Protein AF-0000000080307357 (afdb_homodimer)

pLDDT: mean 90.31, std 11.95, range [43.91, 98.94]

Structure (mmCIF, N/CA/C/O backbone):
data_AF-0000000080307357-model_v1
#
loop_
_entity.id
_entity.type
_entity.pdbx_description
1 polymer 3-oxoacyl-
#
loop_
_atom_site.group_PDB
_atom_site.id
_atom_site.type_symbol
_atom_site.label_atom_id
_atom_site.label_alt_id
_atom_site.label_comp_id
_atom_site.label_asym_id
_atom_site.label_entity_id
_atom_site.label_seq_id
_atom_site.pdbx_PDB_ins_code
_atom_site.Cartn_x
_atom_site.Cartn_y
_atom_site.Cartn_z
_atom_site.occupancy
_atom_site.B_iso_or_equiv
_atom_site.auth_seq_id
_atom_site.auth_comp_id
_atom_site.auth_asym_id
_atom_site.auth_atom_id
_atom_site.pdbx_PDB_model_num
ATOM 1 N N . MET A 1 1 ? 1.277 -29.234 -13.008 1 97.88 1 MET A N 1
ATOM 2 C CA . MET A 1 1 ? 0.487 -28.016 -12.984 1 97.88 1 MET A CA 1
ATOM 3 C C . MET A 1 1 ? 0.87 -27.094 -14.141 1 97.88 1 MET A C 1
ATOM 5 O O . MET A 1 1 ? 1.94 -27.25 -14.727 1 97.88 1 MET A O 1
ATOM 9 N N . ILE A 1 2 ? -0.073 -26.25 -14.5 1 98.88 2 ILE A N 1
ATOM 10 C CA . ILE A 1 2 ? 0.188 -25.156 -15.43 1 98.88 2 ILE A CA 1
ATOM 11 C C . ILE A 1 2 ? 0.433 -23.875 -14.656 1 98.88 2 ILE A C 1
ATOM 13 O O . ILE A 1 2 ? -0.456 -23.375 -13.961 1 98.88 2 ILE A O 1
ATOM 17 N N . VAL A 1 3 ? 1.674 -23.297 -14.805 1 98.94 3 VAL A N 1
ATOM 18 C CA . VAL A 1 3 ? 2.109 -22.188 -13.961 1 98.94 3 VAL A CA 1
ATOM 19 C C . VAL A 1 3 ? 2.455 -20.969 -14.828 1 98.94 3 VAL A C 1
ATOM 21 O O . VAL A 1 3 ? 3.145 -21.109 -15.844 1 98.94 3 VAL A O 1
ATOM 24 N N . LEU A 1 4 ? 1.929 -19.828 -14.516 1 98.94 4 LEU A N 1
ATOM 25 C CA . LEU A 1 4 ? 2.404 -18.578 -15.078 1 98.94 4 LEU A CA 1
ATOM 26 C C . LEU A 1 4 ? 3.305 -17.844 -14.086 1 98.94 4 LEU A C 1
ATOM 28 O O . LEU A 1 4 ? 2.906 -17.578 -12.953 1 98.94 4 LEU A O 1
ATOM 32 N N . VAL A 1 5 ? 4.5 -17.547 -14.461 1 98.88 5 VAL A N 1
ATOM 33 C CA . VAL A 1 5 ? 5.441 -16.766 -13.672 1 98.88 5 VAL A CA 1
ATOM 34 C C . VAL A 1 5 ? 5.758 -15.453 -14.406 1 98.88 5 VAL A C 1
ATOM 36 O O . VAL A 1 5 ? 6.109 -15.469 -15.586 1 98.88 5 VAL A O 1
ATOM 39 N N . THR A 1 6 ? 5.594 -14.375 -13.727 1 98.62 6 THR A N 1
ATOM 40 C CA . THR A 1 6 ? 5.91 -13.102 -14.352 1 98.62 6 THR A CA 1
ATOM 41 C C . THR A 1 6 ? 7.332 -12.664 -14 1 98.62 6 THR A C 1
ATOM 43 O O . THR A 1 6 ? 7.855 -13.031 -12.945 1 98.62 6 THR A O 1
ATOM 46 N N . GLY A 1 7 ? 7.93 -11.852 -14.875 1 96.12 7 GLY A N 1
ATOM 47 C CA . GLY A 1 7 ? 9.258 -11.312 -14.633 1 96.12 7 GLY A CA 1
ATOM 48 C C . GLY A 1 7 ? 10.344 -12.367 -14.633 1 96.12 7 GLY A C 1
ATOM 49 O O . GLY A 1 7 ? 11.133 -12.461 -13.695 1 96.12 7 GLY A O 1
ATOM 50 N N . CYS A 1 8 ? 10.492 -13.102 -15.719 1 96.31 8 CYS A N 1
ATOM 51 C CA . CYS A 1 8 ? 11.344 -14.289 -15.719 1 96.31 8 CYS A CA 1
ATOM 52 C C . CYS A 1 8 ? 12.68 -14.008 -16.406 1 96.31 8 CYS A C 1
ATOM 54 O O . CYS A 1 8 ? 13.469 -14.922 -16.641 1 96.31 8 CYS A O 1
ATOM 56 N N . ARG A 1 9 ? 12.93 -12.742 -16.734 1 89.69 9 ARG A N 1
ATOM 57 C CA . ARG A 1 9 ? 14.164 -12.43 -17.453 1 89.69 9 ARG A CA 1
ATOM 58 C C . ARG A 1 9 ? 15.383 -12.742 -16.594 1 89.69 9 ARG A C 1
ATOM 60 O O . ARG A 1 9 ? 16.406 -13.203 -17.109 1 89.69 9 ARG A O 1
ATOM 67 N N . SER A 1 10 ? 15.312 -12.461 -15.32 1 86.38 10 SER A N 1
ATOM 68 C CA . SER A 1 10 ? 16.422 -12.648 -14.383 1 86.38 10 SER A CA 1
ATOM 69 C C . SER A 1 10 ? 15.914 -12.852 -12.961 1 86.38 10 SER A C 1
ATOM 71 O O . SER A 1 10 ? 14.711 -13 -12.742 1 86.38 10 SER A O 1
ATOM 73 N N . GLY A 1 11 ? 16.844 -13.07 -12.148 1 90.5 11 GLY A N 1
ATOM 74 C CA . GLY A 1 11 ? 16.531 -13.047 -10.727 1 90.5 11 GLY A CA 1
ATOM 75 C C . GLY A 1 11 ? 15.633 -14.188 -10.297 1 90.5 11 GLY A C 1
ATOM 76 O O . GLY A 1 11 ? 15.828 -15.328 -10.727 1 90.5 11 GLY A O 1
ATOM 77 N N . PHE A 1 12 ? 14.734 -13.906 -9.391 1 93.94 12 PHE A N 1
ATOM 78 C CA . PHE A 1 12 ? 13.859 -14.914 -8.805 1 93.94 12 PHE A CA 1
ATOM 79 C C . PHE A 1 12 ? 12.984 -15.57 -9.867 1 93.94 12 PHE A C 1
ATOM 81 O O . PHE A 1 12 ? 12.82 -16.797 -9.883 1 93.94 12 PHE A O 1
ATOM 88 N N . GLY A 1 13 ? 12.461 -14.719 -10.773 1 96.56 13 GLY A N 1
ATOM 89 C CA . GLY A 1 13 ? 11.523 -15.219 -11.766 1 96.56 13 GLY A CA 1
ATOM 90 C C . GLY A 1 13 ? 12.117 -16.297 -12.648 1 96.56 13 GLY A C 1
ATOM 91 O O . GLY A 1 13 ? 11.484 -17.328 -12.875 1 96.56 13 GLY A O 1
ATOM 92 N N . LYS A 1 14 ? 13.312 -16.031 -13.133 1 95.88 14 LYS A N 1
ATOM 93 C CA . LYS A 1 14 ? 14.008 -17.016 -13.953 1 95.88 14 LYS A CA 1
ATOM 94 C C . LYS A 1 14 ? 14.242 -18.312 -13.18 1 95.88 14 LYS A C 1
ATOM 96 O O . LYS A 1 14 ? 13.953 -19.406 -13.68 1 95.88 14 LYS A O 1
ATOM 101 N N . LEU A 1 15 ? 14.68 -18.203 -11.945 1 96.81 15 LEU A N 1
ATOM 102 C CA . LEU A 1 15 ? 15 -19.359 -11.117 1 96.81 15 LEU A CA 1
ATOM 103 C C . LEU A 1 15 ? 13.734 -20.125 -10.75 1 96.81 15 LEU A C 1
ATOM 105 O O . LEU A 1 15 ? 13.75 -21.359 -10.711 1 96.81 15 LEU A O 1
ATOM 109 N N . ILE A 1 16 ? 12.656 -19.422 -10.508 1 98.31 16 ILE A N 1
ATOM 110 C CA . ILE A 1 16 ? 11.375 -20.047 -10.188 1 98.31 16 ILE A CA 1
ATOM 111 C C . ILE A 1 16 ? 10.867 -20.828 -11.398 1 98.31 16 ILE A C 1
ATOM 113 O O . ILE A 1 16 ? 10.43 -21.969 -11.273 1 98.31 16 ILE A O 1
ATOM 117 N N . ALA A 1 17 ? 10.938 -20.188 -12.562 1 98.38 17 ALA A N 1
ATOM 118 C CA . ALA A 1 17 ? 10.453 -20.828 -13.781 1 98.38 17 ALA A CA 1
ATOM 119 C C . ALA A 1 17 ? 11.203 -22.141 -14.047 1 98.38 17 ALA A C 1
ATOM 121 O O . ALA A 1 17 ? 10.586 -23.172 -14.273 1 98.38 17 ALA A O 1
ATOM 122 N N . ILE A 1 18 ? 12.5 -22.094 -13.953 1 97.88 18 ILE A N 1
ATOM 123 C CA . ILE A 1 18 ? 13.352 -23.25 -14.219 1 97.88 18 ILE A CA 1
ATOM 124 C C . ILE A 1 18 ? 13.117 -24.328 -13.156 1 97.88 18 ILE A C 1
ATOM 126 O O . ILE A 1 18 ? 12.945 -25.5 -13.469 1 97.88 18 ILE A O 1
ATOM 130 N N . GLY A 1 19 ? 13.094 -23.875 -11.906 1 98.19 19 GLY A N 1
ATOM 131 C CA . GLY A 1 19 ? 12.875 -24.797 -10.805 1 98.19 19 GLY A CA 1
ATOM 132 C C . GLY A 1 19 ? 11.531 -25.5 -10.867 1 98.19 19 GLY A C 1
ATOM 133 O O . GLY A 1 19 ? 11.43 -26.703 -10.609 1 98.19 19 GLY A O 1
ATOM 134 N N . ALA A 1 20 ? 10.5 -24.781 -11.203 1 98.69 20 ALA A N 1
ATOM 135 C CA . ALA A 1 20 ? 9.164 -25.359 -11.32 1 98.69 20 ALA A CA 1
ATOM 136 C C . ALA A 1 20 ? 9.102 -26.391 -12.445 1 98.69 20 ALA A C 1
ATOM 138 O O . ALA A 1 20 ? 8.484 -27.438 -12.297 1 98.69 20 ALA A O 1
ATOM 139 N N . ALA A 1 21 ? 9.75 -26.078 -13.531 1 98.56 21 ALA A N 1
ATOM 140 C CA . ALA A 1 21 ? 9.781 -27 -14.656 1 98.56 21 ALA A CA 1
ATOM 141 C C . ALA A 1 21 ? 10.547 -28.281 -14.281 1 98.56 21 ALA A C 1
ATOM 143 O O . ALA A 1 21 ? 10.141 -29.375 -14.656 1 98.56 21 ALA A O 1
ATOM 144 N N . ARG A 1 22 ? 11.641 -28.125 -13.586 1 98.06 22 ARG A N 1
ATOM 145 C CA . ARG A 1 22 ? 12.414 -29.266 -13.125 1 98.06 22 ARG A CA 1
ATOM 146 C C . ARG A 1 22 ? 11.586 -30.156 -12.203 1 98.06 22 ARG A C 1
ATOM 148 O O . ARG A 1 22 ? 11.758 -31.375 -12.188 1 98.06 22 ARG A O 1
ATOM 155 N N . ALA A 1 23 ? 10.703 -29.531 -11.523 1 98.06 23 ALA A N 1
ATOM 156 C CA . ALA A 1 23 ? 9.836 -30.266 -10.602 1 98.06 23 ALA A CA 1
ATOM 157 C C . ALA A 1 23 ? 8.68 -30.922 -11.344 1 98.06 23 ALA A C 1
ATOM 159 O O . ALA A 1 23 ? 7.828 -31.578 -10.727 1 98.06 23 ALA A O 1
ATOM 160 N N . GLY A 1 24 ? 8.539 -30.688 -12.633 1 97.88 24 GLY A N 1
ATOM 161 C CA . GLY A 1 24 ? 7.578 -31.422 -13.438 1 97.88 24 GLY A CA 1
ATOM 162 C C . GLY A 1 24 ? 6.402 -30.578 -13.891 1 97.88 24 GLY A C 1
ATOM 163 O O . GLY A 1 24 ? 5.461 -31.094 -14.492 1 97.88 24 GLY A O 1
ATOM 164 N N . HIS A 1 25 ? 6.41 -29.297 -13.633 1 98.56 25 HIS A N 1
ATOM 165 C CA . HIS A 1 25 ? 5.324 -28.406 -14.039 1 98.56 25 HIS A CA 1
ATOM 166 C C . HIS A 1 25 ? 5.562 -27.844 -15.43 1 98.56 25 HIS A C 1
ATOM 168 O O . HIS A 1 25 ? 6.699 -27.812 -15.906 1 98.56 25 HIS A O 1
ATOM 174 N N . THR A 1 26 ? 4.5 -27.516 -16.109 1 98.75 26 THR A N 1
ATOM 175 C CA . THR A 1 26 ? 4.582 -26.703 -17.328 1 98.75 26 THR A CA 1
ATOM 176 C C . THR A 1 26 ? 4.531 -25.219 -16.984 1 98.75 26 THR A C 1
ATOM 178 O O . THR A 1 26 ? 3.574 -24.75 -16.359 1 98.75 26 THR A O 1
ATOM 181 N N . VAL A 1 27 ? 5.578 -24.469 -17.438 1 98.81 27 VAL A N 1
ATOM 182 C CA . VAL A 1 27 ? 5.715 -23.094 -16.953 1 98.81 27 VAL A CA 1
ATOM 183 C C . VAL A 1 27 ? 5.656 -22.125 -18.141 1 98.81 27 VAL A C 1
ATOM 185 O O . VAL A 1 27 ? 6.422 -22.266 -19.094 1 98.81 27 VAL A O 1
ATOM 188 N N . TYR A 1 28 ? 4.68 -21.281 -18.125 1 98.75 28 TYR A N 1
ATOM 189 C CA . TYR A 1 28 ? 4.699 -20.109 -18.984 1 98.75 28 TYR A CA 1
ATOM 190 C C . TYR A 1 28 ? 5.473 -18.969 -18.328 1 98.75 28 TYR A C 1
ATOM 192 O O . TYR A 1 28 ? 5.07 -18.453 -17.281 1 98.75 28 TYR A O 1
ATOM 200 N N . ALA A 1 29 ? 6.586 -18.609 -18.938 1 98.44 29 ALA A N 1
ATOM 201 C CA . ALA A 1 29 ? 7.512 -17.641 -18.375 1 98.44 29 ALA A CA 1
ATOM 202 C C . ALA A 1 29 ? 7.359 -16.266 -19.047 1 98.44 29 ALA A C 1
ATOM 204 O O . ALA A 1 29 ? 7.785 -16.078 -20.188 1 98.44 29 ALA A O 1
ATOM 205 N N . GLY A 1 30 ? 6.773 -15.336 -18.297 1 98.12 30 GLY A N 1
ATOM 206 C CA . GLY A 1 30 ? 6.566 -14 -18.844 1 98.12 30 GLY A CA 1
ATOM 207 C C . GLY A 1 30 ? 7.836 -13.18 -18.891 1 98.12 30 GLY A C 1
ATOM 208 O O . GLY A 1 30 ? 8.523 -13.008 -17.891 1 98.12 30 GLY A O 1
ATOM 209 N N . VAL A 1 31 ? 8.156 -12.711 -20 1 96.31 31 VAL A N 1
ATOM 210 C CA . VAL A 1 31 ? 9.25 -11.773 -20.25 1 96.31 31 VAL A CA 1
ATOM 211 C C . VAL A 1 31 ? 8.797 -10.695 -21.219 1 96.31 31 VAL A C 1
ATOM 213 O O . VAL A 1 31 ? 7.871 -10.906 -22.016 1 96.31 31 VAL A O 1
ATOM 216 N N . ARG A 1 32 ? 9.383 -9.539 -21.172 1 91.19 32 ARG A N 1
ATOM 217 C CA . ARG A 1 32 ? 8.969 -8.445 -22.031 1 91.19 32 ARG A CA 1
ATOM 218 C C . ARG A 1 32 ? 9.234 -8.766 -23.5 1 91.19 32 ARG A C 1
ATOM 220 O O . ARG A 1 32 ? 8.414 -8.461 -24.375 1 91.19 32 ARG A O 1
ATOM 227 N N . ASP A 1 33 ? 10.406 -9.328 -23.672 1 89.44 33 ASP A N 1
ATOM 228 C CA . ASP A 1 33 ? 10.82 -9.742 -25 1 89.44 33 ASP A CA 1
ATOM 229 C C . ASP A 1 33 ? 11.398 -11.156 -24.984 1 89.44 33 ASP A C 1
ATOM 231 O O . ASP A 1 33 ? 12.57 -11.352 -24.672 1 89.44 33 ASP A O 1
ATOM 235 N N . PRO A 1 34 ? 10.602 -12.031 -25.422 1 86.38 34 PRO A N 1
ATOM 236 C CA . PRO A 1 34 ? 11.055 -13.43 -25.375 1 86.38 34 PRO A CA 1
ATOM 237 C C . PRO A 1 34 ? 12.297 -13.672 -26.219 1 86.38 34 PRO A C 1
ATOM 239 O O . PRO A 1 34 ? 13.094 -14.562 -25.906 1 86.38 34 PRO A O 1
ATOM 242 N N . SER A 1 35 ? 12.469 -12.953 -27.266 1 84.69 35 SER A N 1
ATOM 243 C CA . SER A 1 35 ? 13.617 -13.141 -28.141 1 84.69 35 SER A CA 1
ATOM 244 C C . SER A 1 35 ? 14.891 -12.609 -27.516 1 84.69 35 SER A C 1
ATOM 246 O O . SER A 1 35 ? 15.992 -12.992 -27.906 1 84.69 35 SER A O 1
ATOM 248 N N . ALA A 1 36 ? 14.68 -11.883 -26.422 1 75.31 36 ALA A N 1
ATOM 249 C CA . ALA A 1 36 ? 15.82 -11.219 -25.797 1 75.31 36 ALA A CA 1
ATOM 250 C C . ALA A 1 36 ? 16.109 -11.812 -24.422 1 75.31 36 ALA A C 1
ATOM 252 O O . ALA A 1 36 ? 16.641 -11.133 -23.547 1 75.31 36 ALA A O 1
ATOM 253 N N . SER A 1 37 ? 15.695 -13.031 -24.328 1 83 37 SER A N 1
ATOM 254 C CA . SER A 1 37 ? 15.914 -13.641 -23.016 1 83 37 SER A CA 1
ATOM 255 C C . SER A 1 37 ? 16.75 -14.906 -23.141 1 83 37 SER A C 1
ATOM 257 O O . SER A 1 37 ? 16.328 -15.984 -22.703 1 83 37 SER A O 1
ATOM 259 N N . PRO A 1 38 ? 17.984 -14.734 -23.594 1 82.56 38 PRO A N 1
ATOM 260 C CA . PRO A 1 38 ? 18.812 -15.914 -23.828 1 82.56 38 PRO A CA 1
ATOM 261 C C . PRO A 1 38 ? 19.094 -16.703 -22.547 1 82.56 38 PRO A C 1
ATOM 263 O O . PRO A 1 38 ? 19.141 -17.938 -22.578 1 82.56 38 PRO A O 1
ATOM 266 N N . GLU A 1 39 ? 19.203 -16.016 -21.469 1 85.38 39 GLU A N 1
ATOM 267 C CA . GLU A 1 39 ? 19.5 -16.703 -20.219 1 85.38 39 GLU A CA 1
ATOM 268 C C . GLU A 1 39 ? 18.359 -17.641 -19.812 1 85.38 39 GLU A C 1
ATOM 270 O O . GLU A 1 39 ? 18.594 -18.75 -19.328 1 85.38 39 GLU A O 1
ATOM 275 N N . LEU A 1 40 ? 17.203 -17.203 -20 1 90.38 40 LEU A N 1
ATOM 276 C CA . LEU A 1 40 ? 16.047 -18.047 -19.703 1 90.38 40 LEU A CA 1
ATOM 277 C C . LEU A 1 40 ? 15.992 -19.234 -20.656 1 90.38 40 LEU A C 1
ATOM 279 O O . LEU A 1 40 ? 15.789 -20.375 -20.219 1 90.38 40 LEU A O 1
ATOM 283 N N . THR A 1 41 ? 16.219 -18.969 -21.875 1 88.88 41 THR A N 1
ATOM 284 C CA . THR A 1 41 ? 16.109 -20.016 -22.891 1 88.88 41 THR A CA 1
ATOM 285 C C . THR A 1 41 ? 17.172 -21.094 -22.656 1 88.88 41 THR A C 1
ATOM 287 O O . THR A 1 41 ? 16.875 -22.297 -22.75 1 88.88 41 THR A O 1
ATOM 290 N N . GLU A 1 42 ? 18.328 -20.641 -22.391 1 90.25 42 GLU A N 1
ATOM 291 C CA . GLU A 1 42 ? 19.438 -21.578 -22.172 1 90.25 42 GLU A CA 1
ATOM 292 C C . GLU A 1 42 ? 19.203 -22.406 -20.906 1 90.25 42 GLU A C 1
ATOM 294 O O . GLU A 1 42 ? 19.438 -23.609 -20.906 1 90.25 42 GLU A O 1
ATOM 299 N N . GLY A 1 43 ? 18.812 -21.766 -19.828 1 89.94 43 GLY A N 1
ATOM 300 C CA . GLY A 1 43 ? 18.562 -22.453 -18.578 1 89.94 43 GLY A CA 1
ATOM 301 C C . GLY A 1 43 ? 17.375 -23.391 -18.625 1 89.94 43 GLY A C 1
ATOM 302 O O . GLY A 1 43 ? 17.281 -24.312 -17.812 1 89.94 43 GLY A O 1
ATOM 303 N N . ALA A 1 44 ? 16.547 -23.188 -19.547 1 91.94 44 ALA A N 1
ATOM 304 C CA . ALA A 1 44 ? 15.289 -23.922 -19.625 1 91.94 44 ALA A CA 1
ATOM 305 C C . ALA A 1 44 ? 15.375 -25.047 -20.656 1 91.94 44 ALA A C 1
ATOM 307 O O . ALA A 1 44 ? 14.383 -25.719 -20.922 1 91.94 44 ALA A O 1
ATOM 308 N N . ARG A 1 45 ? 16.547 -25.188 -21.234 1 92.75 45 ARG A N 1
ATOM 309 C CA . ARG A 1 45 ? 16.688 -26.203 -22.281 1 92.75 45 ARG A CA 1
ATOM 310 C C . ARG A 1 45 ? 16.266 -27.578 -21.781 1 92.75 45 ARG A C 1
ATOM 312 O O . ARG A 1 45 ? 16.719 -28.016 -20.719 1 92.75 45 ARG A O 1
ATOM 319 N N . GLY A 1 46 ? 15.352 -28.219 -22.531 1 95.31 46 GLY A N 1
ATOM 320 C CA . GLY A 1 46 ? 14.891 -29.562 -22.219 1 95.31 46 GLY A CA 1
ATOM 321 C C . GLY A 1 46 ? 13.797 -29.578 -21.172 1 95.31 46 GLY A C 1
ATOM 322 O O . GLY A 1 46 ? 13.305 -30.641 -20.781 1 95.31 46 GLY A O 1
ATOM 323 N N . LEU A 1 47 ? 13.477 -28.422 -20.688 1 97.12 47 LEU A N 1
ATOM 324 C CA . LEU A 1 47 ? 12.438 -28.312 -19.672 1 97.12 47 LEU A CA 1
ATOM 325 C C . LEU A 1 47 ? 11.148 -27.75 -20.281 1 97.12 47 LEU A C 1
ATOM 327 O O . LEU A 1 47 ? 11.172 -27.156 -21.359 1 97.12 47 LEU A O 1
ATOM 331 N N . SER A 1 48 ? 10.086 -27.953 -19.641 1 97.56 48 SER A N 1
ATOM 332 C CA . SER A 1 48 ? 8.797 -27.453 -20.094 1 97.56 48 SER A CA 1
ATOM 333 C C . SER A 1 48 ? 8.594 -26 -19.688 1 97.56 48 SER A C 1
ATOM 335 O O . SER A 1 48 ? 7.664 -25.672 -18.953 1 97.56 48 SER A O 1
ATOM 337 N N . VAL A 1 49 ? 9.445 -25.141 -20.172 1 97.81 49 VAL A N 1
ATOM 338 C CA . VAL A 1 49 ? 9.344 -23.688 -20 1 97.81 49 VAL A CA 1
ATOM 339 C C . VAL A 1 49 ? 9.008 -23.031 -21.344 1 97.81 49 VAL A C 1
ATOM 341 O O . VAL A 1 49 ? 9.719 -23.219 -22.328 1 97.81 49 VAL A O 1
ATOM 344 N N . ILE A 1 50 ? 7.93 -22.312 -21.375 1 96.94 50 ILE A N 1
ATOM 345 C CA . ILE A 1 50 ? 7.457 -21.625 -22.578 1 96.94 50 ILE A CA 1
ATOM 346 C C . ILE A 1 50 ? 7.52 -20.109 -22.375 1 96.94 50 ILE A C 1
ATOM 348 O O . ILE A 1 50 ? 6.66 -19.531 -21.703 1 96.94 50 ILE A O 1
ATOM 352 N N . PRO A 1 51 ? 8.516 -19.469 -22.953 1 96.44 51 PRO A N 1
ATOM 353 C CA . PRO A 1 51 ? 8.555 -18 -22.844 1 96.44 51 PRO A CA 1
ATOM 354 C C . PRO A 1 51 ? 7.371 -17.328 -23.547 1 96.44 51 PRO A C 1
ATOM 356 O O . PRO A 1 51 ? 6.977 -17.75 -24.641 1 96.44 51 PRO A O 1
ATOM 359 N N . ILE A 1 52 ? 6.805 -16.375 -22.875 1 96.81 52 ILE A N 1
ATOM 360 C CA . ILE A 1 52 ? 5.727 -15.609 -23.484 1 96.81 52 ILE A CA 1
ATOM 361 C C . ILE A 1 52 ? 5.969 -14.117 -23.297 1 96.81 52 ILE A C 1
ATOM 363 O O . ILE A 1 52 ? 6.543 -13.711 -22.281 1 96.81 52 ILE A O 1
ATOM 367 N N . ALA A 1 53 ? 5.512 -13.305 -24.281 1 96.81 53 ALA A N 1
ATOM 368 C CA . ALA A 1 53 ? 5.59 -11.852 -24.172 1 96.81 53 ALA A CA 1
ATOM 369 C C . ALA A 1 53 ? 4.609 -11.32 -23.125 1 96.81 53 ALA A C 1
ATOM 371 O O . ALA A 1 53 ? 3.396 -11.5 -23.266 1 96.81 53 ALA A O 1
ATOM 372 N N . LEU A 1 54 ? 5.23 -10.664 -22.109 1 98.12 54 LEU A N 1
ATOM 373 C CA . LEU A 1 54 ? 4.375 -10.141 -21.047 1 98.12 54 LEU A CA 1
ATOM 374 C C . LEU A 1 54 ? 5.02 -8.938 -20.375 1 98.12 54 LEU A C 1
ATOM 376 O O . LEU A 1 54 ? 5.812 -9.102 -19.438 1 98.12 54 LEU A O 1
ATOM 380 N N . ASP A 1 55 ? 4.656 -7.789 -20.891 1 97.94 55 ASP A N 1
ATOM 381 C CA . ASP A 1 55 ? 4.762 -6.582 -20.078 1 97.94 55 ASP A CA 1
ATOM 382 C C . ASP A 1 55 ? 3.578 -6.465 -19.109 1 97.94 55 ASP A C 1
ATOM 384 O O . ASP A 1 55 ? 2.451 -6.195 -19.531 1 97.94 55 ASP A O 1
ATOM 388 N N . VAL A 1 56 ? 3.877 -6.633 -17.859 1 98.25 56 VAL A N 1
ATOM 389 C CA . VAL A 1 56 ? 2.803 -6.766 -16.875 1 98.25 56 VAL A CA 1
ATOM 390 C C . VAL A 1 56 ? 2.018 -5.461 -16.781 1 98.25 56 VAL A C 1
ATOM 392 O O . VAL A 1 56 ? 0.926 -5.422 -16.219 1 98.25 56 VAL A O 1
ATOM 395 N N . THR A 1 57 ? 2.574 -4.355 -17.344 1 97.31 57 THR A N 1
ATOM 396 C CA . THR A 1 57 ? 1.865 -3.082 -17.312 1 97.31 57 THR A CA 1
ATOM 397 C C . THR A 1 57 ? 0.991 -2.916 -18.547 1 97.31 57 THR A C 1
ATOM 399 O O . THR A 1 57 ? 0.24 -1.944 -18.656 1 97.31 57 THR A O 1
ATOM 402 N N . ASP A 1 58 ? 1.059 -3.822 -19.484 1 98.19 58 ASP A N 1
ATOM 403 C CA . ASP A 1 58 ? 0.286 -3.77 -20.719 1 98.19 58 ASP A CA 1
ATOM 404 C C . ASP A 1 58 ? -0.974 -4.629 -20.625 1 98.19 58 ASP A C 1
ATOM 406 O O . ASP A 1 58 ? -0.893 -5.859 -20.594 1 98.19 58 ASP A O 1
ATOM 410 N N . ALA A 1 59 ? -2.094 -3.973 -20.672 1 98.06 59 ALA A N 1
ATOM 411 C CA . ALA A 1 59 ? -3.369 -4.652 -20.469 1 98.06 59 ALA A CA 1
ATOM 412 C C . ALA A 1 59 ? -3.602 -5.723 -21.531 1 98.06 59 ALA A C 1
ATOM 414 O O . ALA A 1 59 ? -4.059 -6.824 -21.219 1 98.06 59 ALA A O 1
ATOM 415 N N . ALA A 1 60 ? -3.314 -5.426 -22.719 1 98.12 60 ALA A N 1
ATOM 416 C CA . ALA A 1 60 ? -3.537 -6.363 -23.812 1 98.12 60 ALA A CA 1
ATOM 417 C C . ALA A 1 60 ? -2.641 -7.594 -23.672 1 98.12 60 ALA A C 1
ATOM 419 O O . ALA A 1 60 ? -3.074 -8.719 -23.938 1 98.12 60 ALA A O 1
ATOM 420 N N . GLN A 1 61 ? -1.439 -7.414 -23.25 1 98.5 61 GLN A N 1
ATOM 421 C CA . GLN A 1 61 ? -0.517 -8.531 -23.094 1 98.5 61 GLN A CA 1
ATOM 422 C C . GLN A 1 61 ? -0.921 -9.414 -21.906 1 98.5 61 GLN A C 1
ATOM 424 O O . GLN A 1 61 ? -0.767 -10.641 -21.969 1 98.5 61 GLN A O 1
ATOM 429 N N . ARG A 1 62 ? -1.44 -8.828 -20.859 1 98.69 62 ARG A N 1
ATOM 430 C CA . ARG A 1 62 ? -1.939 -9.609 -19.734 1 98.69 62 ARG A CA 1
ATOM 431 C C . ARG A 1 62 ? -3.082 -10.523 -20.156 1 98.69 62 ARG A C 1
ATOM 433 O O . ARG A 1 62 ? -3.08 -11.719 -19.859 1 98.69 62 ARG A O 1
ATOM 440 N N . GLU A 1 63 ? -3.99 -9.93 -20.844 1 98.5 63 GLU A N 1
ATOM 441 C CA . GLU A 1 63 ? -5.145 -10.688 -21.312 1 98.5 63 GLU A CA 1
ATOM 442 C C . GLU A 1 63 ? -4.719 -11.812 -22.266 1 98.5 63 GLU A C 1
ATOM 444 O O . GLU A 1 63 ? -5.188 -12.945 -22.141 1 98.5 63 GLU A O 1
ATOM 449 N N . GLU A 1 64 ? -3.859 -11.469 -23.141 1 98.44 64 GLU A N 1
ATOM 450 C CA . GLU A 1 64 ? -3.402 -12.445 -24.125 1 98.44 64 GLU A CA 1
ATOM 451 C C . GLU A 1 64 ? -2.625 -13.578 -23.453 1 98.44 64 GLU A C 1
ATOM 453 O O . GLU A 1 64 ? -2.717 -14.734 -23.875 1 98.44 64 GLU A O 1
ATOM 458 N N . ALA A 1 65 ? -1.827 -13.266 -22.469 1 98.56 65 ALA A N 1
ATOM 459 C CA . ALA A 1 65 ? -1.06 -14.281 -21.766 1 98.56 65 ALA A CA 1
ATOM 460 C C . ALA A 1 65 ? -1.981 -15.328 -21.141 1 98.56 65 ALA A C 1
ATOM 462 O O . ALA A 1 65 ? -1.776 -16.531 -21.328 1 98.56 65 ALA A O 1
ATOM 463 N N . ILE A 1 66 ? -3.008 -14.883 -20.469 1 98.69 66 ILE A N 1
ATOM 464 C CA . ILE A 1 66 ? -3.949 -15.789 -19.812 1 98.69 66 ILE A CA 1
ATOM 465 C C . ILE A 1 66 ? -4.73 -16.562 -20.875 1 98.69 66 ILE A C 1
ATOM 467 O O . ILE A 1 66 ? -4.883 -17.781 -20.781 1 98.69 66 ILE A O 1
ATOM 471 N N . ALA A 1 67 ? -5.16 -15.844 -21.859 1 98.44 67 ALA A N 1
ATOM 472 C CA . ALA A 1 67 ? -5.945 -16.469 -22.922 1 98.44 67 ALA A CA 1
ATOM 473 C C . ALA A 1 67 ? -5.148 -17.562 -23.625 1 98.44 67 ALA A C 1
ATOM 475 O O . ALA A 1 67 ? -5.68 -18.625 -23.922 1 98.44 67 ALA A O 1
ATOM 476 N N . ARG A 1 68 ? -3.92 -17.281 -23.922 1 98.56 68 ARG A N 1
ATOM 477 C CA . ARG A 1 68 ? -3.064 -18.266 -24.594 1 98.56 68 ARG A CA 1
ATOM 478 C C . ARG A 1 68 ? -2.904 -19.516 -23.766 1 98.56 68 ARG A C 1
ATOM 480 O O . ARG A 1 68 ? -3.012 -20.641 -24.281 1 98.56 68 ARG A O 1
ATOM 487 N N . ILE A 1 69 ? -2.635 -19.359 -22.484 1 98.75 69 ILE A N 1
ATOM 488 C CA . ILE A 1 69 ? -2.441 -20.5 -21.594 1 98.75 69 ILE A CA 1
ATOM 489 C C . ILE A 1 69 ? -3.703 -21.359 -21.562 1 98.75 69 ILE A C 1
ATOM 491 O O . ILE A 1 69 ? -3.629 -22.578 -21.688 1 98.75 69 ILE A O 1
ATOM 495 N N . VAL A 1 70 ? -4.824 -20.688 -21.453 1 98.38 70 VAL A N 1
ATOM 496 C CA . VAL A 1 70 ? -6.09 -21.406 -21.359 1 98.38 70 VAL A CA 1
ATOM 497 C C . VAL A 1 70 ? -6.379 -22.109 -22.688 1 98.38 70 VAL A C 1
ATOM 499 O O . VAL A 1 70 ? -6.852 -23.234 -22.719 1 98.38 70 VAL A O 1
ATOM 502 N N . ARG A 1 71 ? -6.098 -21.406 -23.766 1 98.38 71 ARG A N 1
ATOM 503 C CA . ARG A 1 71 ? -6.301 -21.984 -25.094 1 98.38 71 ARG A CA 1
ATOM 504 C C . ARG A 1 71 ? -5.426 -23.219 -25.281 1 98.38 71 ARG A C 1
ATOM 506 O O . ARG A 1 71 ? -5.887 -24.234 -25.812 1 98.38 71 ARG A O 1
ATOM 513 N N . GLU A 1 72 ? -4.223 -23.203 -24.828 1 98.62 72 GLU A N 1
ATOM 514 C CA . GLU A 1 72 ? -3.24 -24.25 -25.094 1 98.62 72 GLU A CA 1
ATOM 515 C C . GLU A 1 72 ? -3.355 -25.391 -24.078 1 98.62 72 GLU A C 1
ATOM 517 O O . GLU A 1 72 ? -3.111 -26.547 -24.406 1 98.62 72 GLU A O 1
ATOM 522 N N . GLN A 1 73 ? -3.674 -25.047 -22.828 1 98.62 73 GLN A N 1
ATOM 523 C CA . GLN A 1 73 ? -3.568 -26.047 -21.766 1 98.62 73 GLN A CA 1
ATOM 524 C C . GLN A 1 73 ? -4.941 -26.391 -21.203 1 98.62 73 GLN A C 1
ATOM 526 O O . GLN A 1 73 ? -5.094 -27.391 -20.5 1 98.62 73 GLN A O 1
ATOM 531 N N . GLY A 1 74 ? -5.961 -25.531 -21.422 1 98.31 74 GLY A N 1
ATOM 532 C CA . GLY A 1 74 ? -7.316 -25.734 -20.938 1 98.31 74 GLY A CA 1
ATOM 533 C C . GLY A 1 74 ? -7.48 -25.359 -19.469 1 98.31 74 GLY A C 1
ATOM 534 O O . GLY A 1 74 ? -8.57 -25.5 -18.906 1 98.31 74 GLY A O 1
ATOM 535 N N . ARG A 1 75 ? -6.375 -24.953 -18.844 1 98.19 75 ARG A N 1
ATOM 536 C CA . ARG A 1 75 ? -6.438 -24.641 -17.422 1 98.19 75 ARG A CA 1
ATOM 537 C C . ARG A 1 75 ? -5.254 -23.781 -17 1 98.19 75 ARG A C 1
ATOM 539 O O . ARG A 1 75 ? -4.289 -23.625 -17.75 1 98.19 75 ARG A O 1
ATOM 546 N N . LEU A 1 76 ? -5.336 -23.203 -15.891 1 98.81 76 LEU A N 1
ATOM 547 C CA . LEU A 1 76 ? -4.281 -22.547 -15.133 1 98.81 76 LEU A CA 1
ATOM 548 C C . LEU A 1 76 ? -4.328 -22.953 -13.664 1 98.81 76 LEU A C 1
ATOM 550 O O . LEU A 1 76 ? -5.383 -22.875 -13.023 1 98.81 76 LEU A O 1
ATOM 554 N N . ASP A 1 77 ? -3.16 -23.359 -13.141 1 98.81 77 ASP A N 1
ATOM 555 C CA . ASP A 1 77 ? -3.139 -23.922 -11.789 1 98.81 77 ASP A CA 1
ATOM 556 C C . ASP A 1 77 ? -2.439 -22.969 -10.82 1 98.81 77 ASP A C 1
ATOM 558 O O . ASP A 1 77 ? -2.666 -23.031 -9.609 1 98.81 77 ASP A O 1
ATOM 562 N N . ALA A 1 78 ? -1.527 -22.125 -11.375 1 98.94 78 ALA A N 1
ATOM 563 C CA . ALA A 1 78 ? -0.753 -21.266 -10.492 1 98.94 78 ALA A CA 1
ATOM 564 C C . ALA A 1 78 ? -0.375 -19.969 -11.188 1 98.94 78 ALA A C 1
ATOM 566 O O . ALA A 1 78 ? -0.04 -19.969 -12.375 1 98.94 78 ALA A O 1
ATOM 567 N N . LEU A 1 79 ? -0.495 -18.922 -10.469 1 98.94 79 LEU A N 1
ATOM 568 C CA . LEU A 1 79 ? 0.019 -17.609 -10.859 1 98.94 79 LEU A CA 1
ATOM 569 C C . LEU A 1 79 ? 1.074 -17.125 -9.867 1 98.94 79 LEU A C 1
ATOM 571 O O . LEU A 1 79 ? 0.801 -17 -8.672 1 98.94 79 LEU A O 1
ATOM 575 N N . VAL A 1 80 ? 2.273 -16.953 -10.344 1 98.94 80 VAL A N 1
ATOM 576 C CA . VAL A 1 80 ? 3.346 -16.359 -9.539 1 98.94 80 VAL A CA 1
ATOM 577 C C . VAL A 1 80 ? 3.613 -14.93 -10 1 98.94 80 VAL A C 1
ATOM 579 O O . VAL A 1 80 ? 4.281 -14.711 -11.016 1 98.94 80 VAL A O 1
ATOM 582 N N . ASN A 1 81 ? 3.068 -14.031 -9.242 1 98.81 81 ASN A N 1
ATOM 583 C CA . ASN A 1 81 ? 3.391 -12.617 -9.461 1 98.81 81 ASN A CA 1
ATOM 584 C C . ASN A 1 81 ? 4.758 -12.266 -8.883 1 98.81 81 ASN A C 1
ATOM 586 O O . ASN A 1 81 ? 4.871 -11.922 -7.707 1 98.81 81 ASN A O 1
ATOM 590 N N . ASN A 1 82 ? 5.711 -12.25 -9.734 1 98.06 82 ASN A N 1
ATOM 591 C CA . ASN A 1 82 ? 7.094 -12.016 -9.336 1 98.06 82 ASN A CA 1
ATOM 592 C C . ASN A 1 82 ? 7.633 -10.711 -9.922 1 98.06 82 ASN A C 1
ATOM 594 O O . ASN A 1 82 ? 8.508 -10.078 -9.336 1 98.06 82 ASN A O 1
ATOM 598 N N . ALA A 1 83 ? 7.094 -10.336 -11.125 1 96.5 83 ALA A N 1
ATOM 599 C CA . ALA A 1 83 ? 7.551 -9.094 -11.734 1 96.5 83 ALA A CA 1
ATOM 600 C C . ALA A 1 83 ? 7.445 -7.926 -10.758 1 96.5 83 ALA A C 1
ATOM 602 O O . ALA A 1 83 ? 6.422 -7.77 -10.078 1 96.5 83 ALA A O 1
ATOM 603 N N . GLY A 1 84 ? 8.461 -7.203 -10.609 1 94 84 GLY A N 1
ATOM 604 C CA . GLY A 1 84 ? 8.523 -6.055 -9.719 1 94 84 GLY A CA 1
ATOM 605 C C . GLY A 1 84 ? 9.758 -5.203 -9.93 1 94 84 GLY A C 1
ATOM 606 O O . GLY A 1 84 ? 10.719 -5.641 -10.57 1 94 84 GLY A O 1
ATOM 607 N N . VAL A 1 85 ? 9.68 -3.99 -9.484 1 92.69 85 VAL A N 1
ATOM 608 C CA . VAL A 1 85 ? 10.805 -3.07 -9.578 1 92.69 85 VAL A CA 1
ATOM 609 C C . VAL A 1 85 ? 11.023 -2.379 -8.234 1 92.69 85 VAL A C 1
ATOM 611 O O . VAL A 1 85 ? 10.102 -2.281 -7.422 1 92.69 85 VAL A O 1
ATOM 614 N N . GLY A 1 86 ? 12.281 -2.051 -8.047 1 91.31 86 GLY A N 1
ATOM 615 C CA . GLY A 1 86 ? 12.625 -1.256 -6.875 1 91.31 86 GLY A CA 1
ATOM 616 C C . GLY A 1 86 ? 12.727 0.229 -7.172 1 91.31 86 GLY A C 1
ATOM 617 O O . GLY A 1 86 ? 12.922 0.626 -8.32 1 91.31 86 GLY A O 1
ATOM 618 N N . LEU A 1 87 ? 12.562 1.038 -6.203 1 90.25 87 LEU A N 1
ATOM 619 C CA . LEU A 1 87 ? 12.758 2.482 -6.262 1 90.25 87 LEU A CA 1
ATOM 620 C C . LEU A 1 87 ? 13.312 3.01 -4.941 1 90.25 87 LEU A C 1
ATOM 622 O O . LEU A 1 87 ? 12.641 2.945 -3.91 1 90.25 87 LEU A O 1
ATOM 626 N N . ALA A 1 88 ? 14.516 3.443 -5.02 1 88.88 88 ALA A N 1
ATOM 627 C CA . ALA A 1 88 ? 15.156 4.027 -3.842 1 88.88 88 ALA A CA 1
ATOM 628 C C . ALA A 1 88 ? 15.141 5.551 -3.908 1 88.88 88 ALA A C 1
ATOM 630 O O . ALA A 1 88 ? 15.258 6.133 -4.988 1 88.88 88 ALA A O 1
ATOM 631 N N . GLY A 1 89 ? 15.023 6.223 -2.76 1 89.12 89 GLY A N 1
ATOM 632 C CA . GLY A 1 89 ? 15.023 7.668 -2.604 1 89.12 89 GLY A CA 1
ATOM 633 C C . GLY A 1 89 ? 14.227 8.141 -1.403 1 89.12 89 GLY A C 1
ATOM 634 O O . GLY A 1 89 ? 13.242 7.5 -1.013 1 89.12 89 GLY A O 1
ATOM 635 N N . PHE A 1 90 ? 14.703 9.242 -0.865 1 91.62 90 PHE A N 1
ATOM 636 C CA . PHE A 1 90 ? 13.883 9.867 0.164 1 91.62 90 PHE A CA 1
ATOM 637 C C . PHE A 1 90 ? 12.586 10.414 -0.431 1 91.62 90 PHE A C 1
ATOM 639 O O . PHE A 1 90 ? 12.547 10.781 -1.607 1 91.62 90 PHE A O 1
ATOM 646 N N . GLN A 1 91 ? 11.578 10.438 0.342 1 93.12 91 GLN A N 1
ATOM 647 C CA . GLN A 1 91 ? 10.25 10.781 -0.167 1 93.12 91 GLN A CA 1
ATOM 648 C C . GLN A 1 91 ? 10.266 12.141 -0.864 1 93.12 91 GLN A C 1
ATOM 650 O O . GLN A 1 91 ? 9.641 12.312 -1.911 1 93.12 91 GLN A O 1
ATOM 655 N N . GLU A 1 92 ? 10.961 13.07 -0.314 1 93.44 92 GLU A N 1
ATOM 656 C CA . GLU A 1 92 ? 11.039 14.406 -0.896 1 93.44 92 GLU A CA 1
ATOM 657 C C . GLU A 1 92 ? 11.719 14.375 -2.264 1 93.44 92 GLU A C 1
ATOM 659 O O . GLU A 1 92 ? 11.508 15.266 -3.088 1 93.44 92 GLU A O 1
ATOM 664 N N . GLN A 1 93 ? 12.461 13.336 -2.523 1 90.62 93 GLN A N 1
ATOM 665 C CA . GLN A 1 93 ? 13.281 13.281 -3.727 1 90.62 93 GLN A CA 1
ATOM 666 C C . GLN A 1 93 ? 12.688 12.32 -4.754 1 90.62 93 GLN A C 1
ATOM 668 O O . GLN A 1 93 ? 13.172 12.242 -5.887 1 90.62 93 GLN A O 1
ATOM 673 N N . VAL A 1 94 ? 11.758 11.57 -4.41 1 93.06 94 VAL A N 1
ATOM 674 C CA . VAL A 1 94 ? 11.086 10.656 -5.332 1 93.06 94 VAL A CA 1
ATOM 675 C C . VAL A 1 94 ? 10.016 11.406 -6.121 1 93.06 94 VAL A C 1
ATOM 677 O O . VAL A 1 94 ? 9.039 11.891 -5.543 1 93.06 94 VAL A O 1
ATOM 680 N N . ALA A 1 95 ? 10.25 11.477 -7.406 1 94.19 95 ALA A N 1
ATOM 681 C CA . ALA A 1 95 ? 9.258 12.133 -8.242 1 94.19 95 ALA A CA 1
ATOM 682 C C . ALA A 1 95 ? 7.93 11.375 -8.219 1 94.19 95 ALA A C 1
ATOM 684 O O . ALA A 1 95 ? 7.91 10.141 -8.18 1 94.19 95 ALA A O 1
ATOM 685 N N . THR A 1 96 ? 6.875 12.109 -8.273 1 95.31 96 THR A N 1
ATOM 686 C CA . THR A 1 96 ? 5.543 11.516 -8.172 1 95.31 96 THR A CA 1
ATOM 687 C C . THR A 1 96 ? 5.289 10.555 -9.328 1 95.31 96 THR A C 1
ATOM 689 O O . THR A 1 96 ? 4.66 9.508 -9.148 1 95.31 96 THR A O 1
ATOM 692 N N . ASP A 1 97 ? 5.742 10.898 -10.5 1 94.62 97 ASP A N 1
ATOM 693 C CA . ASP A 1 97 ? 5.535 10.047 -11.664 1 94.62 97 ASP A CA 1
ATOM 694 C C . ASP A 1 97 ? 6.301 8.734 -11.523 1 94.62 97 ASP A C 1
ATOM 696 O O . ASP A 1 97 ? 5.855 7.691 -12.008 1 94.62 97 ASP A O 1
ATOM 700 N N . GLU A 1 98 ? 7.453 8.789 -10.883 1 94.12 98 GLU A N 1
ATOM 701 C CA . GLU A 1 98 ? 8.203 7.562 -10.609 1 94.12 98 GLU A CA 1
ATOM 702 C C . GLU A 1 98 ? 7.449 6.656 -9.641 1 94.12 98 GLU A C 1
ATOM 704 O O . GLU A 1 98 ? 7.434 5.438 -9.812 1 94.12 98 GLU A O 1
ATOM 709 N N . LEU A 1 99 ? 6.895 7.297 -8.664 1 96.44 99 LEU A N 1
ATOM 710 C CA . LEU A 1 99 ? 6.07 6.531 -7.727 1 96.44 99 LEU A CA 1
ATOM 711 C C . LEU A 1 99 ? 4.91 5.859 -8.453 1 96.44 99 LEU A C 1
ATOM 713 O O . LEU A 1 99 ? 4.605 4.691 -8.203 1 96.44 99 LEU A O 1
ATOM 717 N N . GLN A 1 100 ? 4.266 6.598 -9.305 1 96.75 100 GLN A N 1
ATOM 718 C CA . GLN A 1 100 ? 3.127 6.066 -10.047 1 96.75 100 GLN A CA 1
ATOM 719 C C . GLN A 1 100 ? 3.535 4.867 -10.898 1 96.75 100 GLN A C 1
ATOM 721 O O . GLN A 1 100 ? 2.824 3.861 -10.945 1 96.75 100 GLN A O 1
ATOM 726 N N . ARG A 1 101 ? 4.641 4.988 -11.578 1 95.31 101 ARG A N 1
ATOM 727 C CA . ARG A 1 101 ? 5.133 3.893 -12.406 1 95.31 101 ARG A CA 1
ATOM 728 C C . ARG A 1 101 ? 5.461 2.672 -11.562 1 95.31 101 ARG A C 1
ATOM 730 O O . ARG A 1 101 ? 5.207 1.537 -11.969 1 95.31 101 ARG A O 1
ATOM 737 N N . LEU A 1 102 ? 6.055 2.936 -10.406 1 96.56 102 LEU A N 1
ATOM 738 C CA . LEU A 1 102 ? 6.359 1.866 -9.461 1 96.56 102 LEU A CA 1
ATOM 739 C C . LEU A 1 102 ? 5.098 1.093 -9.094 1 96.56 102 LEU A C 1
ATOM 741 O O . LEU A 1 102 ? 5.094 -0.14 -9.109 1 96.56 102 LEU A O 1
ATOM 745 N N . PHE A 1 103 ? 4.027 1.785 -8.781 1 98.06 103 PHE A N 1
ATOM 746 C CA . PHE A 1 103 ? 2.781 1.158 -8.359 1 98.06 103 PHE A CA 1
ATOM 747 C C . PHE A 1 103 ? 2.133 0.411 -9.523 1 98.06 103 PHE A C 1
ATOM 749 O O . PHE A 1 103 ? 1.465 -0.604 -9.32 1 98.06 103 PHE A O 1
ATOM 756 N N . GLU A 1 104 ? 2.311 0.918 -10.719 1 97.69 104 GLU A N 1
ATOM 757 C CA . GLU A 1 104 ? 1.788 0.217 -11.891 1 97.69 104 GLU A CA 1
ATOM 758 C C . GLU A 1 104 ? 2.359 -1.194 -11.992 1 97.69 104 GLU A C 1
ATOM 760 O O . GLU A 1 104 ? 1.631 -2.146 -12.273 1 97.69 104 GLU A O 1
ATOM 765 N N . VAL A 1 105 ? 3.564 -1.317 -11.695 1 97.38 105 VAL A N 1
ATOM 766 C CA . VAL A 1 105 ? 4.238 -2.602 -11.836 1 97.38 105 VAL A CA 1
ATOM 767 C C . VAL A 1 105 ? 3.992 -3.459 -10.602 1 97.38 105 VAL A C 1
ATOM 769 O O . VAL A 1 105 ? 3.592 -4.621 -10.711 1 97.38 105 VAL A O 1
ATOM 772 N N . ASN A 1 106 ? 4.188 -2.883 -9.43 1 98.19 106 ASN A N 1
ATOM 773 C CA . ASN A 1 106 ? 4.273 -3.668 -8.203 1 98.19 106 ASN A CA 1
ATOM 774 C C . ASN A 1 106 ? 2.895 -3.965 -7.629 1 98.19 106 ASN A C 1
ATOM 776 O O . ASN A 1 106 ? 2.746 -4.848 -6.785 1 98.19 106 ASN A O 1
ATOM 780 N N . VAL A 1 107 ? 1.88 -3.182 -8.031 1 98.69 107 VAL A N 1
ATOM 781 C CA . VAL A 1 107 ? 0.592 -3.332 -7.363 1 98.69 107 VAL A CA 1
ATOM 782 C C . VAL A 1 107 ? -0.509 -3.541 -8.398 1 98.69 107 VAL A C 1
ATOM 784 O O . VAL A 1 107 ? -1.238 -4.535 -8.344 1 98.69 107 VAL A O 1
ATOM 787 N N . VAL A 1 108 ? -0.588 -2.648 -9.375 1 98.56 108 VAL A N 1
ATOM 788 C CA . VAL A 1 108 ? -1.677 -2.695 -10.344 1 98.56 108 VAL A CA 1
ATOM 789 C C . VAL A 1 108 ? -1.555 -3.957 -11.195 1 98.56 108 VAL A C 1
ATOM 791 O O . VAL A 1 108 ? -2.547 -4.645 -11.445 1 98.56 108 VAL A O 1
ATOM 794 N N . ALA A 1 109 ? -0.386 -4.262 -11.609 1 98.62 109 ALA A N 1
ATOM 795 C CA . ALA A 1 109 ? -0.157 -5.406 -12.492 1 98.62 109 ALA A CA 1
ATOM 796 C C . ALA A 1 109 ? -0.508 -6.715 -11.789 1 98.62 109 ALA A C 1
ATOM 798 O O . ALA A 1 109 ? -1.26 -7.531 -12.328 1 98.62 109 ALA A O 1
ATOM 799 N N . PRO A 1 110 ? -0.016 -6.957 -10.586 1 98.75 110 PRO A N 1
ATOM 800 C CA . PRO A 1 110 ? -0.422 -8.188 -9.906 1 98.75 110 PRO A CA 1
ATOM 801 C C . PRO A 1 110 ? -1.93 -8.266 -9.68 1 98.75 110 PRO A C 1
ATOM 803 O O . PRO A 1 110 ? -2.514 -9.352 -9.75 1 98.75 110 PRO A O 1
ATOM 806 N N . HIS A 1 111 ? -2.568 -7.164 -9.352 1 98.62 111 HIS A N 1
ATOM 807 C CA . HIS A 1 111 ? -4.023 -7.148 -9.234 1 98.62 111 HIS A CA 1
ATOM 808 C C . HIS A 1 111 ? -4.684 -7.586 -10.531 1 98.62 111 HIS A C 1
ATOM 810 O O . HIS A 1 111 ? -5.562 -8.453 -10.523 1 98.62 111 HIS A O 1
ATOM 816 N N . ALA A 1 112 ? -4.293 -6.996 -11.633 1 98.62 112 ALA A N 1
ATOM 817 C CA . ALA A 1 112 ? -4.906 -7.238 -12.938 1 98.62 112 ALA A CA 1
ATOM 818 C C . ALA A 1 112 ? -4.727 -8.688 -13.367 1 98.62 112 ALA A C 1
ATOM 820 O O . ALA A 1 112 ? -5.68 -9.328 -13.82 1 98.62 112 ALA A O 1
ATOM 821 N N . LEU A 1 113 ? -3.51 -9.18 -13.211 1 98.88 113 LEU A N 1
ATOM 822 C CA . LEU A 1 113 ? -3.23 -10.562 -13.594 1 98.88 113 LEU A CA 1
ATOM 823 C C . LEU A 1 113 ? -4.004 -11.539 -12.711 1 98.88 113 LEU A C 1
ATOM 825 O O . LEU A 1 113 ? -4.531 -12.539 -13.195 1 98.88 113 LEU A O 1
ATOM 829 N N . THR A 1 114 ? -4.047 -11.234 -11.406 1 98.75 114 THR A N 1
ATOM 830 C CA . THR A 1 114 ? -4.801 -12.07 -10.477 1 98.75 114 THR A CA 1
ATOM 831 C C . THR A 1 114 ? -6.281 -12.094 -10.852 1 98.75 114 THR A C 1
ATOM 833 O O . THR A 1 114 ? -6.898 -13.164 -10.891 1 98.75 114 THR A O 1
ATOM 836 N N . ARG A 1 115 ? -6.82 -10.922 -11.141 1 97.19 115 ARG A N 1
ATOM 837 C CA . ARG A 1 115 ? -8.219 -10.82 -11.555 1 97.19 115 ARG A CA 1
ATOM 838 C C . ARG A 1 115 ? -8.5 -11.695 -12.766 1 97.19 115 ARG A C 1
ATOM 840 O O . ARG A 1 115 ? -9.492 -12.422 -12.797 1 97.19 115 ARG A O 1
ATOM 847 N N . LEU A 1 116 ? -7.664 -11.703 -13.742 1 98 116 LEU A N 1
ATOM 848 C CA . LEU A 1 116 ? -7.816 -12.469 -14.969 1 98 116 LEU A CA 1
ATOM 849 C C . LEU A 1 116 ? -7.656 -13.961 -14.703 1 98 116 LEU A C 1
ATOM 851 O O . LEU A 1 116 ? -8.281 -14.789 -15.375 1 98 116 LEU A O 1
ATOM 855 N N . ALA A 1 117 ? -6.832 -14.328 -13.742 1 98.69 117 ALA A N 1
ATOM 856 C CA . ALA A 1 117 ? -6.469 -15.719 -13.484 1 98.69 117 ALA A CA 1
ATOM 857 C C . ALA A 1 117 ? -7.504 -16.406 -12.594 1 98.69 117 ALA A C 1
ATOM 859 O O . ALA A 1 117 ? -7.656 -17.625 -12.633 1 98.69 117 ALA A O 1
ATOM 860 N N . LEU A 1 118 ? -8.211 -15.656 -11.773 1 97.62 118 LEU A N 1
ATOM 861 C CA . LEU A 1 118 ? -8.992 -16.188 -10.656 1 97.62 118 LEU A CA 1
ATOM 862 C C . LEU A 1 118 ? -10.078 -17.125 -11.148 1 97.62 118 LEU A C 1
ATOM 864 O O . LEU A 1 118 ? -10.328 -18.172 -10.547 1 97.62 118 LEU A O 1
ATOM 868 N N . PRO A 1 119 ? -10.773 -16.812 -12.289 1 96.69 119 PRO A N 1
ATOM 869 C CA . PRO A 1 119 ? -11.766 -17.781 -12.734 1 96.69 119 PRO A CA 1
ATOM 870 C C . PRO A 1 119 ? -11.156 -19.172 -12.992 1 96.69 119 PRO A C 1
ATOM 872 O O . PRO A 1 119 ? -11.758 -20.188 -12.664 1 96.69 119 PRO A O 1
ATOM 875 N N . HIS A 1 120 ? -9.992 -19.234 -13.484 1 98.25 120 HIS A N 1
ATOM 876 C CA . HIS A 1 120 ? -9.312 -20.484 -13.789 1 98.25 120 HIS A CA 1
ATOM 877 C C . HIS A 1 120 ? -8.727 -21.109 -12.523 1 98.25 120 HIS A C 1
ATOM 879 O O . HIS A 1 120 ? -8.75 -22.344 -12.367 1 98.25 120 HIS A O 1
ATOM 885 N N . LEU A 1 121 ? -8.266 -20.281 -11.648 1 98.56 121 LEU A N 1
ATOM 886 C CA . LEU A 1 121 ? -7.691 -20.781 -10.398 1 98.56 121 LEU A CA 1
ATOM 887 C C . LEU A 1 121 ? -8.781 -21.328 -9.484 1 98.56 121 LEU A C 1
ATOM 889 O O . LEU A 1 121 ? -8.547 -22.281 -8.734 1 98.56 121 LEU A O 1
ATOM 893 N N . ARG A 1 122 ? -9.938 -20.734 -9.508 1 96 122 ARG A N 1
ATOM 894 C CA . ARG A 1 122 ? -11.055 -21.312 -8.758 1 96 122 ARG A CA 1
ATOM 895 C C . ARG A 1 122 ? -11.422 -22.688 -9.289 1 96 122 ARG A C 1
ATOM 897 O O . ARG A 1 122 ? -11.695 -23.609 -8.508 1 96 122 ARG A O 1
ATOM 904 N N . ALA A 1 123 ? -11.406 -22.812 -10.57 1 96.62 123 ALA A N 1
ATOM 905 C CA . ALA A 1 123 ? -11.758 -24.078 -11.195 1 96.62 123 ALA A CA 1
ATOM 906 C C . ALA A 1 123 ? -10.734 -25.156 -10.852 1 96.62 123 ALA A C 1
ATOM 908 O O . ALA A 1 123 ? -11.094 -26.312 -10.609 1 96.62 123 ALA A O 1
ATOM 909 N N . SER A 1 124 ? -9.461 -24.812 -10.789 1 97.81 124 SER A N 1
ATOM 910 C CA . SER A 1 124 ? -8.398 -25.781 -10.57 1 97.81 124 SER A CA 1
ATOM 911 C C . SER A 1 124 ? -8.062 -25.906 -9.094 1 97.81 124 SER A C 1
ATOM 913 O O . SER A 1 124 ? -7.262 -26.766 -8.703 1 97.81 124 SER A O 1
ATOM 915 N N . LYS A 1 125 ? -8.695 -25.031 -8.312 1 97.56 125 LYS A N 1
ATOM 916 C CA . LYS A 1 125 ? -8.297 -24.922 -6.914 1 97.56 125 LYS A CA 1
ATOM 917 C C . LYS A 1 125 ? -6.789 -24.703 -6.789 1 97.56 125 LYS A C 1
ATOM 919 O O . LYS A 1 125 ? -6.109 -25.406 -6.047 1 97.56 125 LYS A O 1
ATOM 924 N N . GLY A 1 126 ? -6.359 -23.688 -7.547 1 98.56 126 GLY A N 1
ATOM 925 C CA . GLY A 1 126 ? -4.941 -23.422 -7.73 1 98.56 126 GLY A CA 1
ATOM 926 C C . GLY A 1 126 ? -4.352 -22.531 -6.664 1 98.56 126 GLY A C 1
ATOM 927 O O . GLY A 1 126 ? -4.762 -22.578 -5.5 1 98.56 126 GLY A O 1
ATOM 928 N N . ILE A 1 127 ? -3.242 -21.812 -7.055 1 98.88 127 ILE A N 1
ATOM 929 C CA . ILE A 1 127 ? -2.496 -21.031 -6.074 1 98.88 127 ILE A CA 1
ATOM 930 C C . ILE A 1 127 ? -2.039 -19.719 -6.703 1 98.88 127 ILE A C 1
ATOM 932 O O . ILE A 1 127 ? -1.694 -19.688 -7.887 1 98.88 127 ILE A O 1
ATOM 936 N N . VAL A 1 128 ? -2.152 -18.672 -5.945 1 98.94 128 VAL A N 1
ATOM 937 C CA . VAL A 1 128 ? -1.513 -17.391 -6.25 1 98.94 128 VAL A CA 1
ATOM 938 C C . VAL A 1 128 ? -0.327 -17.172 -5.316 1 98.94 128 VAL A C 1
ATOM 940 O O . VAL A 1 128 ? -0.476 -17.219 -4.094 1 98.94 128 VAL A O 1
ATOM 943 N N . ILE A 1 129 ? 0.855 -17 -5.848 1 98.94 129 ILE A N 1
ATOM 944 C CA . ILE A 1 129 ? 2.041 -16.609 -5.094 1 98.94 129 ILE A CA 1
ATOM 945 C C . ILE A 1 129 ? 2.434 -15.172 -5.457 1 98.94 129 ILE A C 1
ATOM 947 O O . ILE A 1 129 ? 2.758 -14.883 -6.609 1 98.94 129 ILE A O 1
ATOM 951 N N . ASN A 1 130 ? 2.324 -14.266 -4.531 1 98.81 130 ASN A N 1
ATOM 952 C CA . ASN A 1 130 ? 2.826 -12.906 -4.684 1 98.81 130 ASN A CA 1
ATOM 953 C C . ASN A 1 130 ? 4.199 -12.742 -4.039 1 98.81 130 ASN A C 1
ATOM 955 O O . ASN A 1 130 ? 4.359 -12.984 -2.84 1 98.81 130 ASN A O 1
ATOM 959 N N . VAL A 1 131 ? 5.168 -12.32 -4.836 1 97.94 131 VAL A N 1
ATOM 960 C CA . VAL A 1 131 ? 6.504 -12.055 -4.305 1 97.94 131 VAL A CA 1
ATOM 961 C C . VAL A 1 131 ? 6.586 -10.625 -3.793 1 97.94 131 VAL A C 1
ATOM 963 O O . VAL A 1 131 ? 6.695 -9.68 -4.582 1 97.94 131 VAL A O 1
ATOM 966 N N . SER A 1 132 ? 6.531 -10.469 -2.543 1 96.75 132 SER A N 1
ATOM 967 C CA . SER A 1 132 ? 6.629 -9.18 -1.876 1 96.75 132 SER A CA 1
ATOM 968 C C . SER A 1 132 ? 8.062 -8.883 -1.457 1 96.75 132 SER A C 1
ATOM 970 O O . SER A 1 132 ? 8.984 -8.961 -2.273 1 96.75 132 SER A O 1
ATOM 972 N N . SER A 1 133 ? 8.258 -8.484 -0.212 1 92.31 133 SER A N 1
ATOM 973 C CA . SER A 1 133 ? 9.547 -8.125 0.376 1 92.31 133 SER A CA 1
ATOM 974 C C . SER A 1 133 ? 9.43 -7.93 1.884 1 92.31 133 SER A C 1
ATOM 976 O O . SER A 1 133 ? 8.336 -7.73 2.408 1 92.31 133 SER A O 1
ATOM 978 N N . MET A 1 134 ? 10.57 -8.094 2.537 1 90.69 134 MET A N 1
ATOM 979 C CA . MET A 1 134 ? 10.617 -7.633 3.922 1 90.69 134 MET A CA 1
ATOM 980 C C . MET A 1 134 ? 10.164 -6.18 4.027 1 90.69 134 MET A C 1
ATOM 982 O O . MET A 1 134 ? 9.531 -5.793 5.008 1 90.69 134 MET A O 1
ATOM 986 N N . ALA A 1 135 ? 10.391 -5.418 2.986 1 91.5 135 ALA A N 1
ATOM 987 C CA . ALA A 1 135 ? 10.016 -4.008 2.926 1 91.5 135 ALA A CA 1
ATOM 988 C C . ALA A 1 135 ? 8.5 -3.846 2.867 1 91.5 135 ALA A C 1
ATOM 990 O O . ALA A 1 135 ? 7.98 -2.734 3.006 1 91.5 135 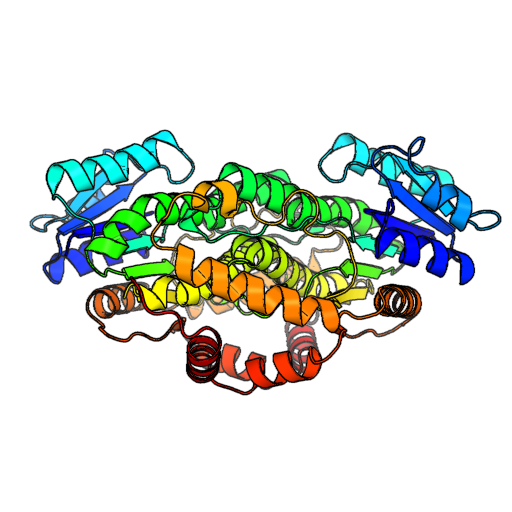ALA A O 1
ATOM 991 N N . GLY A 1 136 ? 7.777 -4.902 2.713 1 95.19 136 GLY A N 1
ATOM 992 C CA . GLY A 1 136 ? 6.328 -4.879 2.783 1 95.19 136 GLY A CA 1
ATOM 993 C C . GLY A 1 136 ? 5.797 -4.973 4.203 1 95.19 136 GLY A C 1
ATOM 994 O O . GLY A 1 136 ? 4.594 -4.828 4.43 1 95.19 136 GLY A O 1
ATOM 995 N N . ARG A 1 137 ? 6.73 -5.203 5.125 1 93 137 ARG A N 1
ATOM 996 C CA . ARG A 1 137 ? 6.367 -5.379 6.527 1 93 137 ARG A CA 1
ATOM 997 C C . ARG A 1 137 ? 6.977 -4.277 7.391 1 93 137 ARG A C 1
ATOM 999 O O . ARG A 1 137 ? 6.449 -3.955 8.461 1 93 137 ARG A O 1
ATOM 1006 N N . GLN A 1 138 ? 8.039 -3.76 6.934 1 93.31 138 GLN A N 1
ATOM 1007 C CA . GLN A 1 138 ? 8.781 -2.715 7.625 1 93.31 138 GLN A CA 1
ATOM 1008 C C . GLN A 1 138 ? 9.414 -1.737 6.637 1 93.31 138 GLN A C 1
ATOM 1010 O O . GLN A 1 138 ? 10.203 -2.137 5.777 1 93.31 138 GLN A O 1
ATOM 1015 N N . ALA A 1 139 ? 9.086 -0.491 6.848 1 94 139 ALA A N 1
ATOM 1016 C CA . ALA A 1 139 ? 9.609 0.518 5.934 1 94 139 ALA A CA 1
ATOM 1017 C C . ALA A 1 139 ? 10.883 1.147 6.492 1 94 139 ALA A C 1
ATOM 1019 O O . ALA A 1 139 ? 10.961 1.473 7.68 1 94 139 ALA A O 1
ATOM 1020 N N . LEU A 1 140 ? 11.867 1.271 5.633 1 89.88 140 LEU A N 1
ATOM 1021 C CA . LEU A 1 140 ? 13.141 1.9 5.984 1 89.88 140 LEU A CA 1
ATOM 1022 C C . LEU A 1 140 ? 13.297 3.242 5.277 1 89.88 140 LEU A C 1
ATOM 1024 O O . LEU A 1 140 ? 12.742 3.447 4.195 1 89.88 140 LEU A O 1
ATOM 1028 N N . PRO A 1 141 ? 14.039 4.156 5.898 1 90.81 141 PRO A N 1
ATOM 1029 C CA . PRO A 1 141 ? 14.305 5.414 5.199 1 90.81 141 PRO A CA 1
ATOM 1030 C C . PRO A 1 141 ? 15 5.207 3.857 1 90.81 141 PRO A C 1
ATOM 1032 O O . PRO A 1 141 ? 15.867 4.34 3.736 1 90.81 141 PRO A O 1
ATOM 1035 N N . GLY A 1 142 ? 14.602 5.988 2.873 1 89.31 142 GLY A N 1
ATOM 1036 C CA . GLY A 1 142 ? 15.188 5.887 1.545 1 89.31 142 GLY A CA 1
ATOM 1037 C C . GLY A 1 142 ? 14.523 4.828 0.683 1 89.31 142 GLY A C 1
ATOM 1038 O O . GLY A 1 142 ? 14.82 4.711 -0.507 1 89.31 142 GLY A O 1
ATOM 1039 N N . LEU A 1 143 ? 13.57 4.102 1.283 1 91.38 143 LEU A N 1
ATOM 1040 C CA . LEU A 1 143 ? 12.859 3.051 0.558 1 91.38 143 LEU A CA 1
ATOM 1041 C C . LEU A 1 143 ? 11.352 3.197 0.726 1 91.38 143 LEU A C 1
ATOM 1043 O O . LEU A 1 143 ? 10.609 2.215 0.62 1 91.38 143 LEU A O 1
ATOM 1047 N N . GLY A 1 144 ? 10.953 4.402 1.036 1 95 144 GLY A N 1
ATOM 1048 C CA . GLY A 1 144 ? 9.555 4.652 1.35 1 95 144 GLY A CA 1
ATOM 1049 C C . GLY A 1 144 ? 8.617 4.293 0.214 1 95 144 GLY A C 1
ATOM 1050 O O . GLY A 1 144 ? 7.578 3.662 0.435 1 95 144 GLY A O 1
ATOM 1051 N N . ALA A 1 145 ? 8.961 4.723 -1.017 1 95.69 145 ALA A N 1
ATOM 1052 C CA . ALA A 1 145 ? 8.117 4.43 -2.17 1 95.69 145 ALA A CA 1
ATOM 1053 C C . ALA A 1 145 ? 8.039 2.926 -2.426 1 95.69 145 ALA A C 1
ATOM 1055 O O . ALA A 1 145 ? 6.953 2.377 -2.615 1 95.69 145 ALA A O 1
ATOM 1056 N N . TYR A 1 146 ? 9.18 2.291 -2.393 1 94.69 146 TYR A N 1
ATOM 1057 C CA . TYR A 1 146 ? 9.234 0.847 -2.596 1 94.69 146 TYR A CA 1
ATOM 1058 C C . TYR A 1 146 ? 8.445 0.115 -1.515 1 94.69 146 TYR A C 1
ATOM 1060 O O . TYR A 1 146 ? 7.633 -0.758 -1.815 1 94.69 146 TYR A O 1
ATOM 1068 N N . ALA A 1 147 ? 8.68 0.491 -0.261 1 96.75 147 ALA A N 1
ATOM 1069 C CA . ALA A 1 147 ? 7.957 -0.109 0.858 1 96.75 147 ALA A CA 1
ATOM 1070 C C . ALA A 1 147 ? 6.449 0.076 0.703 1 96.75 147 ALA A C 1
ATOM 1072 O O . ALA A 1 147 ? 5.68 -0.861 0.92 1 96.75 147 ALA A O 1
ATOM 1073 N N . ALA A 1 148 ? 6.062 1.259 0.35 1 98.38 148 ALA A N 1
ATOM 1074 C CA . ALA A 1 148 ? 4.641 1.53 0.151 1 98.38 148 ALA A CA 1
ATOM 1075 C C . ALA A 1 148 ? 4.023 0.539 -0.832 1 98.38 148 ALA A C 1
ATOM 1077 O O . ALA A 1 148 ? 2.945 -0.005 -0.581 1 98.38 148 ALA A O 1
ATOM 1078 N N . SER A 1 149 ? 4.68 0.294 -1.929 1 98.12 149 SER A N 1
ATOM 1079 C CA . SER A 1 149 ? 4.168 -0.618 -2.945 1 98.12 149 SER A CA 1
ATOM 1080 C C . SER A 1 149 ? 4.066 -2.043 -2.41 1 98.12 149 SER A C 1
ATOM 1082 O O . SER A 1 149 ? 3.098 -2.75 -2.691 1 98.12 149 SER A O 1
ATOM 1084 N N . LYS A 1 150 ? 5.07 -2.436 -1.693 1 98.44 150 LYS A N 1
ATOM 1085 C CA . LYS A 1 150 ? 5.07 -3.799 -1.173 1 98.44 150 LYS A CA 1
ATOM 1086 C C . LYS A 1 150 ? 4.094 -3.941 -0.006 1 98.44 150 LYS A C 1
ATOM 1088 O O . LYS A 1 150 ? 3.484 -4.996 0.174 1 98.44 150 LYS A O 1
ATOM 1093 N N . PHE A 1 151 ? 3.898 -2.855 0.812 1 98.62 151 PHE A N 1
ATOM 1094 C CA . PHE A 1 151 ? 2.822 -2.842 1.797 1 98.62 151 PHE A CA 1
ATOM 1095 C C . PHE A 1 151 ? 1.469 -3.035 1.123 1 98.62 151 PHE A C 1
ATOM 1097 O O . PHE A 1 151 ? 0.634 -3.803 1.604 1 98.62 151 PHE A O 1
ATOM 1104 N N . ALA A 1 152 ? 1.296 -2.312 0.058 1 98.81 152 ALA A N 1
ATOM 1105 C CA . ALA A 1 152 ? 0.045 -2.441 -0.685 1 98.81 152 ALA A CA 1
ATOM 1106 C C . ALA A 1 152 ? -0.192 -3.885 -1.116 1 98.81 152 ALA A C 1
ATOM 1108 O O . ALA A 1 152 ? -1.302 -4.406 -0.983 1 98.81 152 ALA A O 1
ATOM 1109 N N . LEU A 1 153 ? 0.839 -4.484 -1.63 1 98.69 153 LEU A N 1
ATOM 1110 C CA . LEU A 1 153 ? 0.74 -5.871 -2.066 1 98.69 153 LEU A CA 1
ATOM 1111 C C . LEU A 1 153 ? 0.396 -6.785 -0.896 1 98.69 153 LEU A C 1
ATOM 1113 O O . LEU A 1 153 ? -0.399 -7.719 -1.043 1 98.69 153 LEU A O 1
ATOM 1117 N N . GLU A 1 154 ? 0.977 -6.539 0.277 1 98.25 154 GLU A N 1
ATOM 1118 C CA . GLU A 1 154 ? 0.663 -7.301 1.483 1 98.25 154 GLU A CA 1
ATOM 1119 C C . GLU A 1 154 ? -0.822 -7.211 1.822 1 98.25 154 GLU A C 1
ATOM 1121 O O . GLU A 1 154 ? -1.481 -8.234 2.021 1 98.25 154 GLU A O 1
ATOM 1126 N N . GLY A 1 155 ? -1.319 -5.973 1.88 1 98 155 GLY A N 1
ATOM 1127 C CA . GLY A 1 155 ? -2.719 -5.773 2.223 1 98 155 GLY A CA 1
ATOM 1128 C C . GLY A 1 155 ? -3.672 -6.41 1.229 1 98 155 GLY A C 1
ATOM 1129 O O . GLY A 1 155 ? -4.633 -7.074 1.622 1 98 155 GLY A O 1
ATOM 1130 N N . MET A 1 156 ? -3.383 -6.254 -0.006 1 98.12 156 MET A N 1
ATOM 1131 C CA . MET A 1 156 ? -4.207 -6.816 -1.072 1 98.12 156 MET A CA 1
ATOM 1132 C C . MET A 1 156 ? -4.23 -8.336 -0.991 1 98.12 156 MET A C 1
ATOM 1134 O O . MET A 1 156 ? -5.285 -8.961 -1.159 1 98.12 156 MET A O 1
ATOM 1138 N N . THR A 1 157 ? -3.072 -8.922 -0.752 1 98.56 157 THR A N 1
ATOM 1139 C CA . THR A 1 157 ? -2.938 -10.375 -0.708 1 98.56 157 THR A CA 1
ATOM 1140 C C . THR A 1 157 ? -3.654 -10.945 0.511 1 98.56 157 THR A C 1
ATOM 1142 O O . THR A 1 157 ? -4.273 -12.008 0.43 1 98.56 157 THR A O 1
ATOM 1145 N N . GLU A 1 158 ? -3.557 -10.234 1.627 1 97.62 158 GLU A N 1
ATOM 1146 C CA . GLU A 1 158 ? -4.266 -10.664 2.828 1 97.62 158 GLU A CA 1
ATOM 1147 C C . GLU A 1 158 ? -5.77 -10.742 2.58 1 97.62 158 GLU A C 1
ATOM 1149 O O . GLU A 1 158 ? -6.414 -11.727 2.955 1 97.62 158 GLU A O 1
ATOM 1154 N N . ALA A 1 159 ? -6.32 -9.719 1.986 1 96.44 159 ALA A N 1
ATOM 1155 C CA . ALA A 1 159 ? -7.746 -9.719 1.674 1 96.44 159 ALA A CA 1
ATOM 1156 C C . ALA A 1 159 ? -8.094 -10.844 0.701 1 96.44 159 ALA A C 1
ATOM 1158 O O . ALA A 1 159 ? -9.094 -11.539 0.875 1 96.44 159 ALA A O 1
ATOM 1159 N N . LEU A 1 160 ? -7.266 -11.047 -0.285 1 97.81 160 LEU A N 1
ATOM 1160 C CA . LEU A 1 160 ? -7.492 -12.086 -1.28 1 97.81 160 LEU A CA 1
ATOM 1161 C C . LEU A 1 160 ? -7.5 -13.469 -0.631 1 97.81 160 LEU A C 1
ATOM 1163 O O . LEU A 1 160 ? -8.297 -14.336 -1.01 1 97.81 160 LEU A O 1
ATOM 1167 N N . ARG A 1 161 ? -6.57 -13.703 0.295 1 97.81 161 ARG A N 1
ATOM 1168 C CA . ARG A 1 161 ? -6.492 -14.961 1.031 1 97.81 161 ARG A CA 1
ATOM 1169 C C . ARG A 1 161 ? -7.844 -15.312 1.647 1 97.81 161 ARG A C 1
ATOM 1171 O O . ARG A 1 161 ? -8.312 -16.453 1.515 1 97.81 161 ARG A O 1
ATOM 1178 N N . HIS A 1 162 ? -8.43 -14.32 2.266 1 94.69 162 HIS A N 1
ATOM 1179 C CA . HIS A 1 162 ? -9.742 -14.539 2.879 1 94.69 162 HIS A CA 1
ATOM 1180 C C . HIS A 1 162 ? -10.812 -14.789 1.822 1 94.69 162 HIS A C 1
ATOM 1182 O O . HIS A 1 162 ? -11.664 -15.664 1.994 1 94.69 162 HIS A O 1
ATOM 1188 N N . GLU A 1 163 ? -10.789 -14.086 0.747 1 93.75 163 GLU A N 1
ATOM 1189 C CA . GLU A 1 163 ? -11.797 -14.164 -0.304 1 93.75 163 GLU A CA 1
ATOM 1190 C C . GLU A 1 163 ? -11.766 -15.516 -1.008 1 93.75 163 GLU A C 1
ATOM 1192 O O . GLU A 1 163 ? -12.797 -16.016 -1.451 1 93.75 163 GLU A O 1
ATOM 1197 N N . MET A 1 164 ? -10.594 -16.109 -1.068 1 95.75 164 MET A N 1
ATOM 1198 C CA . MET A 1 164 ? -10.414 -17.281 -1.905 1 95.75 164 MET A CA 1
ATOM 1199 C C . MET A 1 164 ? -10.562 -18.562 -1.081 1 95.75 164 MET A C 1
ATOM 1201 O O . MET A 1 164 ? -10.703 -19.656 -1.637 1 95.75 164 MET A O 1
ATOM 1205 N N . ARG A 1 165 ? -10.555 -18.406 0.21 1 93.5 165 ARG A N 1
ATOM 1206 C CA . ARG A 1 165 ? -10.578 -19.547 1.115 1 93.5 165 ARG A CA 1
ATOM 1207 C C . ARG A 1 165 ? -11.766 -20.453 0.813 1 93.5 165 ARG A C 1
ATOM 1209 O O . ARG A 1 165 ? -11.594 -21.672 0.671 1 93.5 165 ARG A O 1
ATOM 1216 N N . PRO A 1 166 ? -12.938 -19.891 0.562 1 90.94 166 PRO A N 1
ATOM 1217 C CA . PRO A 1 166 ? -14.078 -20.781 0.31 1 90.94 166 PRO A CA 1
ATOM 1218 C C . PRO A 1 166 ? -13.961 -21.531 -1.016 1 90.94 166 PRO A C 1
ATOM 1220 O O . PRO A 1 166 ? -14.641 -22.531 -1.223 1 90.94 166 PRO A O 1
ATOM 1223 N N . PHE A 1 167 ? -13.109 -21.062 -1.878 1 93.38 167 PHE A N 1
ATOM 1224 C CA . PHE A 1 167 ? -13.016 -21.641 -3.217 1 93.38 167 PHE A CA 1
ATOM 1225 C C . PHE A 1 167 ? -11.852 -22.625 -3.309 1 93.38 167 PHE A C 1
ATOM 1227 O O . PHE A 1 167 ? -11.609 -23.203 -4.367 1 93.38 167 PHE A O 1
ATOM 1234 N N . GLY A 1 168 ? -11.062 -22.734 -2.244 1 95.38 168 GLY A N 1
ATOM 1235 C CA . GLY A 1 168 ? -9.953 -23.656 -2.221 1 95.38 168 GLY A CA 1
ATOM 1236 C C . GLY A 1 168 ? -8.727 -23.156 -2.953 1 95.38 168 GLY A C 1
ATOM 1237 O O . GLY A 1 168 ? -7.801 -23.922 -3.24 1 95.38 168 GLY A O 1
ATOM 1238 N N . VAL A 1 169 ? -8.789 -21.891 -3.383 1 97.81 169 VAL A N 1
ATOM 1239 C CA . VAL A 1 169 ? -7.621 -21.281 -3.996 1 97.81 169 VAL A CA 1
ATOM 1240 C C . VAL A 1 169 ? -6.633 -20.844 -2.912 1 97.81 169 VAL A C 1
ATOM 1242 O O . VAL A 1 169 ? -7.008 -20.156 -1.964 1 97.81 169 VAL A O 1
ATOM 1245 N N . ARG A 1 170 ? -5.383 -21.281 -2.994 1 98.56 170 ARG A N 1
ATOM 1246 C CA . ARG A 1 170 ? -4.348 -20.906 -2.037 1 98.56 170 ARG A CA 1
ATOM 1247 C C . ARG A 1 170 ? -3.713 -19.578 -2.408 1 98.56 170 ARG A C 1
ATOM 1249 O O . ARG A 1 170 ? -3.514 -19.281 -3.59 1 98.56 170 ARG A O 1
ATOM 1256 N N . VAL A 1 171 ? -3.459 -18.75 -1.42 1 98.69 171 VAL A N 1
ATOM 1257 C CA . VAL A 1 171 ? -2.857 -17.422 -1.608 1 98.69 171 VAL A CA 1
ATOM 1258 C C . VAL A 1 171 ? -1.683 -17.25 -0.647 1 98.69 171 VAL A C 1
ATOM 1260 O O . VAL A 1 171 ? -1.834 -17.438 0.564 1 98.69 171 VAL A O 1
ATOM 1263 N N . VAL A 1 172 ? -0.52 -16.906 -1.251 1 98.69 172 VAL A N 1
ATOM 1264 C CA . VAL A 1 172 ? 0.704 -16.922 -0.457 1 98.69 172 VAL A CA 1
ATOM 1265 C C . VAL A 1 172 ? 1.531 -15.68 -0.758 1 98.69 172 VAL A C 1
ATOM 1267 O O . VAL A 1 172 ? 1.521 -15.18 -1.884 1 98.69 172 VAL A O 1
ATOM 1270 N N . LEU A 1 173 ? 2.182 -15.195 0.298 1 98.5 173 LEU A N 1
ATOM 1271 C CA . LEU A 1 173 ? 3.186 -14.141 0.193 1 98.5 173 LEU A CA 1
ATOM 1272 C C . LEU A 1 173 ? 4.586 -14.695 0.429 1 98.5 173 LEU A C 1
ATOM 1274 O O . LEU A 1 173 ? 4.84 -15.336 1.454 1 98.5 173 LEU A O 1
ATOM 1278 N N . VAL A 1 174 ? 5.473 -14.5 -0.512 1 98.19 174 VAL A N 1
ATOM 1279 C CA . VAL A 1 174 ? 6.902 -14.703 -0.315 1 98.19 174 VAL A CA 1
ATOM 1280 C C . VAL A 1 174 ? 7.586 -13.367 -0.034 1 98.19 174 VAL A C 1
ATOM 1282 O O . VAL A 1 174 ? 7.48 -12.43 -0.83 1 98.19 174 VAL A O 1
ATOM 1285 N N . GLU A 1 175 ? 8.266 -13.242 1.069 1 96.81 175 GLU A N 1
ATOM 1286 C CA . GLU A 1 175 ? 8.812 -11.977 1.542 1 96.81 175 GLU A CA 1
ATOM 1287 C C . GLU A 1 175 ? 10.328 -12.039 1.657 1 96.81 175 GLU A C 1
ATOM 1289 O O . GLU A 1 175 ? 10.867 -12.141 2.76 1 96.81 175 GLU A O 1
ATOM 1294 N N . PRO A 1 176 ? 11.016 -11.82 0.553 1 93.56 176 PRO A N 1
ATOM 1295 C CA . PRO A 1 176 ? 12.484 -11.875 0.595 1 93.56 176 PRO A CA 1
ATOM 1296 C C . PRO A 1 176 ? 13.102 -10.648 1.261 1 93.56 176 PRO A C 1
ATOM 1298 O O . PRO A 1 176 ? 12.586 -9.539 1.11 1 93.56 176 PRO A O 1
ATOM 1301 N N . GLY A 1 177 ? 14.148 -10.883 1.98 1 88.19 177 GLY A N 1
ATOM 1302 C CA . GLY A 1 177 ? 15.039 -9.812 2.398 1 88.19 177 GLY A CA 1
ATOM 1303 C C . GLY A 1 177 ? 16.031 -9.414 1.329 1 88.19 177 GLY A C 1
ATOM 1304 O O . GLY A 1 177 ? 15.719 -9.422 0.139 1 88.19 177 GLY A O 1
ATOM 1305 N N . PRO A 1 178 ? 17.203 -8.984 1.745 1 77.31 178 PRO A N 1
ATOM 1306 C CA . PRO A 1 178 ? 18.219 -8.625 0.76 1 77.31 178 PRO A CA 1
ATOM 1307 C C . PRO A 1 178 ? 18.844 -9.844 0.08 1 77.31 178 PRO A C 1
ATOM 1309 O O . PRO A 1 178 ? 19.391 -10.719 0.753 1 77.31 178 PRO A O 1
ATOM 1312 N N . TYR A 1 179 ? 18.688 -9.898 -1.185 1 73.31 179 TYR A N 1
ATOM 1313 C CA . TYR A 1 179 ? 19.266 -10.953 -2.004 1 73.31 179 TYR A CA 1
ATOM 1314 C C . TYR A 1 179 ? 20.016 -10.367 -3.189 1 73.31 179 TYR A C 1
ATOM 1316 O O . TYR A 1 179 ? 19.812 -9.211 -3.561 1 73.31 179 TYR A O 1
ATOM 1324 N N . GLN A 1 180 ? 20.875 -11.133 -3.639 1 68.88 180 GLN A N 1
ATOM 1325 C CA . GLN A 1 180 ? 21.656 -10.703 -4.789 1 68.88 180 GLN A CA 1
ATOM 1326 C C . GLN A 1 180 ? 20.828 -10.711 -6.062 1 68.88 180 GLN A C 1
ATOM 1328 O O . GLN A 1 180 ? 20.797 -11.711 -6.789 1 68.88 180 GLN A O 1
ATOM 1333 N N . THR A 1 181 ? 20.047 -9.703 -6.215 1 68.5 181 THR A N 1
ATOM 1334 C CA . THR A 1 181 ? 19.281 -9.461 -7.434 1 68.5 181 THR A CA 1
ATOM 1335 C C . THR A 1 181 ? 19.453 -8.016 -7.898 1 68.5 181 THR A C 1
ATOM 1337 O O . THR A 1 181 ? 19.984 -7.18 -7.164 1 68.5 181 THR A O 1
ATOM 1340 N N . ASP A 1 182 ? 19.125 -7.785 -9.117 1 67.06 182 ASP A N 1
ATOM 1341 C CA . ASP A 1 182 ? 19.234 -6.43 -9.648 1 67.06 182 ASP A CA 1
ATOM 1342 C C . ASP A 1 182 ? 17.938 -5.66 -9.453 1 67.06 182 ASP A C 1
ATOM 1344 O O . ASP A 1 182 ? 17.516 -4.91 -10.336 1 67.06 182 ASP A O 1
ATOM 1348 N N . ILE A 1 183 ? 17.297 -5.754 -8.312 1 71.5 183 ILE A N 1
ATOM 1349 C CA . ILE A 1 183 ? 15.969 -5.18 -8.125 1 71.5 183 ILE A CA 1
ATOM 1350 C C . ILE A 1 183 ? 16.062 -3.656 -8.109 1 71.5 183 ILE A C 1
ATOM 1352 O O . ILE A 1 183 ? 15.117 -2.965 -8.492 1 71.5 183 ILE A O 1
ATOM 1356 N N . PHE A 1 184 ? 17.188 -3.148 -7.742 1 67.31 184 PHE A N 1
ATOM 1357 C CA . PHE A 1 184 ? 17.328 -1.698 -7.664 1 67.31 184 PHE A CA 1
ATOM 1358 C C . PHE A 1 184 ? 18.219 -1.177 -8.789 1 67.31 184 PHE A C 1
ATOM 1360 O O . PHE A 1 184 ? 18.547 0.007 -8.82 1 67.31 184 PHE A O 1
ATOM 1367 N N . GLY A 1 185 ? 18.672 -2.16 -9.727 1 63 185 GLY A N 1
ATOM 1368 C CA . GLY A 1 185 ? 19.641 -1.832 -10.758 1 63 185 GLY A CA 1
ATOM 1369 C C . GLY A 1 185 ? 19.344 -0.509 -11.445 1 63 185 GLY A C 1
ATOM 1370 O O . GLY A 1 185 ? 20.109 0.452 -11.289 1 63 185 GLY A O 1
ATOM 1371 N N . ARG A 1 186 ? 18.344 -0.403 -12.211 1 52.81 186 ARG A N 1
ATOM 1372 C CA . ARG A 1 186 ? 18.094 0.814 -12.977 1 52.81 186 ARG A CA 1
ATOM 1373 C C . ARG A 1 186 ? 17.453 1.889 -12.102 1 52.81 186 ARG A C 1
ATOM 1375 O O . ARG A 1 186 ? 17.484 3.072 -12.445 1 52.81 186 ARG A O 1
ATOM 1382 N N . ASN A 1 187 ? 16.875 1.646 -10.953 1 58.25 187 ASN A N 1
ATOM 1383 C CA . ASN A 1 187 ? 16.031 2.57 -10.203 1 58.25 187 ASN A CA 1
ATOM 1384 C C . ASN A 1 187 ? 16.578 2.805 -8.797 1 58.25 187 ASN A C 1
ATOM 1386 O O . ASN A 1 187 ? 15.852 3.215 -7.898 1 58.25 187 ASN A O 1
ATOM 1390 N N . ARG A 1 188 ? 17.781 2.244 -8.719 1 55.94 188 ARG A N 1
ATOM 1391 C CA . ARG A 1 188 ? 18.359 2.367 -7.387 1 55.94 188 ARG A CA 1
ATOM 1392 C C . ARG A 1 188 ? 18.203 3.787 -6.852 1 55.94 188 ARG A C 1
ATOM 1394 O O . ARG A 1 188 ? 17.703 3.986 -5.742 1 55.94 188 ARG A O 1
ATOM 1401 N N . TRP A 1 189 ? 19.219 4.637 -6.988 1 54.06 189 TRP A N 1
ATOM 1402 C CA . TRP A 1 189 ? 19.219 5.883 -6.223 1 54.06 189 TRP A CA 1
ATOM 1403 C C . TRP A 1 189 ? 18.594 7.016 -7.031 1 54.06 189 TRP A C 1
ATOM 1405 O O . TRP A 1 189 ? 19.125 7.398 -8.078 1 54.06 189 TRP A O 1
ATOM 1415 N N . THR A 1 190 ? 17.359 6.945 -7.305 1 52.47 190 THR A N 1
ATOM 1416 C CA . THR A 1 190 ? 16.797 8.203 -7.777 1 52.47 190 THR A CA 1
ATOM 1417 C C . THR A 1 190 ? 17.328 9.383 -6.961 1 52.47 190 THR A C 1
ATOM 1419 O O . THR A 1 190 ? 16.75 10.469 -6.98 1 52.47 190 THR A O 1
ATOM 1422 N N . ALA A 1 191 ? 18.172 9.195 -5.973 1 45.56 191 ALA A N 1
ATOM 1423 C CA . ALA A 1 191 ? 18.844 10.305 -5.305 1 45.56 191 ALA A CA 1
ATOM 1424 C C . ALA A 1 191 ? 19.5 11.242 -6.32 1 45.56 191 ALA A C 1
ATOM 1426 O O . ALA A 1 191 ? 20.266 12.125 -5.949 1 45.56 191 ALA A O 1
ATOM 1427 N N . ARG A 1 192 ? 19.578 10.938 -7.465 1 44.97 192 ARG A N 1
ATOM 1428 C CA . ARG A 1 192 ? 20.344 11.922 -8.219 1 44.97 192 ARG A CA 1
ATOM 1429 C C . ARG A 1 192 ? 20.031 13.336 -7.742 1 44.97 192 ARG A C 1
ATOM 1431 O O . ARG A 1 192 ? 20.922 14.195 -7.73 1 44.97 192 ARG A O 1
ATOM 1438 N N . ALA A 1 193 ? 18.781 13.617 -7.652 1 45 193 ALA A N 1
ATOM 1439 C CA . ALA A 1 193 ? 18.625 15.031 -7.32 1 45 193 ALA A CA 1
ATOM 1440 C C . ALA A 1 193 ? 19.344 15.367 -6.016 1 45 193 ALA A C 1
ATOM 1442 O O . ALA A 1 193 ? 19.469 16.547 -5.66 1 45 193 ALA A O 1
ATOM 1443 N N . ALA A 1 194 ? 19.609 14.297 -5.176 1 47 194 ALA A N 1
ATOM 1444 C CA . ALA A 1 194 ? 20.312 14.656 -3.945 1 47 194 ALA A CA 1
ATOM 1445 C C . ALA A 1 194 ? 21.781 14.977 -4.227 1 47 194 ALA A C 1
ATOM 1447 O O . ALA A 1 194 ? 22.547 15.234 -3.299 1 47 194 ALA A O 1
ATOM 1448 N N . SER A 1 195 ? 22.25 14.617 -5.371 1 45 195 SER A N 1
ATOM 1449 C CA . SER A 1 195 ? 23.656 14.898 -5.625 1 45 195 SER A CA 1
ATOM 1450 C C . SER A 1 195 ? 24.047 16.281 -5.125 1 45 195 SER A C 1
ATOM 1452 O O . SER A 1 195 ? 25.219 16.656 -5.121 1 45 195 SER A O 1
ATOM 1454 N N . GLU A 1 196 ? 23.172 17.203 -5.254 1 49.97 196 GLU A N 1
ATOM 1455 C CA . GLU A 1 196 ? 23.656 18.484 -4.715 1 49.97 196 GLU A CA 1
ATOM 1456 C C . GLU A 1 196 ? 23.625 18.484 -3.191 1 49.97 196 GLU A C 1
ATOM 1458 O O . GLU A 1 196 ? 22.812 17.781 -2.582 1 49.97 196 GLU A O 1
ATOM 1463 N N . PRO A 1 197 ? 24.625 18.922 -2.506 1 59.84 197 PRO A N 1
ATOM 1464 C CA . PRO A 1 197 ? 24.672 19.094 -1.051 1 59.84 197 PRO A CA 1
ATOM 1465 C C . PRO A 1 197 ? 23.328 19.531 -0.463 1 59.84 197 PRO A C 1
ATOM 1467 O O . PRO A 1 197 ? 22.844 20.625 -0.781 1 59.84 197 PRO A O 1
ATOM 1470 N N . GLY A 1 198 ? 22.328 18.641 -0.573 1 71.12 198 GLY A N 1
ATOM 1471 C CA . GLY A 1 198 ? 21.047 18.984 0.022 1 71.12 198 GLY A CA 1
ATOM 1472 C C . GLY A 1 198 ? 20.859 18.438 1.424 1 71.12 198 GLY A C 1
ATOM 1473 O O . GLY A 1 198 ? 21.828 17.938 2.021 1 71.12 198 GLY A O 1
ATOM 1474 N N . PRO A 1 199 ? 19.797 18.719 2.092 1 79.38 199 PRO A N 1
ATOM 1475 C CA . PRO A 1 199 ? 19.516 18.391 3.494 1 79.38 199 PRO A CA 1
ATOM 1476 C C . PRO A 1 199 ? 19.672 16.906 3.791 1 79.38 199 PRO A C 1
ATOM 1478 O O . PRO A 1 199 ? 19.828 16.516 4.949 1 79.38 199 PRO A O 1
ATOM 1481 N N . TYR A 1 200 ? 19.844 16.094 2.688 1 85.25 200 TYR A N 1
ATOM 1482 C CA . TYR A 1 200 ? 19.812 14.664 2.924 1 85.25 200 TYR A CA 1
ATOM 1483 C C . TYR A 1 200 ? 21.188 14.039 2.725 1 85.25 200 TYR A C 1
ATOM 1485 O O . TYR A 1 200 ? 21.344 12.812 2.758 1 85.25 200 TYR A O 1
ATOM 1493 N N . HIS A 1 201 ? 22.141 14.789 2.523 1 81.56 201 HIS A N 1
ATOM 1494 C CA . HIS A 1 201 ? 23.469 14.273 2.168 1 81.56 201 HIS A CA 1
ATOM 1495 C C . HIS A 1 201 ? 24 13.336 3.244 1 81.56 201 HIS A C 1
ATOM 1497 O O . HIS A 1 201 ? 24.469 12.242 2.938 1 81.56 201 HIS A O 1
ATOM 1503 N N . ALA A 1 202 ? 23.938 13.828 4.477 1 78.94 202 ALA A N 1
ATOM 1504 C CA . ALA A 1 202 ? 24.438 13.008 5.574 1 78.94 202 ALA A CA 1
ATOM 1505 C C . ALA A 1 202 ? 23.641 11.711 5.688 1 78.94 202 ALA A C 1
ATOM 1507 O O . ALA A 1 202 ? 24.219 10.648 5.953 1 78.94 202 ALA A O 1
ATOM 1508 N N . PHE A 1 203 ? 22.406 11.828 5.461 1 83.19 203 PHE A N 1
ATOM 1509 C CA . PHE A 1 203 ? 21.516 10.672 5.512 1 83.19 203 PHE A CA 1
ATOM 1510 C C . PHE A 1 203 ? 21.844 9.68 4.402 1 83.19 203 PHE A C 1
ATOM 1512 O O . PHE A 1 203 ? 21.922 8.477 4.641 1 83.19 203 PHE A O 1
ATOM 1519 N N . LEU A 1 204 ? 22.078 10.195 3.281 1 78.75 204 LEU A N 1
ATOM 1520 C CA . LEU A 1 204 ? 22.391 9.383 2.111 1 78.75 204 LEU A CA 1
ATOM 1521 C C . LEU A 1 204 ? 23.688 8.602 2.316 1 78.75 204 LEU A C 1
ATOM 1523 O O . LEU A 1 204 ? 23.766 7.422 1.979 1 78.75 204 LEU A O 1
ATOM 1527 N N . LYS A 1 205 ? 24.656 9.273 2.838 1 79.56 205 LYS A N 1
ATOM 1528 C CA . LYS A 1 205 ? 25.953 8.641 3.074 1 79.56 205 LYS A CA 1
ATOM 1529 C C . LYS A 1 205 ? 25.828 7.469 4.043 1 79.56 205 LYS A C 1
ATOM 1531 O O . LYS A 1 205 ? 26.438 6.414 3.838 1 79.56 205 LYS A O 1
ATOM 1536 N N . ARG A 1 206 ? 25.031 7.734 5.02 1 81.94 206 ARG A N 1
ATOM 1537 C CA . ARG A 1 206 ? 24.828 6.676 6.004 1 81.94 206 ARG A CA 1
ATOM 1538 C C . ARG A 1 206 ? 24.078 5.496 5.395 1 81.94 206 ARG A C 1
ATOM 1540 O O . ARG A 1 206 ? 24.422 4.34 5.641 1 81.94 206 ARG A O 1
ATOM 1547 N N . MET A 1 207 ? 23.078 5.789 4.645 1 79 207 MET A N 1
ATOM 1548 C CA . MET A 1 207 ? 22.281 4.738 4.012 1 79 207 MET A CA 1
ATOM 1549 C C . MET A 1 207 ? 23.125 3.928 3.035 1 79 207 MET A C 1
ATOM 1551 O O . MET A 1 207 ? 23 2.707 2.955 1 79 207 MET A O 1
ATOM 1555 N N . GLU A 1 208 ? 23.953 4.602 2.328 1 75.31 208 GLU A N 1
ATOM 1556 C CA . GLU A 1 208 ? 24.844 3.93 1.391 1 75.31 208 GLU A CA 1
ATOM 1557 C C . GLU A 1 208 ? 25.781 2.977 2.117 1 75.31 208 GLU A C 1
ATOM 1559 O O . GLU A 1 208 ? 26.031 1.864 1.646 1 75.31 208 GLU A O 1
ATOM 1564 N N . SER A 1 209 ? 26.234 3.436 3.238 1 78.12 209 SER A N 1
ATOM 1565 C CA . SER A 1 209 ? 27.125 2.598 4.035 1 78.12 209 SER A CA 1
ATOM 1566 C C . SER A 1 209 ? 26.406 1.356 4.547 1 78.12 209 SER A C 1
ATOM 1568 O O . SER A 1 209 ? 26.969 0.26 4.555 1 78.12 209 SER A O 1
ATOM 1570 N N . MET A 1 210 ? 25.219 1.59 4.914 1 76 210 MET A N 1
ATOM 1571 C CA . MET A 1 210 ? 24.406 0.485 5.426 1 76 210 MET A CA 1
ATOM 1572 C C . MET A 1 210 ? 24.078 -0.508 4.316 1 76 210 MET A C 1
ATOM 1574 O O . MET A 1 210 ? 24.109 -1.721 4.531 1 76 210 MET A O 1
ATOM 1578 N N . LEU A 1 211 ? 23.719 -0.016 3.184 1 73.19 211 LEU A N 1
ATOM 1579 C CA . LEU A 1 211 ? 23.406 -0.866 2.041 1 73.19 211 LEU A CA 1
ATOM 1580 C C . LEU A 1 211 ? 24.625 -1.675 1.608 1 73.19 211 LEU A C 1
ATOM 1582 O O . LEU A 1 211 ? 24.5 -2.854 1.265 1 73.19 211 LEU A O 1
ATOM 1586 N N . ALA A 1 212 ? 25.75 -1.044 1.612 1 73.81 212 ALA A N 1
ATOM 1587 C CA . ALA A 1 212 ? 26.984 -1.735 1.258 1 73.81 212 ALA A CA 1
ATOM 1588 C C . ALA A 1 212 ? 27.266 -2.889 2.219 1 73.81 212 ALA A C 1
ATOM 1590 O O . ALA A 1 212 ? 27.688 -3.967 1.797 1 73.81 212 ALA A O 1
ATOM 1591 N N . SER A 1 213 ? 27 -2.631 3.439 1 75.94 213 SER A N 1
ATOM 1592 C CA . SER A 1 213 ? 27.203 -3.668 4.449 1 75.94 213 SER A CA 1
ATOM 1593 C C . SER A 1 213 ? 26.188 -4.801 4.277 1 75.94 213 SER A C 1
ATOM 1595 O O . SER A 1 213 ? 26.531 -5.973 4.461 1 75.94 213 SER A O 1
ATOM 1597 N N . ALA A 1 214 ? 25.016 -4.438 3.9 1 72.94 214 ALA A N 1
ATOM 1598 C CA . ALA A 1 214 ? 23.953 -5.414 3.691 1 72.94 214 ALA A CA 1
ATOM 1599 C C . ALA A 1 214 ? 24.25 -6.285 2.473 1 72.94 214 ALA A C 1
ATOM 1601 O O . ALA A 1 214 ? 23.938 -7.484 2.471 1 72.94 214 ALA A O 1
ATOM 1602 N N . GLU A 1 215 ? 24.719 -5.688 1.475 1 71.31 215 GLU A N 1
ATOM 1603 C CA . GLU A 1 215 ? 25.047 -6.414 0.252 1 71.31 215 GLU A CA 1
ATOM 1604 C C . GLU A 1 215 ? 26 -7.574 0.54 1 71.31 215 GLU A C 1
ATOM 1606 O O . GLU A 1 215 ? 25.922 -8.617 -0.108 1 71.31 215 GLU A O 1
ATOM 1611 N N . ARG A 1 216 ? 26.875 -7.473 1.562 1 73.69 216 ARG A N 1
ATOM 1612 C CA . ARG A 1 216 ? 27.844 -8.508 1.902 1 73.69 216 ARG A CA 1
ATOM 1613 C C . ARG A 1 216 ? 27.172 -9.703 2.564 1 73.69 216 ARG A C 1
ATOM 1615 O O . ARG A 1 216 ? 27.766 -10.781 2.656 1 73.69 216 ARG A O 1
ATOM 1622 N N . ARG A 1 217 ? 25.984 -9.43 2.877 1 74.94 217 ARG A N 1
ATOM 1623 C CA . ARG A 1 217 ? 25.281 -10.469 3.623 1 74.94 217 ARG A CA 1
ATOM 1624 C C . ARG A 1 217 ? 24.062 -10.969 2.857 1 74.94 217 ARG A C 1
ATOM 1626 O O . ARG A 1 217 ? 23.156 -11.586 3.438 1 74.94 217 ARG A O 1
ATOM 1633 N N . MET A 1 218 ? 24.094 -10.719 1.565 1 81.5 218 MET A N 1
ATOM 1634 C CA . MET A 1 218 ? 22.938 -11.078 0.755 1 81.5 218 MET A CA 1
ATOM 1635 C C . MET A 1 218 ? 22.812 -12.594 0.606 1 81.5 218 MET A C 1
ATOM 1637 O O . MET A 1 218 ? 23.828 -13.297 0.579 1 81.5 218 MET A O 1
ATOM 1641 N N . GLY A 1 219 ? 21.594 -13.078 0.607 1 81.44 219 GLY A N 1
ATOM 1642 C CA . GLY A 1 219 ? 21.328 -14.5 0.446 1 81.44 219 GLY A CA 1
ATOM 1643 C C . GLY A 1 219 ? 21.422 -14.961 -0.996 1 81.44 219 GLY A C 1
ATOM 1644 O O . GLY A 1 219 ? 21.609 -14.148 -1.905 1 81.44 219 GLY A O 1
ATOM 1645 N N . ASP A 1 220 ? 21.359 -16.281 -1.158 1 88.5 220 ASP A N 1
ATOM 1646 C CA . ASP A 1 220 ? 21.297 -16.906 -2.477 1 88.5 220 ASP A CA 1
ATOM 1647 C C . ASP A 1 220 ? 19.875 -16.875 -3.027 1 88.5 220 ASP A C 1
ATOM 1649 O O . ASP A 1 220 ? 18.969 -17.469 -2.443 1 88.5 220 ASP A O 1
ATOM 1653 N N . PRO A 1 221 ? 19.656 -16.219 -4.16 1 92 221 PRO A N 1
ATOM 1654 C CA . PRO A 1 221 ? 18.312 -16.125 -4.734 1 92 221 PRO A CA 1
ATOM 1655 C C . PRO A 1 221 ? 17.656 -17.484 -4.949 1 92 221 PRO A C 1
ATOM 1657 O O . PRO A 1 221 ? 16.438 -17.594 -5.039 1 92 221 PRO A O 1
ATOM 1660 N N . GLN A 1 222 ? 18.484 -18.516 -4.996 1 94.5 222 GLN A N 1
ATOM 1661 C CA . GLN A 1 222 ? 17.969 -19.875 -5.172 1 94.5 222 GLN A CA 1
ATOM 1662 C C . GLN A 1 222 ? 17.078 -20.281 -4.012 1 94.5 222 GLN A C 1
ATOM 1664 O O . GLN A 1 222 ? 16.125 -21.062 -4.191 1 94.5 222 GLN A O 1
ATOM 1669 N N . GLU A 1 223 ? 17.328 -19.734 -2.873 1 94.88 223 GLU A N 1
ATOM 1670 C CA . GLU A 1 223 ? 16.516 -20.016 -1.697 1 94.88 223 GLU A CA 1
ATOM 1671 C C . GLU A 1 223 ? 15.062 -19.594 -1.914 1 94.88 223 GLU A C 1
ATOM 1673 O O . GLU A 1 223 ? 14.141 -20.328 -1.542 1 94.88 223 GLU A O 1
ATOM 1678 N N . VAL A 1 224 ? 14.914 -18.469 -2.535 1 95.56 224 VAL A N 1
ATOM 1679 C CA . VAL A 1 224 ? 13.578 -17.938 -2.805 1 95.56 224 VAL A CA 1
ATOM 1680 C C . VAL A 1 224 ? 12.875 -18.812 -3.846 1 95.56 224 VAL A C 1
ATOM 1682 O O . VAL A 1 224 ? 11.695 -19.141 -3.695 1 95.56 224 VAL A O 1
ATOM 1685 N N . ALA A 1 225 ? 13.602 -19.188 -4.832 1 97 225 ALA A N 1
ATOM 1686 C CA . ALA A 1 225 ? 13.055 -20.016 -5.898 1 97 225 ALA A CA 1
ATOM 1687 C C . ALA A 1 225 ? 12.609 -21.375 -5.359 1 97 225 ALA A C 1
ATOM 1689 O O . ALA A 1 225 ? 11.539 -21.875 -5.715 1 97 225 ALA A O 1
ATOM 1690 N N . GLU A 1 226 ? 13.43 -21.969 -4.535 1 97.69 226 GLU A N 1
ATOM 1691 C CA . GLU A 1 226 ? 13.125 -23.266 -3.963 1 97.69 226 GLU A CA 1
ATOM 1692 C C . GLU A 1 226 ? 11.859 -23.219 -3.113 1 97.69 226 GLU A C 1
ATOM 1694 O O . GLU A 1 226 ? 11.039 -24.141 -3.152 1 97.69 226 GLU A O 1
ATOM 1699 N N . LEU A 1 227 ? 11.75 -22.172 -2.365 1 98 227 LEU A N 1
ATOM 1700 C CA . LEU A 1 227 ? 10.531 -22.016 -1.571 1 98 227 LEU A CA 1
ATOM 1701 C C . LEU A 1 227 ? 9.305 -21.891 -2.469 1 98 227 LEU A C 1
ATOM 1703 O O . LEU A 1 227 ? 8.297 -22.562 -2.23 1 98 227 LEU A O 1
ATOM 1707 N N . ALA A 1 228 ? 9.391 -21.047 -3.467 1 98.44 228 ALA A N 1
ATOM 1708 C CA . ALA A 1 228 ? 8.258 -20.859 -4.367 1 98.44 228 ALA A CA 1
ATOM 1709 C C . ALA A 1 228 ? 7.836 -22.172 -5.012 1 98.44 228 ALA A C 1
ATOM 1711 O O . ALA A 1 228 ? 6.641 -22.469 -5.102 1 98.44 228 ALA A O 1
ATOM 1712 N N . VAL A 1 229 ? 8.82 -22.953 -5.465 1 98.69 229 VAL A N 1
ATOM 1713 C CA . VAL A 1 229 ? 8.539 -24.234 -6.109 1 98.69 229 VAL A CA 1
ATOM 1714 C C . VAL A 1 229 ? 7.871 -25.188 -5.113 1 98.69 229 VAL A C 1
ATOM 1716 O O . VAL A 1 229 ? 6.906 -25.875 -5.453 1 98.69 229 VAL A O 1
ATOM 1719 N N . ARG A 1 230 ? 8.359 -25.203 -3.883 1 98.56 230 ARG A N 1
ATOM 1720 C CA . ARG A 1 230 ? 7.766 -26.047 -2.846 1 98.56 230 ARG A CA 1
ATOM 1721 C C . ARG A 1 230 ? 6.324 -25.641 -2.574 1 98.56 230 ARG A C 1
ATOM 1723 O O . ARG A 1 230 ? 5.465 -26.484 -2.342 1 98.56 230 ARG A O 1
ATOM 1730 N N . LEU A 1 231 ? 6.051 -24.359 -2.617 1 98.62 231 LEU A N 1
ATOM 1731 C CA . LEU A 1 231 ? 4.73 -23.828 -2.305 1 98.62 231 LEU A CA 1
ATOM 1732 C C . LEU A 1 231 ? 3.713 -24.234 -3.365 1 98.62 231 LEU A C 1
ATOM 1734 O O . LEU A 1 231 ? 2.527 -24.391 -3.066 1 98.62 231 LEU A O 1
ATOM 1738 N N . LEU A 1 232 ? 4.176 -24.438 -4.598 1 98.44 232 LEU A N 1
ATOM 1739 C CA . LEU A 1 232 ? 3.273 -24.844 -5.668 1 98.44 232 LEU A CA 1
ATOM 1740 C C . LEU A 1 232 ? 2.516 -26.109 -5.293 1 98.44 232 LEU A C 1
ATOM 1742 O O . LEU A 1 232 ? 1.333 -26.25 -5.613 1 98.44 232 LEU A O 1
ATOM 1746 N N . SER A 1 233 ? 3.117 -26.953 -4.5 1 95.88 233 SER A N 1
ATOM 1747 C CA . SER A 1 233 ? 2.516 -28.25 -4.199 1 95.88 233 SER A CA 1
ATOM 1748 C C . SER A 1 233 ? 2.09 -28.344 -2.736 1 95.88 233 SER A C 1
ATOM 1750 O O . SER A 1 233 ? 1.618 -29.375 -2.279 1 95.88 233 SER A O 1
ATOM 1752 N N . ASP A 1 234 ? 2.297 -27.297 -1.964 1 97.62 234 ASP A N 1
ATOM 1753 C CA . ASP A 1 234 ? 1.89 -27.297 -0.562 1 97.62 234 ASP A CA 1
ATOM 1754 C C . ASP A 1 234 ? 0.372 -27.203 -0.432 1 97.62 234 ASP A C 1
ATOM 1756 O O . ASP A 1 234 ? -0.233 -26.219 -0.867 1 97.62 234 ASP A O 1
ATOM 1760 N N . PRO A 1 235 ? -0.252 -28.141 0.149 1 96.5 235 PRO A N 1
ATOM 1761 C CA . PRO A 1 235 ? -1.717 -28.125 0.193 1 96.5 235 PRO A CA 1
ATOM 1762 C C . PRO A 1 235 ? -2.27 -27.109 1.195 1 96.5 235 PRO A C 1
ATOM 1764 O O . PRO A 1 235 ? -3.445 -26.75 1.119 1 96.5 235 PRO A O 1
ATOM 1767 N N . ARG A 1 236 ? -1.55 -26.734 2.186 1 95.38 236 ARG A N 1
ATOM 1768 C CA . ARG A 1 236 ? -2.027 -25.812 3.213 1 95.38 236 ARG A CA 1
ATOM 1769 C C . ARG A 1 236 ? -0.941 -24.812 3.6 1 95.38 236 ARG A C 1
ATOM 1771 O O . ARG A 1 236 ? -0.506 -24.781 4.75 1 95.38 236 ARG A O 1
ATOM 1778 N N . PRO A 1 237 ? -0.543 -23.969 2.738 1 98.19 237 PRO A N 1
ATOM 1779 C CA . PRO A 1 237 ? 0.532 -23.016 3.047 1 98.19 237 PRO A CA 1
ATOM 1780 C C . PRO A 1 237 ? 0.077 -21.891 3.961 1 98.19 237 PRO A C 1
ATOM 1782 O O . PRO A 1 237 ? -1.099 -21.516 3.949 1 98.19 237 PRO A O 1
ATOM 1785 N N . ARG A 1 238 ? 1.011 -21.406 4.742 1 97.31 238 ARG A N 1
ATOM 1786 C CA . ARG A 1 238 ? 0.789 -20.141 5.445 1 97.31 238 ARG A CA 1
ATOM 1787 C C . ARG A 1 238 ? 0.644 -18.984 4.465 1 97.31 238 ARG A C 1
ATOM 1789 O O . ARG A 1 238 ? 0.963 -19.125 3.281 1 97.31 238 ARG A O 1
ATOM 1796 N N . LEU A 1 239 ? 0.186 -17.891 4.996 1 97.62 239 LEU A N 1
ATOM 1797 C CA . LEU A 1 239 ? 0.078 -16.719 4.129 1 97.62 239 LEU A CA 1
ATOM 1798 C C . LEU A 1 239 ? 1.457 -16.156 3.797 1 97.62 239 LEU A C 1
ATOM 1800 O O . LEU A 1 239 ? 1.713 -15.766 2.658 1 97.62 239 LEU A O 1
ATOM 1804 N N . ARG A 1 240 ? 2.336 -16.125 4.797 1 97 240 ARG A N 1
ATOM 1805 C CA . ARG A 1 240 ? 3.574 -15.359 4.648 1 97 240 ARG A CA 1
ATOM 1806 C C . ARG A 1 240 ? 4.789 -16.25 4.871 1 97 240 ARG A C 1
ATOM 1808 O O . ARG A 1 240 ? 4.816 -17.047 5.809 1 97 240 ARG A O 1
ATOM 1815 N N . TYR A 1 241 ? 5.809 -16.094 4.047 1 97.25 241 TYR A N 1
ATOM 1816 C CA . TYR A 1 241 ? 7.113 -16.734 4.168 1 97.25 241 TYR A CA 1
ATOM 1817 C C . TYR A 1 241 ? 8.242 -15.719 4.016 1 97.25 241 TYR A C 1
ATOM 1819 O O . TYR A 1 241 ? 8.57 -15.312 2.896 1 97.25 241 TYR A O 1
ATOM 1827 N N . ALA A 1 242 ? 8.82 -15.32 5.109 1 94.69 242 ALA A N 1
ATOM 1828 C CA . ALA A 1 242 ? 9.961 -14.414 5.105 1 94.69 242 ALA A CA 1
ATOM 1829 C C . ALA A 1 242 ? 11.273 -15.18 4.961 1 94.69 242 ALA A C 1
ATOM 1831 O O . ALA A 1 242 ? 11.469 -16.219 5.602 1 94.69 242 ALA A O 1
ATOM 1832 N N . LEU A 1 243 ? 12.094 -14.68 4.117 1 93.06 243 LEU A N 1
ATOM 1833 C CA . LEU A 1 243 ? 13.359 -15.359 3.844 1 93.06 243 LEU A CA 1
ATOM 1834 C C . LEU A 1 243 ? 14.516 -14.367 3.834 1 93.06 243 LEU A C 1
ATOM 1836 O O . LEU A 1 243 ? 14.336 -13.195 3.504 1 93.06 243 LEU A O 1
ATOM 1840 N N . GLY A 1 244 ? 15.656 -14.898 4.086 1 89.44 244 GLY A N 1
ATOM 1841 C CA . GLY A 1 244 ? 16.891 -14.125 4.059 1 89.44 244 GLY A CA 1
ATOM 1842 C C . GLY A 1 244 ? 17.547 -14.016 5.418 1 89.44 244 GLY A C 1
ATOM 1843 O O . GLY A 1 244 ? 16.906 -14.227 6.449 1 89.44 244 GLY A O 1
ATOM 1844 N N . PRO A 1 245 ? 18.797 -13.711 5.414 1 83.31 245 PRO A N 1
ATOM 1845 C CA . PRO A 1 245 ? 19.531 -13.617 6.68 1 83.31 245 PRO A CA 1
ATOM 1846 C C . PRO A 1 245 ? 18.969 -12.547 7.613 1 83.31 245 PRO A C 1
ATOM 1848 O O . PRO A 1 245 ? 18.891 -11.375 7.238 1 83.31 245 PRO A O 1
ATOM 1851 N N . GLY A 1 246 ? 18.547 -12.977 8.75 1 86.25 246 GLY A N 1
ATOM 1852 C CA . GLY A 1 246 ? 18.156 -12.07 9.812 1 86.25 246 GLY A CA 1
ATOM 1853 C C . GLY A 1 246 ? 16.75 -11.508 9.625 1 86.25 246 GLY A C 1
ATOM 1854 O O . GLY A 1 246 ? 16.281 -10.719 10.453 1 86.25 246 GLY A O 1
ATOM 1855 N N . VAL A 1 247 ? 16.094 -11.898 8.594 1 88.56 247 VAL A N 1
ATOM 1856 C CA . VAL A 1 247 ? 14.812 -11.289 8.25 1 88.56 247 VAL A CA 1
ATOM 1857 C C . VAL A 1 247 ? 13.75 -11.703 9.266 1 88.56 247 VAL A C 1
ATOM 1859 O O . VAL A 1 247 ? 13.023 -10.852 9.789 1 88.56 247 VAL A O 1
ATOM 1862 N N . ARG A 1 248 ? 13.727 -12.977 9.57 1 88.88 248 ARG A N 1
ATOM 1863 C CA . ARG A 1 248 ? 12.719 -13.461 10.5 1 88.88 248 ARG A CA 1
ATOM 1864 C C . ARG A 1 248 ? 12.898 -12.828 11.883 1 88.88 248 ARG A C 1
ATOM 1866 O O . ARG A 1 248 ? 11.922 -12.438 12.516 1 88.88 248 ARG A O 1
ATOM 1873 N N . ALA A 1 249 ? 14.133 -12.734 12.289 1 88.19 249 ALA A N 1
ATOM 1874 C CA . ALA A 1 249 ? 14.414 -12.133 13.586 1 88.19 249 ALA A CA 1
ATOM 1875 C C . ALA A 1 249 ? 14.016 -10.656 13.609 1 88.19 249 ALA A C 1
ATOM 1877 O O . ALA A 1 249 ? 13.461 -10.172 14.594 1 88.19 249 ALA A O 1
ATOM 1878 N N . ARG A 1 250 ? 14.32 -10.008 12.547 1 87.06 250 ARG A N 1
ATOM 1879 C CA . ARG A 1 250 ? 13.992 -8.594 12.43 1 87.06 250 ARG A CA 1
ATOM 1880 C C . ARG A 1 250 ? 12.484 -8.383 12.469 1 87.06 250 ARG A C 1
ATOM 1882 O O . ARG A 1 250 ? 11.992 -7.477 13.148 1 87.06 250 ARG A O 1
ATOM 1889 N N . LEU A 1 251 ? 11.75 -9.195 11.734 1 88.88 251 LEU A N 1
ATOM 1890 C CA . LEU A 1 251 ? 10.297 -9.055 11.672 1 88.88 251 LEU A CA 1
ATOM 1891 C C . LEU A 1 251 ? 9.656 -9.461 13 1 88.88 251 LEU A C 1
ATOM 1893 O O . LEU A 1 251 ? 8.641 -8.891 13.398 1 88.88 251 LEU A O 1
ATOM 1897 N N . LEU A 1 252 ? 10.242 -10.422 13.695 1 85.88 252 LEU A N 1
ATOM 1898 C CA . LEU A 1 252 ? 9.766 -10.797 15.023 1 85.88 252 LEU A CA 1
ATOM 1899 C C . LEU A 1 252 ? 9.945 -9.648 16 1 85.88 252 LEU A C 1
ATOM 1901 O O . LEU A 1 252 ? 9.047 -9.367 16.812 1 85.88 252 LEU A O 1
ATOM 1905 N N . ALA A 1 253 ? 11.086 -9.023 15.922 1 85.81 253 ALA A N 1
ATOM 1906 C CA . ALA A 1 253 ? 11.336 -7.867 16.781 1 85.81 253 ALA A CA 1
ATOM 1907 C C . ALA A 1 253 ? 10.344 -6.746 16.5 1 85.81 253 ALA A C 1
ATOM 1909 O O . ALA A 1 253 ? 9.828 -6.121 17.438 1 85.81 253 ALA A O 1
ATOM 1910 N N . ARG A 1 254 ? 10.047 -6.531 15.273 1 84.81 254 ARG A N 1
ATOM 1911 C CA . ARG A 1 254 ? 9.109 -5.492 14.867 1 84.81 254 ARG A CA 1
ATOM 1912 C C . ARG A 1 254 ? 7.719 -5.762 15.43 1 84.81 254 ARG A C 1
ATOM 1914 O O . ARG A 1 254 ? 7 -4.828 15.797 1 84.81 254 ARG A O 1
ATOM 1921 N N . SER A 1 255 ? 7.359 -7.004 15.398 1 83 255 SER A N 1
ATOM 1922 C CA . SER A 1 255 ? 6.02 -7.367 15.852 1 83 255 SER A CA 1
ATOM 1923 C C . SER A 1 255 ? 5.93 -7.352 17.375 1 83 255 SER A C 1
ATOM 1925 O O . SER A 1 255 ? 4.863 -7.09 17.938 1 83 255 SER A O 1
ATOM 1927 N N . ALA A 1 256 ? 7.02 -7.59 18 1 84.5 256 ALA A N 1
ATOM 1928 C CA . ALA A 1 256 ? 7.02 -7.766 19.453 1 84.5 256 ALA A CA 1
ATOM 1929 C C . ALA A 1 256 ? 7.242 -6.438 20.172 1 84.5 256 ALA A C 1
ATOM 1931 O O . ALA A 1 256 ? 6.805 -6.258 21.312 1 84.5 256 ALA A O 1
ATOM 1932 N N . LEU A 1 257 ? 7.895 -5.504 19.531 1 86.19 257 LEU A N 1
ATOM 1933 C CA . LEU A 1 257 ? 8.273 -4.25 20.172 1 86.19 257 LEU A CA 1
ATOM 1934 C C . LEU A 1 257 ? 7.359 -3.113 19.719 1 86.19 257 LEU A C 1
ATOM 1936 O O . LEU A 1 257 ? 6.926 -3.08 18.562 1 86.19 257 LEU A O 1
ATOM 1940 N N . PRO A 1 258 ? 7.098 -2.213 20.688 1 87.12 258 PRO A N 1
ATOM 1941 C CA . PRO A 1 258 ? 6.434 -0.99 20.234 1 87.12 258 PRO A CA 1
ATOM 1942 C C . PRO A 1 258 ? 7.223 -0.265 19.141 1 87.12 258 PRO A C 1
ATOM 1944 O O . PRO A 1 258 ? 8.453 -0.306 19.141 1 87.12 258 PRO A O 1
ATOM 1947 N N . PHE A 1 259 ? 6.523 0.307 18.266 1 89.81 259 PHE A N 1
ATOM 1948 C CA . PHE A 1 259 ? 7.164 1 17.141 1 89.81 259 PHE A CA 1
ATOM 1949 C C . PHE A 1 259 ? 8.203 1.99 17.656 1 89.81 259 PHE A C 1
ATOM 1951 O O . PHE A 1 259 ? 9.266 2.148 17.047 1 89.81 259 PHE A O 1
ATOM 1958 N N . GLU A 1 260 ? 7.902 2.652 18.734 1 89.56 260 GLU A N 1
ATOM 1959 C CA . GLU A 1 260 ? 8.781 3.693 19.266 1 89.56 260 GLU A CA 1
ATOM 1960 C C . GLU A 1 260 ? 10.148 3.123 19.656 1 89.56 260 GLU A C 1
ATOM 1962 O O . GLU A 1 260 ? 11.164 3.811 19.547 1 89.56 260 GLU A O 1
ATOM 1967 N N . VAL A 1 261 ? 10.156 1.868 20.078 1 89.94 261 VAL A N 1
ATOM 1968 C CA . VAL A 1 261 ? 11.414 1.214 20.422 1 89.94 261 VAL A CA 1
ATOM 1969 C C . VAL A 1 261 ? 12.211 0.937 19.141 1 89.94 261 VAL A C 1
ATOM 1971 O O . VAL A 1 261 ? 13.406 1.229 19.078 1 89.94 261 VAL A O 1
ATOM 1974 N N . THR A 1 262 ? 11.539 0.428 18.156 1 88.12 262 THR A N 1
ATOM 1975 C CA . THR A 1 262 ? 12.203 0.16 16.891 1 88.12 262 THR A CA 1
ATOM 1976 C C . THR A 1 262 ? 12.695 1.455 16.25 1 88.12 262 THR A C 1
ATOM 1978 O O . THR A 1 262 ? 13.781 1.488 15.656 1 88.12 262 THR A O 1
ATOM 1981 N N . GLU A 1 263 ? 11.906 2.469 16.375 1 90.69 263 GLU A N 1
ATOM 1982 C CA . GLU A 1 263 ? 12.273 3.789 15.875 1 90.69 263 GLU A CA 1
ATOM 1983 C C . GLU A 1 263 ? 13.547 4.293 16.547 1 90.69 263 GLU A C 1
ATOM 1985 O O . GLU A 1 263 ? 14.438 4.824 15.875 1 90.69 263 GLU A O 1
ATOM 1990 N N . ALA A 1 264 ? 13.633 4.125 17.844 1 90.81 264 ALA A N 1
ATOM 1991 C CA . ALA A 1 264 ? 14.797 4.574 18.609 1 90.81 264 ALA A CA 1
ATOM 1992 C C . ALA A 1 264 ? 16.047 3.795 18.203 1 90.81 264 ALA A C 1
ATOM 1994 O O . ALA A 1 264 ? 17.125 4.371 18.078 1 90.81 264 ALA A O 1
ATOM 1995 N N . ILE A 1 265 ? 15.891 2.525 18.016 1 88.81 265 ILE A N 1
ATOM 1996 C CA . ILE A 1 265 ? 17 1.675 17.609 1 88.81 265 ILE A CA 1
ATOM 1997 C C . ILE A 1 265 ? 17.516 2.098 16.234 1 88.81 265 ILE A C 1
ATOM 1999 O O . ILE A 1 265 ? 18.719 2.275 16.031 1 88.81 265 ILE A O 1
ATOM 2003 N N . LEU A 1 266 ? 16.594 2.307 15.359 1 86.75 266 LEU A N 1
ATOM 2004 C CA . LEU A 1 266 ? 16.969 2.705 14.008 1 86.75 266 LEU A CA 1
ATOM 2005 C C . LEU A 1 266 ? 17.625 4.078 14.008 1 86.75 266 LEU A C 1
ATOM 2007 O O . LEU A 1 266 ? 18.594 4.301 13.289 1 86.75 266 LEU A O 1
ATOM 2011 N N . ALA A 1 267 ? 17.078 4.98 14.766 1 88.81 267 ALA A N 1
ATOM 2012 C CA . ALA A 1 267 ? 17.641 6.324 14.875 1 88.81 267 ALA A CA 1
ATOM 2013 C C . ALA A 1 267 ? 19.094 6.266 15.359 1 88.81 267 ALA A C 1
ATOM 2015 O O . ALA A 1 267 ? 19.938 7.027 14.891 1 88.81 267 ALA A O 1
ATOM 2016 N N . ARG A 1 268 ? 19.344 5.348 16.234 1 86.81 268 ARG A N 1
ATOM 2017 C CA . ARG A 1 268 ? 20.703 5.184 16.766 1 86.81 268 ARG A CA 1
ATOM 2018 C C . ARG A 1 268 ? 21.641 4.605 15.711 1 86.81 268 ARG A C 1
ATOM 2020 O O . ARG A 1 268 ? 22.797 5.02 15.609 1 86.81 268 ARG A O 1
ATOM 2027 N N . VAL A 1 269 ? 21.094 3.756 14.961 1 81.81 269 VAL A N 1
ATOM 2028 C CA . VAL A 1 269 ? 21.891 3.074 13.945 1 81.81 269 VAL A CA 1
ATOM 2029 C C . VAL A 1 269 ? 22.234 4.047 12.82 1 81.81 269 VAL A C 1
ATOM 2031 O O . VAL A 1 269 ? 23.359 4.07 12.336 1 81.81 269 VAL A O 1
ATOM 2034 N N . ILE A 1 270 ? 21.266 4.82 12.453 1 81.75 270 ILE A N 1
ATOM 2035 C CA . ILE A 1 270 ? 21.469 5.738 11.336 1 81.75 270 ILE A CA 1
ATOM 2036 C C . ILE A 1 270 ? 22.25 6.961 11.812 1 81.75 270 ILE A C 1
ATOM 2038 O O . ILE A 1 270 ? 23.109 7.48 11.086 1 81.75 270 ILE A O 1
ATOM 2042 N N . ASN A 1 271 ? 22.031 7.316 13.039 1 77 271 ASN A N 1
ATOM 2043 C CA . ASN A 1 271 ? 22.781 8.359 13.742 1 77 271 ASN A CA 1
ATOM 2044 C C . ASN A 1 271 ? 23 9.586 12.859 1 77 271 ASN A C 1
ATOM 2046 O O . ASN A 1 271 ? 24.141 10.039 12.703 1 77 271 ASN A O 1
ATOM 2050 N N . VAL A 1 272 ? 22 10.031 12.203 1 72.5 272 VAL A N 1
ATOM 2051 C CA . VAL A 1 272 ? 22.125 11.203 11.344 1 72.5 272 VAL A CA 1
ATOM 2052 C C . VAL A 1 272 ? 21.547 12.422 12.055 1 72.5 272 VAL A C 1
ATOM 2054 O O . VAL A 1 272 ? 20.5 12.336 12.711 1 72.5 272 VAL A O 1
ATOM 2057 N N . ARG A 1 273 ? 22.438 13.445 12.188 1 64.62 273 ARG A N 1
ATOM 2058 C CA . ARG A 1 273 ? 21.984 14.734 12.695 1 64.62 273 ARG A CA 1
ATOM 2059 C C . ARG A 1 273 ? 21.734 15.719 11.562 1 64.62 273 ARG A C 1
ATOM 2061 O O . ARG A 1 273 ? 22.406 15.672 10.531 1 64.62 273 ARG A O 1
ATOM 2068 N N . ALA A 1 274 ? 20.547 16.391 11.586 1 60.69 274 ALA A N 1
ATOM 2069 C CA . ALA A 1 274 ? 20.266 17.391 10.57 1 60.69 274 ALA A CA 1
ATOM 2070 C C . ALA A 1 274 ? 21.375 18.438 10.508 1 60.69 274 ALA A C 1
ATOM 2072 O O . ALA A 1 274 ? 21.891 18.875 11.547 1 60.69 274 ALA A O 1
ATOM 2073 N N . GLU A 1 275 ? 22.109 18.531 9.344 1 54.44 275 GLU A N 1
ATOM 2074 C CA . GLU A 1 275 ? 23.062 19.625 9.219 1 54.44 275 GLU A CA 1
ATOM 2075 C C . GLU A 1 275 ? 22.344 20.969 9.148 1 54.44 275 GLU A C 1
ATOM 2077 O O . GLU A 1 275 ? 21.234 21.062 8.609 1 54.44 275 GLU A O 1
ATOM 2082 N N . MET B 1 1 ? -0.55 28.219 14.062 1 97.88 1 MET B N 1
ATOM 2083 C CA . MET B 1 1 ? 0.076 27.5 12.961 1 97.88 1 MET B CA 1
ATOM 2084 C C . MET B 1 1 ? -0.691 27.719 11.656 1 97.88 1 MET B C 1
ATOM 2086 O O . MET B 1 1 ? -1.852 28.141 11.68 1 97.88 1 MET B O 1
ATOM 2090 N N . ILE B 1 2 ? 0.029 27.562 10.57 1 98.88 2 ILE B N 1
ATOM 2091 C CA . ILE B 1 2 ? -0.583 27.516 9.242 1 98.88 2 ILE B CA 1
ATOM 2092 C C . ILE B 1 2 ? -0.777 26.078 8.812 1 98.88 2 ILE B C 1
ATOM 2094 O O . ILE B 1 2 ? 0.196 25.328 8.648 1 98.88 2 ILE B O 1
ATOM 2098 N N . VAL B 1 3 ? -2.068 25.672 8.594 1 98.94 3 VAL B N 1
ATOM 2099 C CA . VAL B 1 3 ? -2.404 24.266 8.383 1 98.94 3 VAL B CA 1
ATOM 2100 C C . VAL B 1 3 ? -3.098 24.094 7.035 1 98.94 3 VAL B C 1
ATOM 2102 O O . VAL B 1 3 ? -4 24.859 6.691 1 98.94 3 VAL B O 1
ATOM 2105 N N . LEU B 1 4 ? -2.645 23.172 6.238 1 98.94 4 LEU B N 1
ATOM 2106 C CA . LEU B 1 4 ? -3.391 22.719 5.066 1 98.94 4 LEU B CA 1
ATOM 2107 C C . LEU B 1 4 ? -4.094 21.391 5.348 1 98.94 4 LEU B C 1
ATOM 2109 O O . LEU B 1 4 ? -3.455 20.422 5.746 1 98.94 4 LEU B O 1
ATOM 2113 N N . VAL B 1 5 ? -5.371 21.344 5.203 1 98.88 5 VAL B N 1
ATOM 2114 C CA . VAL B 1 5 ? -6.172 20.141 5.328 1 98.88 5 VAL B CA 1
ATOM 2115 C C . VAL B 1 5 ? -6.812 19.797 3.982 1 98.88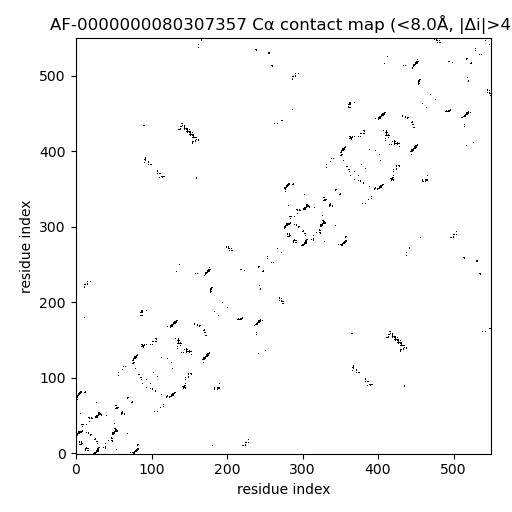 5 VAL B C 1
ATOM 2117 O O . VAL B 1 5 ? -7.445 20.656 3.359 1 98.88 5 VAL B O 1
ATOM 2120 N N . THR B 1 6 ? -6.602 18.609 3.543 1 98.62 6 THR B N 1
ATOM 2121 C CA . THR B 1 6 ? -7.219 18.203 2.281 1 98.62 6 THR B CA 1
ATOM 2122 C C . THR B 1 6 ? -8.547 17.5 2.525 1 98.62 6 THR B C 1
ATOM 2124 O O . THR B 1 6 ? -8.742 16.891 3.58 1 98.62 6 THR B O 1
ATOM 2127 N N . GLY B 1 7 ? -9.438 17.547 1.523 1 96.19 7 GLY B N 1
ATOM 2128 C CA . GLY B 1 7 ? -10.711 16.859 1.603 1 96.19 7 GLY B CA 1
ATOM 2129 C C . GLY B 1 7 ? -11.633 17.406 2.67 1 96.19 7 GLY B C 1
ATOM 2130 O O . GLY B 1 7 ? -12.141 16.672 3.514 1 96.19 7 GLY B O 1
ATOM 2131 N N . CYS B 1 8 ? -11.969 18.688 2.605 1 96.31 8 CYS B N 1
ATOM 2132 C CA . CYS B 1 8 ? -12.641 19.359 3.709 1 96.31 8 CYS B CA 1
ATOM 2133 C C . CYS B 1 8 ? -14.133 19.516 3.416 1 96.31 8 CYS B C 1
ATOM 2135 O O . CYS B 1 8 ? -14.844 20.188 4.164 1 96.31 8 CYS B O 1
ATOM 2137 N N . ARG B 1 9 ? -14.602 18.922 2.328 1 89.44 9 ARG B N 1
ATOM 2138 C CA . ARG B 1 9 ? -16 19.109 1.966 1 89.44 9 ARG B CA 1
ATOM 2139 C C . ARG B 1 9 ? -16.922 18.516 3.029 1 89.44 9 ARG B C 1
ATOM 2141 O O . ARG B 1 9 ? -17.984 19.078 3.314 1 89.44 9 ARG B O 1
ATOM 2148 N N . SER B 1 10 ? -16.562 17.391 3.578 1 86.38 10 SER B N 1
ATOM 2149 C CA . SER B 1 10 ? -17.375 16.688 4.566 1 86.38 10 SER B CA 1
ATOM 2150 C C . SER B 1 10 ? -16.5 15.805 5.465 1 86.38 10 SER B C 1
ATOM 2152 O O . SER B 1 10 ? -15.273 15.891 5.418 1 86.38 10 SER B O 1
ATOM 2154 N N . GLY B 1 11 ? -17.156 15.227 6.359 1 90.44 11 GLY B N 1
ATOM 2155 C CA . GLY B 1 11 ? -16.5 14.188 7.129 1 90.44 11 GLY B CA 1
ATOM 2156 C C . GLY B 1 11 ? -15.406 14.711 8.031 1 90.44 11 GLY B C 1
ATOM 2157 O O . GLY B 1 11 ? -15.57 15.742 8.68 1 90.44 11 GLY B O 1
ATOM 2158 N N . PHE B 1 12 ? -14.336 13.953 8.133 1 93.94 12 PHE B N 1
ATOM 2159 C CA . PHE B 1 12 ? -13.234 14.273 9.031 1 93.94 12 PHE B CA 1
ATOM 2160 C C . PHE B 1 12 ? -12.594 15.602 8.648 1 93.94 12 PHE B C 1
ATOM 2162 O O . PHE B 1 12 ? -12.297 16.422 9.516 1 93.94 12 PHE B O 1
ATOM 2169 N N . GLY B 1 13 ? -12.414 15.781 7.324 1 96.62 13 GLY B N 1
ATOM 2170 C CA . GLY B 1 13 ? -11.711 16.969 6.855 1 96.62 13 GLY B CA 1
ATOM 2171 C C . GLY B 1 13 ? -12.375 18.266 7.281 1 96.62 13 GLY B C 1
ATOM 2172 O O . GLY B 1 13 ? -11.711 19.188 7.762 1 96.62 13 GLY B O 1
ATOM 2173 N N . LYS B 1 14 ? -13.68 18.312 7.086 1 95.88 14 LYS B N 1
ATOM 2174 C CA . LYS B 1 14 ? -14.438 19.484 7.5 1 95.88 14 LYS B CA 1
ATOM 2175 C C . LYS B 1 14 ? -14.32 19.719 9.008 1 95.88 14 LYS B C 1
ATOM 2177 O O . LYS B 1 14 ? -14.039 20.844 9.445 1 95.88 14 LYS B O 1
ATOM 2182 N N . LEU B 1 15 ? -14.445 18.672 9.781 1 96.75 15 LEU B N 1
ATOM 2183 C CA . LEU B 1 15 ? -14.406 18.766 11.234 1 96.75 15 LEU B CA 1
ATOM 2184 C C . LEU B 1 15 ? -13.016 19.141 11.719 1 96.75 15 LEU B C 1
ATOM 2186 O O . LEU B 1 15 ? -12.867 19.906 12.672 1 96.75 15 LEU B O 1
ATOM 2190 N N . ILE B 1 16 ? -11.992 18.625 11.07 1 98.31 16 ILE B N 1
ATOM 2191 C CA . ILE B 1 16 ? -10.609 18.953 11.414 1 98.31 16 ILE B CA 1
ATOM 2192 C C . ILE B 1 16 ? -10.336 20.422 11.125 1 98.31 16 ILE B C 1
ATOM 2194 O O . ILE B 1 16 ? -9.75 21.125 11.961 1 98.31 16 ILE B O 1
ATOM 2198 N N . ALA B 1 17 ? -10.766 20.875 9.953 1 98.38 17 ALA B N 1
ATOM 2199 C CA . ALA B 1 17 ? -10.539 22.266 9.57 1 98.38 17 ALA B CA 1
ATOM 2200 C C . ALA B 1 17 ? -11.172 23.219 10.578 1 98.38 17 ALA B C 1
ATOM 2202 O O . ALA B 1 17 ? -10.516 24.141 11.07 1 98.38 17 ALA B O 1
ATOM 2203 N N . ILE B 1 18 ? -12.398 22.984 10.93 1 97.88 18 ILE B N 1
ATOM 2204 C CA . ILE B 1 18 ? -13.148 23.828 11.852 1 97.88 18 ILE B CA 1
ATOM 2205 C C . ILE B 1 18 ? -12.531 23.75 13.25 1 97.88 18 ILE B C 1
ATOM 2207 O O . ILE B 1 18 ? -12.312 24.766 13.898 1 97.88 18 ILE B O 1
ATOM 2211 N N . GLY B 1 19 ? -12.25 22.531 13.672 1 98.19 19 GLY B N 1
ATOM 2212 C CA . GLY B 1 19 ? -11.656 22.328 14.984 1 98.19 19 GLY B CA 1
ATOM 2213 C C . GLY B 1 19 ? -10.297 22.984 15.133 1 98.19 19 GLY B C 1
ATOM 2214 O O . GLY B 1 19 ? -10 23.578 16.172 1 98.19 19 GLY B O 1
ATOM 2215 N N . ALA B 1 20 ? -9.469 22.891 14.133 1 98.69 20 ALA B N 1
ATOM 2216 C CA . ALA B 1 20 ? -8.148 23.5 14.156 1 98.69 20 ALA B CA 1
ATOM 2217 C C . ALA B 1 20 ? -8.258 25.031 14.227 1 98.69 20 ALA B C 1
ATOM 2219 O O . ALA B 1 20 ? -7.504 25.672 14.953 1 98.69 20 ALA B O 1
ATOM 2220 N N . ALA B 1 21 ? -9.188 25.562 13.484 1 98.56 21 ALA B N 1
ATOM 2221 C CA . ALA B 1 21 ? -9.391 27.016 13.516 1 98.56 21 ALA B CA 1
ATOM 2222 C C . ALA B 1 21 ? -9.883 27.469 14.883 1 98.56 21 ALA B C 1
ATOM 2224 O O . ALA B 1 21 ? -9.461 28.516 15.383 1 98.56 21 ALA B O 1
ATOM 2225 N N . ARG B 1 22 ? -10.773 26.719 15.469 1 98.06 22 ARG B N 1
ATOM 2226 C CA . ARG B 1 22 ? -11.273 27.016 16.797 1 98.06 22 ARG B CA 1
ATOM 2227 C C . ARG B 1 22 ? -10.141 27 17.828 1 98.06 22 ARG B C 1
ATOM 2229 O O . ARG B 1 22 ? -10.164 27.766 18.797 1 98.06 22 ARG B O 1
ATOM 2236 N N . ALA B 1 23 ? -9.188 26.188 17.562 1 98.06 23 ALA B N 1
ATOM 2237 C CA . ALA B 1 23 ? -8.039 26.078 18.453 1 98.06 23 ALA B CA 1
ATOM 2238 C C . ALA B 1 23 ? -7.035 27.203 18.203 1 98.06 23 ALA B C 1
ATOM 2240 O O . ALA B 1 23 ? -5.988 27.25 18.844 1 98.06 23 ALA B O 1
ATOM 2241 N N . GLY B 1 24 ? -7.254 28.031 17.203 1 97.88 24 GLY B N 1
ATOM 2242 C CA . GLY B 1 24 ? -6.445 29.219 17.031 1 97.88 24 GLY B CA 1
ATOM 2243 C C . GLY B 1 24 ? -5.527 29.141 15.82 1 97.88 24 GLY B C 1
ATOM 2244 O O . GLY B 1 24 ? -4.711 30.047 15.594 1 97.88 24 GLY B O 1
ATOM 2245 N N . HIS B 1 25 ? -5.621 28.125 15.008 1 98.56 25 HIS B N 1
ATOM 2246 C CA . HIS B 1 25 ? -4.781 27.969 13.82 1 98.56 25 HIS B CA 1
ATOM 2247 C C . HIS B 1 25 ? -5.43 28.625 12.609 1 98.56 25 HIS B C 1
ATOM 2249 O O . HIS B 1 25 ? -6.645 28.844 12.578 1 98.56 25 HIS B O 1
ATOM 2255 N N . THR B 1 26 ? -4.617 29.062 11.68 1 98.75 26 THR B N 1
ATOM 2256 C CA . THR B 1 26 ? -5.094 29.438 10.352 1 98.75 26 THR B CA 1
ATOM 2257 C C . THR B 1 26 ? -5.133 28.219 9.43 1 98.75 26 THR B C 1
ATOM 2259 O O . THR B 1 26 ? -4.113 27.562 9.211 1 98.75 26 THR B O 1
ATOM 2262 N N . VAL B 1 27 ? -6.344 27.953 8.859 1 98.81 27 VAL B N 1
ATOM 2263 C CA . VAL B 1 27 ? -6.516 26.688 8.148 1 98.81 27 VAL B CA 1
ATOM 2264 C C . VAL B 1 27 ? -6.871 26.953 6.691 1 98.81 27 VAL B C 1
ATOM 2266 O O . VAL B 1 27 ? -7.832 27.672 6.398 1 98.81 27 VAL B O 1
ATOM 2269 N N . TYR B 1 28 ? -6.031 26.5 5.812 1 98.75 28 TYR B N 1
ATOM 2270 C CA . TYR B 1 28 ? -6.406 26.375 4.406 1 98.75 28 TYR B CA 1
ATOM 2271 C C . TYR B 1 28 ? -7.117 25.047 4.141 1 98.75 28 TYR B C 1
ATOM 2273 O O . TYR B 1 28 ? -6.523 23.984 4.293 1 98.75 28 TYR B O 1
ATOM 2281 N N . ALA B 1 29 ? -8.383 25.156 3.785 1 98.44 29 ALA B N 1
ATOM 2282 C CA . ALA B 1 29 ? -9.242 23.984 3.635 1 98.44 29 ALA B CA 1
ATOM 2283 C C . ALA B 1 29 ? -9.422 23.625 2.164 1 98.44 29 ALA B C 1
ATOM 2285 O O . ALA B 1 29 ? -10.141 24.312 1.432 1 98.44 29 ALA B O 1
ATOM 2286 N N . GLY B 1 30 ? -8.781 22.516 1.77 1 98.12 30 GLY B N 1
ATOM 2287 C CA . GLY B 1 30 ? -8.867 22.078 0.386 1 98.12 30 GLY B CA 1
ATOM 2288 C C . GLY B 1 30 ? -10.203 21.438 0.049 1 98.12 30 GLY B C 1
ATOM 2289 O O . GLY B 1 30 ? -10.625 20.484 0.713 1 98.12 30 GLY B O 1
ATOM 2290 N N . VAL B 1 31 ? -10.844 21.922 -0.898 1 96.31 31 VAL B N 1
ATOM 2291 C CA . VAL B 1 31 ? -12.062 21.375 -1.473 1 96.31 31 VAL B CA 1
ATOM 2292 C C . VAL B 1 31 ? -12 21.453 -2.996 1 96.31 31 VAL B C 1
ATOM 2294 O O . VAL B 1 31 ? -11.289 22.297 -3.551 1 96.31 31 VAL B O 1
ATOM 2297 N N . ARG B 1 32 ? -12.695 20.594 -3.688 1 91.25 32 ARG B N 1
ATOM 2298 C CA . ARG B 1 32 ? -12.648 20.578 -5.145 1 91.25 32 ARG B CA 1
ATOM 2299 C C . ARG B 1 32 ? -13.242 21.844 -5.73 1 91.25 32 ARG B C 1
ATOM 2301 O O . ARG B 1 32 ? -12.703 22.406 -6.691 1 91.25 32 ARG B O 1
ATOM 2308 N N . ASP B 1 33 ? -14.336 22.172 -5.117 1 89.5 33 ASP B N 1
ATOM 2309 C CA . ASP B 1 33 ? -15.031 23.391 -5.516 1 89.5 33 ASP B CA 1
ATOM 2310 C C . ASP B 1 33 ? -15.414 24.234 -4.297 1 89.5 33 ASP B C 1
ATOM 2312 O O . ASP B 1 33 ? -16.453 23.984 -3.672 1 89.5 33 ASP B O 1
ATOM 2316 N N . PRO B 1 34 ? -14.656 25.234 -4.117 1 86.44 34 PRO B N 1
ATOM 2317 C CA . PRO B 1 34 ? -14.914 26.047 -2.928 1 86.44 34 PRO B CA 1
ATOM 2318 C C . PRO B 1 34 ? -16.297 26.688 -2.945 1 86.44 34 PRO B C 1
ATOM 2320 O O . PRO B 1 34 ? -16.875 26.953 -1.886 1 86.44 34 PRO B O 1
ATOM 2323 N N . SER B 1 35 ? -16.812 26.969 -4.078 1 84.25 35 SER B N 1
ATOM 2324 C CA . SER B 1 35 ? -18.109 27.625 -4.184 1 84.25 35 SER B CA 1
ATOM 2325 C C . SER B 1 35 ? -19.234 26.641 -3.873 1 84.25 35 SER B C 1
ATOM 2327 O O . SER B 1 35 ? -20.344 27.062 -3.543 1 84.25 35 SER B O 1
ATOM 2329 N N . ALA B 1 36 ? -18.844 25.375 -3.807 1 75.69 36 ALA B N 1
ATOM 2330 C CA . ALA B 1 36 ? -19.859 24.344 -3.633 1 75.69 36 ALA B CA 1
ATOM 2331 C C . ALA B 1 36 ? -19.75 23.688 -2.264 1 75.69 36 ALA B C 1
ATOM 2333 O O . ALA B 1 36 ? -20.141 22.531 -2.09 1 75.69 36 ALA B O 1
ATOM 2334 N N . SER B 1 37 ? -19.156 24.453 -1.414 1 82.88 37 SER B N 1
ATOM 2335 C CA . SER B 1 37 ? -18.969 23.844 -0.096 1 82.88 37 SER B CA 1
ATOM 2336 C C . SER B 1 37 ? -19.656 24.672 0.988 1 82.88 37 SER B C 1
ATOM 2338 O O . SER B 1 37 ? -19.016 25.109 1.947 1 82.88 37 SER B O 1
ATOM 2340 N N . PRO B 1 38 ? -20.969 24.781 0.889 1 82.12 38 PRO B N 1
ATOM 2341 C CA . PRO B 1 38 ? -21.688 25.641 1.84 1 82.12 38 PRO B CA 1
ATOM 2342 C C . PRO B 1 38 ? -21.547 25.156 3.283 1 82.12 38 PRO B C 1
ATOM 2344 O O . PRO B 1 38 ? -21.453 25.984 4.203 1 82.12 38 PRO B O 1
ATOM 2347 N N . GLU B 1 39 ? -21.469 23.906 3.457 1 85.31 39 GLU B N 1
ATOM 2348 C CA . GLU B 1 39 ? -21.359 23.359 4.812 1 85.31 39 GLU B CA 1
ATOM 2349 C C . GLU B 1 39 ? -20.047 23.797 5.473 1 85.31 39 GLU B C 1
ATOM 2351 O O . GLU B 1 39 ? -20.031 24.125 6.66 1 85.31 39 GLU B O 1
ATOM 2356 N N . LEU B 1 40 ? -19.031 23.781 4.742 1 90.31 40 LEU B N 1
ATOM 2357 C CA . LEU B 1 40 ? -17.75 24.234 5.262 1 90.31 40 LEU B CA 1
ATOM 2358 C C . LEU B 1 40 ? -17.797 25.734 5.574 1 90.31 40 LEU B C 1
ATOM 2360 O O . LEU B 1 40 ? -17.359 26.156 6.645 1 90.31 40 LEU B O 1
ATOM 2364 N N . THR B 1 41 ? -18.344 26.453 4.691 1 88.81 41 THR B N 1
ATOM 2365 C CA . THR B 1 41 ? -18.375 27.906 4.836 1 88.81 41 THR B CA 1
ATOM 2366 C C . THR B 1 41 ? -19.203 28.312 6.051 1 88.81 41 THR B C 1
ATOM 2368 O O . THR B 1 41 ? -18.797 29.188 6.824 1 88.81 41 THR B O 1
ATOM 2371 N N . GLU B 1 42 ? -20.297 27.688 6.16 1 90.19 42 GLU B N 1
ATOM 2372 C CA . GLU B 1 42 ? -21.188 28 7.277 1 90.19 42 GLU B CA 1
ATOM 2373 C C . GLU B 1 42 ? -20.562 27.609 8.609 1 90.19 42 GLU B C 1
ATOM 2375 O O . GLU B 1 42 ? -20.625 28.359 9.578 1 90.19 42 GLU B O 1
ATOM 2380 N N . GLY B 1 43 ? -19.984 26.438 8.695 1 89.88 43 GLY B N 1
ATOM 2381 C CA . GLY B 1 43 ? -19.359 25.969 9.914 1 89.88 43 GLY B CA 1
ATOM 2382 C C . GLY B 1 43 ? -18.109 26.75 10.289 1 89.88 43 GLY B C 1
ATOM 2383 O O . GLY B 1 43 ? -17.703 26.766 11.453 1 89.88 43 GLY B O 1
ATOM 2384 N N . ALA B 1 44 ? -17.562 27.406 9.352 1 92 44 ALA B N 1
ATOM 2385 C CA . ALA B 1 44 ? -16.297 28.094 9.531 1 92 44 ALA B CA 1
ATOM 2386 C C . ALA B 1 44 ? -16.5 29.594 9.766 1 92 44 ALA B C 1
ATOM 2388 O O . ALA B 1 44 ? -15.539 30.359 9.859 1 92 44 ALA B O 1
ATOM 2389 N N . ARG B 1 45 ? -17.75 29.984 9.828 1 92.75 45 ARG B N 1
ATOM 2390 C CA . ARG B 1 45 ? -18.031 31.406 9.984 1 92.75 45 ARG B CA 1
ATOM 2391 C C . ARG B 1 45 ? -17.328 31.969 11.219 1 92.75 45 ARG B C 1
ATOM 2393 O O . ARG B 1 45 ? -17.453 31.422 12.312 1 92.75 45 ARG B O 1
ATOM 2400 N N . GLY B 1 46 ? -16.578 33.062 11 1 95.44 46 GLY B N 1
ATOM 2401 C CA . GLY B 1 46 ? -15.891 33.75 12.094 1 95.44 46 GLY B CA 1
ATOM 2402 C C . GLY B 1 46 ? -14.578 33.094 12.477 1 95.44 46 GLY B C 1
ATOM 2403 O O . GLY B 1 46 ? -13.891 33.562 13.391 1 95.44 46 GLY B O 1
ATOM 2404 N N . LEU B 1 47 ? -14.281 32.031 11.82 1 97.19 47 LEU B N 1
ATOM 2405 C CA . LEU B 1 47 ? -13.039 31.328 12.094 1 97.19 47 LEU B CA 1
ATOM 2406 C C . LEU B 1 47 ? -12.023 31.547 10.977 1 97.19 47 LEU B C 1
ATOM 2408 O O . LEU B 1 47 ? -12.383 31.984 9.883 1 97.19 47 LEU B O 1
ATOM 2412 N N . SER B 1 48 ? -10.812 31.328 11.258 1 97.62 48 SER B N 1
ATOM 2413 C CA . SER B 1 48 ? -9.742 31.5 10.281 1 97.62 48 SER B CA 1
ATOM 2414 C C . SER B 1 48 ? -9.625 30.266 9.383 1 97.62 48 SER B C 1
ATOM 2416 O O . SER B 1 48 ? -8.586 29.609 9.359 1 97.62 48 SER B O 1
ATOM 2418 N N . VAL B 1 49 ? -10.664 29.984 8.648 1 97.81 49 VAL B N 1
ATOM 2419 C CA . VAL B 1 49 ? -10.695 28.938 7.645 1 97.81 49 VAL B CA 1
ATOM 2420 C C . VAL B 1 49 ? -10.781 29.547 6.25 1 97.81 49 VAL B C 1
ATOM 2422 O O . VAL B 1 49 ? -11.695 30.328 5.965 1 97.81 49 VAL B O 1
ATOM 2425 N N . ILE B 1 50 ? -9.844 29.234 5.41 1 96.81 50 ILE B N 1
ATOM 2426 C CA . ILE B 1 50 ? -9.773 29.734 4.047 1 96.81 50 ILE B CA 1
ATOM 2427 C C . ILE B 1 50 ? -9.961 28.594 3.053 1 96.81 50 ILE B C 1
ATOM 2429 O O . ILE B 1 50 ? -9.031 27.812 2.811 1 96.81 50 ILE B O 1
ATOM 2433 N N . PRO B 1 51 ? -11.133 28.5 2.455 1 96.38 51 PRO B N 1
ATOM 2434 C CA . PRO B 1 51 ? -11.312 27.453 1.431 1 96.38 51 PRO B CA 1
ATOM 2435 C C . PRO B 1 51 ? -10.43 27.688 0.205 1 96.38 51 PRO B C 1
ATOM 2437 O O . PRO B 1 51 ? -10.273 28.828 -0.243 1 96.38 51 PRO B O 1
ATOM 2440 N N . ILE B 1 52 ? -9.836 26.625 -0.242 1 96.75 52 ILE B N 1
ATOM 2441 C CA . ILE B 1 52 ? -9.047 26.719 -1.464 1 96.75 52 ILE B CA 1
ATOM 2442 C C . ILE B 1 52 ? -9.398 25.562 -2.4 1 96.75 52 ILE B C 1
ATOM 2444 O O . ILE B 1 52 ? -9.742 24.469 -1.946 1 96.75 52 ILE B O 1
ATOM 2448 N N . ALA B 1 53 ? -9.305 25.844 -3.729 1 96.81 53 ALA B N 1
ATOM 2449 C CA . ALA B 1 53 ? -9.523 24.797 -4.734 1 96.81 53 ALA B CA 1
ATOM 2450 C C . ALA B 1 53 ? -8.375 23.797 -4.742 1 96.81 53 ALA B C 1
ATOM 2452 O O . ALA B 1 53 ? -7.223 24.156 -4.988 1 96.81 53 ALA B O 1
ATOM 2453 N N . LEU B 1 54 ? -8.797 22.531 -4.457 1 98.19 54 LEU B N 1
ATOM 2454 C CA . LEU B 1 54 ? -7.77 21.5 -4.418 1 98.19 54 LEU B CA 1
ATOM 2455 C C . LEU B 1 54 ? -8.359 20.125 -4.742 1 98.19 54 LEU B C 1
ATOM 2457 O O . LEU B 1 54 ? -8.859 19.438 -3.854 1 98.19 54 LEU B O 1
ATOM 2461 N N . ASP B 1 55 ? -8.273 19.812 -6.008 1 98 55 ASP B N 1
ATOM 2462 C CA . ASP B 1 55 ? -8.305 18.406 -6.391 1 98 55 ASP B CA 1
ATOM 2463 C C . ASP B 1 55 ? -6.941 17.734 -6.191 1 98 55 ASP B C 1
ATOM 2465 O O . ASP B 1 55 ? -6 18.016 -6.938 1 98 55 ASP B O 1
ATOM 2469 N N . VAL B 1 56 ? -6.898 16.859 -5.23 1 98.25 56 VAL B N 1
ATOM 2470 C CA . VAL B 1 56 ? -5.602 16.344 -4.805 1 98.25 56 VAL B CA 1
ATOM 2471 C C . VAL B 1 56 ? -4.98 15.516 -5.926 1 98.25 56 VAL B C 1
ATOM 2473 O O . VAL B 1 56 ? -3.791 15.188 -5.883 1 98.25 56 VAL B O 1
ATOM 2476 N N . THR B 1 57 ? -5.781 15.148 -6.957 1 97.38 57 THR B N 1
ATOM 2477 C CA . THR B 1 57 ? -5.238 14.375 -8.07 1 97.38 57 THR B CA 1
ATOM 2478 C C . THR B 1 57 ? -4.727 15.305 -9.172 1 97.38 57 THR B C 1
ATOM 2480 O O . THR B 1 57 ? -4.145 14.844 -10.156 1 97.38 57 THR B O 1
ATOM 2483 N N . ASP B 1 58 ? -4.93 16.594 -9.039 1 98.19 58 ASP B N 1
ATOM 2484 C CA . ASP B 1 58 ? -4.504 17.578 -10.031 1 98.19 58 ASP B CA 1
ATOM 2485 C C . ASP B 1 58 ? -3.168 18.203 -9.633 1 98.19 58 ASP B C 1
ATOM 2487 O O . ASP B 1 58 ? -3.098 18.969 -8.672 1 98.19 58 ASP B O 1
ATOM 2491 N N . ALA B 1 59 ? -2.174 17.953 -10.445 1 98.06 59 ALA B N 1
ATOM 2492 C CA . ALA B 1 59 ? -0.817 18.391 -10.125 1 98.06 59 ALA B CA 1
ATOM 2493 C C . ALA B 1 59 ? -0.739 19.906 -10.031 1 98.06 59 ALA B C 1
ATOM 2495 O O . ALA B 1 59 ? -0.097 20.453 -9.125 1 98.06 59 ALA B O 1
ATOM 2496 N N . ALA B 1 60 ? -1.354 20.578 -10.906 1 98.12 60 ALA B N 1
ATOM 2497 C CA . ALA B 1 60 ? -1.309 22.047 -10.922 1 98.12 60 ALA B CA 1
ATOM 2498 C C . ALA B 1 60 ? -1.993 22.625 -9.695 1 98.12 60 ALA B C 1
ATOM 2500 O O . ALA B 1 60 ? -1.514 23.609 -9.117 1 98.12 60 ALA B O 1
ATOM 2501 N N . GLN B 1 61 ? -3.066 22.047 -9.273 1 98.56 61 GLN B N 1
ATOM 2502 C CA . GLN B 1 61 ? -3.783 22.547 -8.102 1 98.56 61 GLN B CA 1
ATOM 2503 C C . GLN B 1 61 ? -2.998 22.281 -6.82 1 98.56 61 GLN B C 1
ATOM 2505 O O . GLN B 1 61 ? -3.018 23.094 -5.898 1 98.56 61 GLN B O 1
ATOM 2510 N N . ARG B 1 62 ? -2.293 21.172 -6.75 1 98.69 62 ARG B N 1
ATOM 2511 C CA . ARG B 1 62 ? -1.438 20.891 -5.602 1 98.69 62 ARG B CA 1
ATOM 2512 C C . ARG B 1 62 ? -0.344 21.938 -5.469 1 98.69 62 ARG B C 1
ATOM 2514 O O . ARG B 1 62 ? -0.129 22.484 -4.383 1 98.69 62 ARG B O 1
ATOM 2521 N N . GLU B 1 63 ? 0.283 22.172 -6.559 1 98.5 63 GLU B N 1
ATOM 2522 C CA . GLU B 1 63 ? 1.36 23.156 -6.566 1 98.5 63 GLU B CA 1
ATOM 2523 C C . GLU B 1 63 ? 0.844 24.547 -6.191 1 98.5 63 GLU B C 1
ATOM 2525 O O . GLU B 1 63 ? 1.46 25.25 -5.387 1 98.5 63 GLU B O 1
ATOM 2530 N N . GLU B 1 64 ? -0.242 24.891 -6.773 1 98.44 64 GLU B N 1
ATOM 2531 C CA . GLU B 1 64 ? -0.815 26.203 -6.523 1 98.44 64 GLU B CA 1
ATOM 2532 C C . GLU B 1 64 ? -1.26 26.344 -5.07 1 98.44 64 GLU B C 1
ATOM 2534 O O . GLU B 1 64 ? -1.145 27.422 -4.48 1 98.44 64 GLU B O 1
ATOM 2539 N N . ALA B 1 65 ? -1.815 25.312 -4.496 1 98.5 65 ALA B N 1
ATOM 2540 C CA . ALA B 1 65 ? -2.254 25.359 -3.105 1 98.5 65 ALA B CA 1
ATOM 2541 C C . ALA B 1 65 ? -1.089 25.688 -2.174 1 98.5 65 ALA B C 1
ATOM 2543 O O . ALA B 1 65 ? -1.19 26.578 -1.331 1 98.5 65 ALA B O 1
ATOM 2544 N N . ILE B 1 66 ? 0.019 25 -2.361 1 98.69 66 ILE B N 1
ATOM 2545 C CA . ILE B 1 66 ? 1.191 25.219 -1.52 1 98.69 66 ILE B CA 1
ATOM 2546 C C . ILE B 1 66 ? 1.77 26.594 -1.781 1 98.69 66 ILE B C 1
ATOM 2548 O O . ILE B 1 66 ? 2.084 27.328 -0.842 1 98.69 66 ILE B O 1
ATOM 2552 N N . ALA B 1 67 ? 1.851 26.922 -3.023 1 98.44 67 ALA B N 1
ATOM 2553 C CA . ALA B 1 67 ? 2.412 28.219 -3.404 1 98.44 67 ALA B CA 1
ATOM 2554 C C . ALA B 1 67 ? 1.597 29.359 -2.814 1 98.44 67 ALA B C 1
ATOM 2556 O O . ALA B 1 67 ? 2.158 30.344 -2.324 1 98.44 67 ALA B O 1
ATOM 2557 N N . ARG B 1 68 ? 0.299 29.266 -2.893 1 98.56 68 ARG B N 1
ATOM 2558 C CA . ARG B 1 68 ? -0.578 30.297 -2.357 1 98.56 68 ARG B CA 1
ATOM 2559 C C . ARG B 1 68 ? -0.371 30.469 -0.855 1 98.56 68 ARG B C 1
ATOM 2561 O O . ARG B 1 68 ? -0.266 31.594 -0.362 1 98.56 68 ARG B O 1
ATOM 2568 N N . ILE B 1 69 ? -0.325 29.391 -0.14 1 98.75 69 ILE B N 1
ATOM 2569 C CA . ILE B 1 69 ? -0.152 29.422 1.308 1 98.75 69 ILE B CA 1
ATOM 2570 C C . ILE B 1 69 ? 1.167 30.109 1.653 1 98.75 69 ILE B C 1
ATOM 2572 O O . ILE B 1 69 ? 1.207 31 2.51 1 98.75 69 ILE B O 1
ATOM 2576 N N . VAL B 1 70 ? 2.199 29.719 0.951 1 98.38 70 VAL B N 1
ATOM 2577 C CA . VAL B 1 70 ? 3.523 30.281 1.218 1 98.38 70 VAL B CA 1
ATOM 2578 C C . VAL B 1 70 ? 3.543 31.766 0.854 1 98.38 70 VAL B C 1
ATOM 2580 O O . VAL B 1 70 ? 4.125 32.562 1.575 1 98.38 70 VAL B O 1
ATOM 2583 N N . ARG B 1 71 ? 2.916 32.094 -0.242 1 98.38 71 ARG B N 1
ATOM 2584 C CA . ARG B 1 71 ? 2.844 33.469 -0.665 1 98.38 71 ARG B CA 1
ATOM 2585 C C . ARG B 1 71 ? 2.096 34.312 0.361 1 98.38 71 ARG B C 1
ATOM 2587 O O . ARG B 1 71 ? 2.525 35.438 0.692 1 98.38 71 ARG B O 1
ATOM 2594 N N . GLU B 1 72 ? 1.061 33.812 0.927 1 98.62 72 GLU B N 1
ATOM 2595 C CA . GLU B 1 72 ? 0.171 34.594 1.8 1 98.62 72 GLU B CA 1
ATOM 2596 C C . GLU B 1 72 ? 0.673 34.562 3.24 1 98.62 72 GLU B C 1
ATOM 2598 O O . GLU B 1 72 ? 0.492 35.562 3.973 1 98.62 72 GLU B O 1
ATOM 2603 N N . GLN B 1 73 ? 1.263 33.469 3.664 1 98.62 73 GLN B N 1
ATOM 2604 C CA . GLN B 1 73 ? 1.547 33.281 5.086 1 98.62 73 GLN B CA 1
ATOM 2605 C C . GLN B 1 73 ? 3.049 33.25 5.348 1 98.62 73 GLN B C 1
ATOM 2607 O O . GLN B 1 73 ? 3.49 33.406 6.488 1 98.62 73 GLN B O 1
ATOM 2612 N N . GLY B 1 74 ? 3.875 33 4.312 1 98.31 74 GLY B N 1
ATOM 2613 C CA . GLY B 1 74 ? 5.32 32.906 4.422 1 98.31 74 GLY B CA 1
ATOM 2614 C C . GLY B 1 74 ? 5.805 31.594 4.992 1 98.31 74 GLY B C 1
ATOM 2615 O O . GLY B 1 74 ? 7.008 31.375 5.16 1 98.31 74 GLY B O 1
ATOM 2616 N N . ARG B 1 75 ? 4.844 30.719 5.34 1 98.19 75 ARG B N 1
ATOM 2617 C CA . ARG B 1 75 ? 5.223 29.453 5.953 1 98.19 75 ARG B CA 1
ATOM 2618 C C . ARG B 1 75 ? 4.09 28.438 5.863 1 98.19 75 ARG B C 1
ATOM 2620 O O . ARG B 1 75 ? 2.957 28.797 5.535 1 98.19 75 ARG B O 1
ATOM 2627 N N . LEU B 1 76 ? 4.391 27.234 6.109 1 98.81 76 LEU B N 1
ATOM 2628 C CA . LEU B 1 76 ? 3.488 26.109 6.34 1 98.81 76 LEU B CA 1
ATOM 2629 C C . LEU B 1 76 ? 3.951 25.281 7.531 1 98.81 76 LEU B C 1
ATOM 2631 O O . LEU B 1 76 ? 5.113 24.875 7.594 1 98.81 76 LEU B O 1
ATOM 2635 N N . ASP B 1 77 ? 3.004 25.031 8.453 1 98.81 77 ASP B N 1
ATOM 2636 C CA . ASP B 1 77 ? 3.389 24.359 9.695 1 98.81 77 ASP B CA 1
ATOM 2637 C C . ASP B 1 77 ? 2.848 22.938 9.75 1 98.81 77 ASP B C 1
ATOM 2639 O O . ASP B 1 77 ? 3.379 22.094 10.484 1 98.81 77 ASP B O 1
ATOM 2643 N N . ALA B 1 78 ? 1.733 22.703 9.016 1 98.94 78 ALA B N 1
ATOM 2644 C CA . ALA B 1 78 ? 1.109 21.391 9.102 1 98.94 78 ALA B CA 1
ATOM 2645 C C . ALA B 1 78 ? 0.418 21.031 7.797 1 98.94 78 ALA B C 1
ATOM 2647 O O . ALA B 1 78 ? -0.202 21.875 7.152 1 98.94 78 ALA B O 1
ATOM 2648 N N . LEU B 1 79 ? 0.599 19.828 7.418 1 98.94 79 LEU B N 1
ATOM 2649 C CA . LEU B 1 79 ? -0.143 19.203 6.328 1 98.94 79 LEU B CA 1
ATOM 2650 C C . LEU B 1 79 ? -0.966 18.016 6.832 1 98.94 79 LEU B C 1
ATOM 2652 O O . LEU B 1 79 ? -0.418 17.078 7.398 1 98.94 79 LEU B O 1
ATOM 2656 N N . VAL B 1 80 ? -2.26 18.125 6.707 1 98.94 80 VAL B N 1
ATOM 2657 C CA . VAL B 1 80 ? -3.156 17.016 7.023 1 98.94 80 VAL B CA 1
ATOM 2658 C C . VAL B 1 80 ? -3.693 16.406 5.734 1 98.94 80 VAL B C 1
ATOM 2660 O O . VAL B 1 80 ? -4.613 16.953 5.117 1 98.94 80 VAL B O 1
ATOM 2663 N N . ASN B 1 81 ? -3.08 15.312 5.379 1 98.81 81 ASN B N 1
ATOM 2664 C CA . ASN B 1 81 ? -3.607 14.523 4.273 1 98.81 81 ASN B CA 1
ATOM 2665 C C . ASN B 1 81 ? -4.816 13.695 4.699 1 98.81 81 ASN B C 1
ATOM 2667 O O . ASN B 1 81 ? -4.672 12.578 5.184 1 98.81 81 ASN B O 1
ATOM 2671 N N . ASN B 1 82 ? -5.953 14.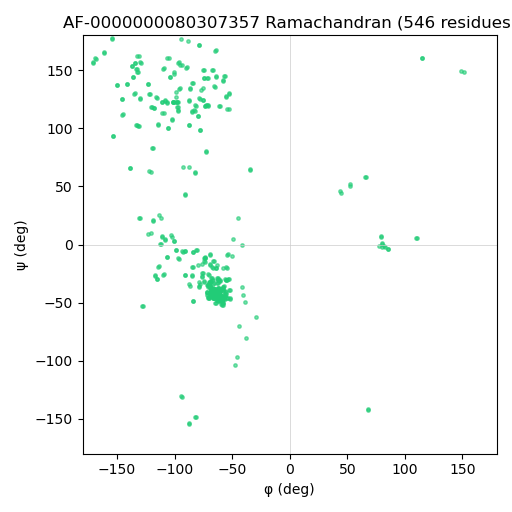211 4.398 1 98.06 82 ASN B N 1
ATOM 2672 C CA . ASN B 1 82 ? -7.211 13.594 4.816 1 98.06 82 ASN B CA 1
ATOM 2673 C C . ASN B 1 82 ? -8.031 13.125 3.617 1 98.06 82 ASN B C 1
ATOM 2675 O O . ASN B 1 82 ? -8.797 12.172 3.719 1 98.06 82 ASN B O 1
ATOM 2679 N N . ALA B 1 83 ? -7.859 13.852 2.463 1 96.56 83 ALA B N 1
ATOM 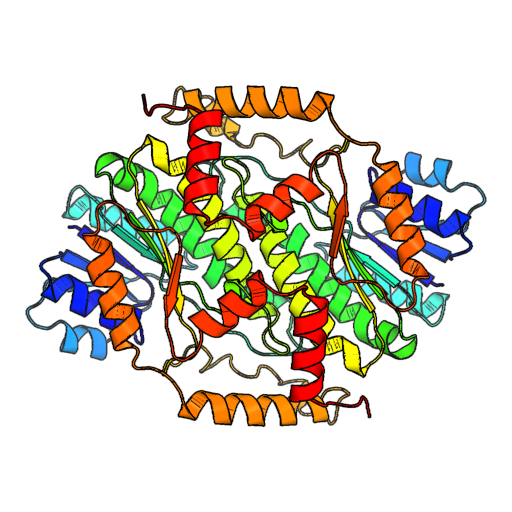2680 C CA . ALA B 1 83 ? -8.602 13.445 1.273 1 96.56 83 ALA B CA 1
ATOM 2681 C C . ALA B 1 83 ? -8.391 11.961 0.974 1 96.56 83 ALA B C 1
ATOM 2683 O O . ALA B 1 83 ? -7.262 11.469 1.004 1 96.56 83 ALA B O 1
ATOM 2684 N N . GLY B 1 84 ? -9.422 11.258 0.768 1 94.06 84 GLY B N 1
ATOM 2685 C CA . GLY B 1 84 ? -9.391 9.836 0.47 1 94.06 84 GLY B CA 1
ATOM 2686 C C . GLY B 1 84 ? -10.734 9.297 0.005 1 94.06 84 GLY B C 1
ATOM 2687 O O . GLY B 1 84 ? -11.766 9.953 0.179 1 94.06 84 GLY B O 1
ATOM 2688 N N . VAL B 1 85 ? -10.68 8.18 -0.634 1 92.75 85 VAL B N 1
ATOM 2689 C CA . VAL B 1 85 ? -11.891 7.52 -1.104 1 92.75 85 VAL B CA 1
ATOM 2690 C C . VAL B 1 85 ? -11.844 6.039 -0.745 1 92.75 85 VAL B C 1
ATOM 2692 O O . VAL B 1 85 ? -10.766 5.473 -0.55 1 92.75 85 VAL B O 1
ATOM 2695 N N . GLY B 1 86 ? -13.047 5.535 -0.566 1 91.38 86 GLY B N 1
ATOM 2696 C CA . GLY B 1 86 ? -13.18 4.102 -0.363 1 91.38 86 GLY B CA 1
ATOM 2697 C C . GLY B 1 86 ? -13.508 3.348 -1.636 1 91.38 86 GLY B C 1
ATOM 2698 O O . GLY B 1 86 ? -14.031 3.93 -2.59 1 91.38 86 GLY B O 1
ATOM 2699 N N . LEU B 1 87 ? -13.211 2.109 -1.684 1 90.38 87 LEU B N 1
ATOM 2700 C CA . LEU B 1 87 ? -13.578 1.189 -2.754 1 90.38 87 LEU B CA 1
ATOM 2701 C C . LEU B 1 87 ? -13.844 -0.21 -2.205 1 90.38 87 LEU B C 1
ATOM 2703 O O . LEU B 1 87 ? -12.922 -0.861 -1.698 1 90.38 87 LEU B O 1
ATOM 2707 N N . ALA B 1 88 ? -15.062 -0.579 -2.271 1 88.75 88 ALA B N 1
ATOM 2708 C CA . ALA B 1 88 ? -15.445 -1.916 -1.826 1 88.75 88 ALA B CA 1
ATOM 2709 C C . ALA B 1 88 ? -15.617 -2.859 -3.014 1 88.75 88 ALA B C 1
ATOM 2711 O O . ALA B 1 88 ? -16.031 -2.439 -4.094 1 88.75 88 ALA B O 1
ATOM 2712 N N . GLY B 1 89 ? -15.328 -4.145 -2.826 1 89.19 89 GLY B N 1
ATOM 2713 C CA . GLY B 1 89 ? -15.461 -5.203 -3.812 1 89.19 89 GLY B CA 1
ATOM 2714 C C . GLY B 1 89 ? -14.445 -6.316 -3.639 1 89.19 89 GLY B C 1
ATOM 2715 O O . GLY B 1 89 ? -13.328 -6.074 -3.178 1 89.19 89 GLY B O 1
ATOM 2716 N N . PHE B 1 90 ? -14.898 -7.496 -4.02 1 91.75 90 PHE B N 1
ATOM 2717 C CA . PHE B 1 90 ? -13.922 -8.578 -4.078 1 91.75 90 PHE B CA 1
ATOM 2718 C C . PHE B 1 90 ? -12.898 -8.32 -5.172 1 91.75 90 PHE B C 1
ATOM 2720 O O . PHE B 1 90 ? -13.195 -7.668 -6.172 1 91.75 90 PHE B O 1
ATOM 2727 N N . GLN B 1 91 ? -11.734 -8.805 -4.969 1 93.12 91 GLN B N 1
ATOM 2728 C CA . GLN B 1 91 ? -10.633 -8.484 -5.875 1 93.12 91 GLN B CA 1
ATOM 2729 C C . GLN B 1 91 ? -10.984 -8.844 -7.316 1 93.12 91 GLN B C 1
ATOM 2731 O O . GLN B 1 91 ? -10.672 -8.094 -8.242 1 93.12 91 GLN B O 1
ATOM 2736 N N . GLU B 1 92 ? -11.617 -9.938 -7.516 1 93.44 92 GLU B N 1
ATOM 2737 C CA . GLU B 1 92 ? -12.008 -10.375 -8.859 1 93.44 92 GLU B CA 1
ATOM 2738 C C . GLU B 1 92 ? -13 -9.406 -9.484 1 93.44 92 GLU B C 1
ATOM 2740 O O . GLU B 1 92 ? -13.117 -9.336 -10.711 1 93.44 92 GLU B O 1
ATOM 2745 N N . GLN B 1 93 ? -13.648 -8.633 -8.664 1 90.69 93 GLN B N 1
ATOM 2746 C CA . GLN B 1 93 ? -14.734 -7.793 -9.141 1 90.69 93 GLN B CA 1
ATOM 2747 C C . GLN B 1 93 ? -14.312 -6.328 -9.195 1 90.69 93 GLN B C 1
ATOM 2749 O O . GLN B 1 93 ? -15.055 -5.48 -9.711 1 90.69 93 GLN B O 1
ATOM 2754 N N . VAL B 1 94 ? -13.242 -5.977 -8.672 1 93.19 94 VAL B N 1
ATOM 2755 C CA . VAL B 1 94 ? -12.727 -4.613 -8.719 1 93.19 94 VAL B CA 1
ATOM 2756 C C . VAL B 1 94 ? -11.984 -4.391 -10.031 1 93.19 94 VAL B C 1
ATOM 2758 O O . VAL B 1 94 ? -10.961 -5.027 -10.289 1 93.19 94 VAL B O 1
ATOM 2761 N N . ALA B 1 95 ? -12.531 -3.492 -10.812 1 94.31 95 ALA B N 1
ATOM 2762 C CA . ALA B 1 95 ? -11.859 -3.178 -12.07 1 94.31 95 ALA B CA 1
ATOM 2763 C C . ALA B 1 95 ? -10.492 -2.553 -11.82 1 94.31 95 ALA B C 1
ATOM 2765 O O . ALA B 1 95 ? -10.32 -1.775 -10.875 1 94.31 95 ALA B O 1
ATOM 2766 N N . THR B 1 96 ? -9.57 -2.879 -12.656 1 95.44 96 THR B N 1
ATOM 2767 C CA . THR B 1 96 ? -8.195 -2.42 -12.477 1 95.44 96 THR B CA 1
ATOM 2768 C C . THR B 1 96 ? -8.125 -0.896 -12.539 1 95.44 96 THR B C 1
ATOM 2770 O O . THR B 1 96 ? -7.352 -0.278 -11.805 1 95.44 96 THR B O 1
ATOM 2773 N N . ASP B 1 97 ? -8.883 -0.295 -13.406 1 94.75 97 ASP B N 1
ATOM 2774 C CA . ASP B 1 97 ? -8.875 1.159 -13.531 1 94.75 97 ASP B CA 1
ATOM 2775 C C . ASP B 1 97 ? -9.43 1.822 -12.266 1 94.75 97 ASP B C 1
ATOM 2777 O O . ASP B 1 97 ? -9 2.916 -11.898 1 94.75 97 ASP B O 1
ATOM 2781 N N . GLU B 1 98 ? -10.383 1.18 -11.625 1 94.25 98 GLU B N 1
ATOM 2782 C CA . GLU B 1 98 ? -10.898 1.688 -10.352 1 94.25 98 GLU B CA 1
ATOM 2783 C C . GLU B 1 98 ? -9.82 1.643 -9.273 1 94.25 98 GLU B C 1
ATOM 2785 O O . GLU B 1 98 ? -9.711 2.568 -8.461 1 94.25 98 GLU B O 1
ATOM 2790 N N . LEU B 1 99 ? -9.117 0.541 -9.289 1 96.5 99 LEU B N 1
ATOM 2791 C CA . LEU B 1 99 ? -8.008 0.434 -8.352 1 96.5 99 LEU B CA 1
ATOM 2792 C C . LEU B 1 99 ? -6.992 1.548 -8.586 1 96.5 99 LEU B C 1
ATOM 2794 O O . LEU B 1 99 ? -6.5 2.154 -7.633 1 96.5 99 LEU B O 1
ATOM 2798 N N . GLN B 1 100 ? -6.676 1.786 -9.82 1 96.81 100 GLN B N 1
ATOM 2799 C CA . GLN B 1 100 ? -5.703 2.82 -10.164 1 96.81 100 GLN B CA 1
ATOM 2800 C C . GLN B 1 100 ? -6.168 4.191 -9.68 1 96.81 100 GLN B C 1
ATOM 2802 O O . GLN B 1 100 ? -5.379 4.965 -9.141 1 96.81 100 GLN B O 1
ATOM 2807 N N . ARG B 1 101 ? -7.414 4.496 -9.914 1 95.44 101 ARG B N 1
ATOM 2808 C CA . ARG B 1 101 ? -7.965 5.773 -9.477 1 95.44 101 ARG B CA 1
ATOM 2809 C C . ARG B 1 101 ? -7.926 5.895 -7.957 1 95.44 101 ARG B C 1
ATOM 2811 O O . ARG B 1 101 ? -7.652 6.969 -7.418 1 95.44 101 ARG B O 1
ATOM 2818 N N . LEU B 1 102 ? -8.234 4.785 -7.301 1 96.56 102 LEU B N 1
ATOM 2819 C CA . LEU B 1 102 ? -8.164 4.738 -5.844 1 96.56 102 LEU B CA 1
ATOM 2820 C C . LEU B 1 102 ? -6.77 5.113 -5.355 1 96.56 102 LEU B C 1
ATOM 2822 O O . LEU B 1 102 ? -6.625 5.926 -4.438 1 96.56 102 LEU B O 1
ATOM 2826 N N . PHE B 1 103 ? -5.746 4.547 -5.961 1 98.06 103 PHE B N 1
ATOM 2827 C CA . PHE B 1 103 ? -4.367 4.785 -5.547 1 98.06 103 PHE B CA 1
ATOM 2828 C C . PHE B 1 103 ? -3.949 6.215 -5.859 1 98.06 103 PHE B C 1
ATOM 2830 O O . PHE B 1 103 ? -3.139 6.805 -5.141 1 98.06 103 PHE B O 1
ATOM 2837 N N . GLU B 1 104 ? -4.48 6.77 -6.93 1 97.69 104 GLU B N 1
ATOM 2838 C CA . GLU B 1 104 ? -4.191 8.164 -7.254 1 97.69 104 GLU B CA 1
ATOM 2839 C C . GLU B 1 104 ? -4.602 9.086 -6.113 1 97.69 104 GLU B C 1
ATOM 2841 O O . GLU B 1 104 ? -3.857 10.008 -5.754 1 97.69 104 GLU B O 1
ATOM 2846 N N . VAL B 1 105 ? -5.672 8.812 -5.535 1 97.5 105 VAL B N 1
ATOM 2847 C CA . VAL B 1 105 ? -6.207 9.68 -4.492 1 97.5 105 VAL B CA 1
ATOM 2848 C C . VAL B 1 105 ? -5.559 9.336 -3.152 1 97.5 105 VAL B C 1
ATOM 2850 O O . VAL B 1 105 ? -5.062 10.219 -2.449 1 97.5 105 VAL B O 1
ATOM 2853 N N . ASN B 1 106 ? -5.52 8.062 -2.82 1 98.25 106 ASN B N 1
ATOM 2854 C CA . ASN B 1 106 ? -5.203 7.641 -1.458 1 98.25 106 ASN B CA 1
ATOM 2855 C C . ASN B 1 106 ? -3.697 7.562 -1.229 1 98.25 106 ASN B C 1
ATOM 2857 O O . ASN B 1 106 ? -3.24 7.52 -0.086 1 98.25 106 ASN B O 1
ATOM 2861 N N . VAL B 1 107 ? -2.912 7.48 -2.316 1 98.69 107 VAL B N 1
ATOM 2862 C CA . VAL B 1 107 ? -1.489 7.227 -2.115 1 98.69 107 VAL B CA 1
ATOM 2863 C C . VAL B 1 107 ? -0.667 8.273 -2.869 1 98.69 107 VAL B C 1
ATOM 2865 O O . VAL B 1 107 ? 0.16 8.969 -2.275 1 98.69 107 VAL B O 1
ATOM 2868 N N . VAL B 1 108 ? -0.938 8.43 -4.156 1 98.56 108 VAL B N 1
ATOM 2869 C CA . VAL B 1 108 ? -0.13 9.32 -4.988 1 98.56 108 VAL B CA 1
ATOM 2870 C C . VAL B 1 108 ? -0.314 10.766 -4.535 1 98.56 108 VAL B C 1
ATOM 2872 O O . VAL B 1 108 ? 0.659 11.516 -4.426 1 98.56 108 VAL B O 1
ATOM 2875 N N . ALA B 1 109 ? -1.51 11.133 -4.262 1 98.62 109 ALA B N 1
ATOM 2876 C CA . ALA B 1 109 ? -1.817 12.508 -3.885 1 98.62 109 ALA B CA 1
ATOM 2877 C C . ALA B 1 109 ? -1.153 12.875 -2.562 1 98.62 109 ALA B C 1
ATOM 2879 O O . ALA B 1 109 ? -0.47 13.898 -2.467 1 98.62 109 ALA B O 1
ATOM 2880 N N . PRO B 1 110 ? -1.294 12.07 -1.524 1 98.75 110 PRO B N 1
ATOM 2881 C CA . PRO B 1 110 ? -0.589 12.406 -0.286 1 98.75 110 PRO B CA 1
ATOM 2882 C C . PRO B 1 110 ? 0.926 12.461 -0.467 1 98.75 110 PRO B C 1
ATOM 2884 O O . PRO B 1 110 ? 1.597 13.289 0.157 1 98.75 110 PRO B O 1
ATOM 2887 N N . HIS B 1 111 ? 1.487 11.578 -1.253 1 98.62 111 HIS B N 1
ATOM 2888 C CA . HIS B 1 111 ? 2.912 11.648 -1.557 1 98.62 111 HIS B CA 1
ATOM 2889 C C . HIS B 1 111 ? 3.273 12.984 -2.191 1 98.62 111 HIS B C 1
ATOM 2891 O O . HIS B 1 111 ? 4.223 13.648 -1.761 1 98.62 111 HIS B O 1
ATOM 2897 N N . ALA B 1 112 ? 2.549 13.383 -3.205 1 98.62 112 ALA B N 1
ATOM 2898 C CA . ALA B 1 112 ? 2.836 14.594 -3.975 1 98.62 112 ALA B CA 1
ATOM 2899 C C . ALA B 1 112 ? 2.732 15.836 -3.102 1 98.62 112 ALA B C 1
ATOM 2901 O O . ALA B 1 112 ? 3.607 16.703 -3.141 1 98.62 112 ALA B O 1
ATOM 2902 N N . LEU B 1 113 ? 1.664 15.898 -2.332 1 98.88 113 LEU B N 1
ATOM 2903 C CA . LEU B 1 113 ? 1.464 17.047 -1.458 1 98.88 113 LEU B CA 1
ATOM 2904 C C . LEU B 1 113 ? 2.543 17.109 -0.382 1 98.88 113 LEU B C 1
ATOM 2906 O O . LEU B 1 113 ? 3.043 18.188 -0.058 1 98.88 113 LEU B O 1
ATOM 2910 N N . THR B 1 114 ? 2.877 15.938 0.176 1 98.75 114 THR B N 1
ATOM 2911 C CA . THR B 1 114 ? 3.936 15.867 1.178 1 98.75 114 THR B CA 1
ATOM 2912 C C . THR B 1 114 ? 5.266 16.344 0.595 1 98.75 114 THR B C 1
ATOM 2914 O O . THR B 1 114 ? 5.973 17.141 1.219 1 98.75 114 THR B O 1
ATOM 2917 N N . ARG B 1 115 ? 5.57 15.867 -0.598 1 97.12 115 ARG B N 1
ATOM 2918 C CA . ARG B 1 115 ? 6.797 16.266 -1.279 1 97.12 115 ARG B CA 1
ATOM 2919 C C . ARG B 1 115 ? 6.863 17.797 -1.431 1 97.12 115 ARG B C 1
ATOM 2921 O O . ARG B 1 115 ? 7.898 18.406 -1.159 1 97.12 115 ARG B O 1
ATOM 2928 N N . LEU B 1 116 ? 5.816 18.422 -1.812 1 98 116 LEU B N 1
ATOM 2929 C CA . LEU B 1 116 ? 5.738 19.859 -2.027 1 98 116 LEU B CA 1
ATOM 2930 C C . LEU B 1 116 ? 5.828 20.609 -0.704 1 98 116 LEU B C 1
ATOM 2932 O O . LEU B 1 116 ? 6.363 21.719 -0.65 1 98 116 LEU B O 1
ATOM 2936 N N . ALA B 1 117 ? 5.328 20.031 0.368 1 98.69 117 ALA B N 1
ATOM 2937 C CA . ALA B 1 117 ? 5.203 20.703 1.661 1 98.69 117 ALA B CA 1
ATOM 2938 C C . ALA B 1 117 ? 6.504 20.609 2.457 1 98.69 117 ALA B C 1
ATOM 2940 O O . ALA B 1 117 ? 6.785 21.453 3.309 1 98.69 117 ALA B O 1
ATOM 2941 N N . LEU B 1 118 ? 7.297 19.578 2.229 1 97.62 118 LEU B N 1
ATOM 2942 C CA . LEU B 1 118 ? 8.391 19.188 3.113 1 97.62 118 LEU B CA 1
ATOM 2943 C C . LEU B 1 118 ? 9.422 20.297 3.244 1 97.62 118 LEU B C 1
ATOM 2945 O O . LEU B 1 118 ? 9.93 20.547 4.336 1 97.62 118 LEU B O 1
ATOM 2949 N N . PRO B 1 119 ? 9.773 21.031 2.127 1 96.75 119 PRO B N 1
ATOM 2950 C CA . PRO B 1 119 ? 10.719 22.125 2.342 1 96.75 119 PRO B CA 1
ATOM 2951 C C . PRO B 1 119 ? 10.234 23.141 3.373 1 96.75 119 PRO B C 1
ATOM 2953 O O . PRO B 1 119 ? 11.016 23.625 4.188 1 96.75 119 PRO B O 1
ATOM 2956 N N . HIS B 1 120 ? 9 23.406 3.418 1 98.31 120 HIS B N 1
ATOM 2957 C CA . HIS B 1 120 ? 8.414 24.359 4.348 1 98.31 120 HIS B CA 1
ATOM 2958 C C . HIS B 1 120 ? 8.25 23.75 5.738 1 98.31 120 HIS B C 1
ATOM 2960 O O . HIS B 1 120 ? 8.461 24.438 6.742 1 98.31 120 HIS B O 1
ATOM 2966 N N . LEU B 1 121 ? 7.926 22.5 5.766 1 98.56 121 LEU B N 1
ATOM 2967 C CA . LEU B 1 121 ? 7.754 21.812 7.043 1 98.56 121 LEU B CA 1
ATOM 2968 C C . LEU B 1 121 ? 9.094 21.625 7.742 1 98.56 121 LEU B C 1
ATOM 2970 O O . LEU B 1 121 ? 9.164 21.656 8.969 1 98.56 121 LEU B O 1
ATOM 2974 N N . ARG B 1 122 ? 10.133 21.391 6.996 1 96.06 122 ARG B N 1
ATOM 2975 C CA . ARG B 1 122 ? 11.461 21.328 7.598 1 96.06 122 ARG B CA 1
ATOM 2976 C C . ARG B 1 122 ? 11.844 22.656 8.219 1 96.06 122 ARG B C 1
ATOM 2978 O O . ARG B 1 122 ? 12.406 22.703 9.32 1 96.06 122 ARG B O 1
ATOM 2985 N N . ALA B 1 123 ? 11.516 23.703 7.523 1 96.75 123 ALA B N 1
ATOM 2986 C CA . ALA B 1 123 ? 11.852 25.047 8.008 1 96.75 123 ALA B CA 1
ATOM 2987 C C . ALA B 1 123 ? 11.078 25.375 9.281 1 96.75 123 ALA B C 1
ATOM 2989 O O . ALA B 1 123 ? 11.625 25.984 10.211 1 96.75 123 ALA B O 1
ATOM 2990 N N . SER B 1 124 ? 9.828 24.953 9.383 1 97.81 124 SER B N 1
ATOM 2991 C CA . SER B 1 124 ? 8.977 25.297 10.516 1 97.81 124 SER B CA 1
ATOM 2992 C C . SER B 1 124 ? 9.031 24.219 11.594 1 97.81 124 SER B C 1
ATOM 2994 O O . SER B 1 124 ? 8.461 24.391 12.68 1 97.81 124 SER B O 1
ATOM 2996 N N . LYS B 1 125 ? 9.734 23.141 11.258 1 97.62 125 LYS B N 1
ATOM 2997 C CA . LYS B 1 125 ? 9.688 21.969 12.133 1 97.62 125 LYS B CA 1
ATOM 2998 C C . LYS B 1 125 ? 8.242 21.547 12.414 1 97.62 125 LYS B C 1
ATOM 3000 O O . LYS B 1 125 ? 7.863 21.375 13.57 1 97.62 125 LYS B O 1
ATOM 3005 N N . GLY B 1 126 ? 7.52 21.422 11.305 1 98.56 126 GLY B N 1
ATOM 3006 C CA . GLY B 1 126 ? 6.078 21.219 11.359 1 98.56 126 GLY B CA 1
ATOM 3007 C C . GLY B 1 126 ? 5.68 19.766 11.477 1 98.56 126 GLY B C 1
ATOM 3008 O O . GLY B 1 126 ? 6.371 18.969 12.125 1 98.56 126 GLY B O 1
ATOM 3009 N N . ILE B 1 127 ? 4.434 19.469 10.984 1 98.88 127 ILE B N 1
ATOM 3010 C CA . ILE B 1 127 ? 3.873 18.141 11.18 1 98.88 127 ILE B CA 1
ATOM 3011 C C . ILE B 1 127 ? 3.121 17.703 9.922 1 98.88 127 ILE B C 1
ATOM 3013 O O . ILE B 1 127 ? 2.49 18.516 9.258 1 98.88 127 ILE B O 1
ATOM 3017 N N . VAL B 1 128 ? 3.305 16.453 9.57 1 98.94 128 VAL B N 1
ATOM 3018 C CA . VAL B 1 128 ? 2.465 15.789 8.586 1 98.94 128 VAL B CA 1
ATOM 3019 C C . VAL B 1 128 ? 1.535 14.797 9.289 1 98.94 128 VAL B C 1
ATOM 3021 O O . VAL B 1 128 ? 1.992 13.93 10.031 1 98.94 128 VAL B O 1
ATOM 3024 N N . ILE B 1 129 ? 0.245 14.945 9.117 1 98.94 129 ILE B N 1
ATOM 3025 C CA . ILE B 1 129 ? -0.749 13.984 9.586 1 98.94 129 ILE B CA 1
ATOM 3026 C C . ILE B 1 129 ? -1.386 13.281 8.383 1 98.94 129 ILE B C 1
ATOM 3028 O O . ILE B 1 129 ? -2.02 13.922 7.543 1 98.94 129 ILE B O 1
ATOM 3032 N N . ASN B 1 130 ? -1.145 12.008 8.25 1 98.81 130 ASN B N 1
ATOM 3033 C CA . ASN B 1 130 ? -1.825 11.18 7.262 1 98.81 130 ASN B CA 1
ATOM 3034 C C . ASN B 1 130 ? -3 10.422 7.879 1 98.81 130 ASN B C 1
ATOM 3036 O O . ASN B 1 130 ? -2.824 9.664 8.828 1 98.81 130 ASN B O 1
ATOM 3040 N N . VAL B 1 131 ? -4.188 10.641 7.312 1 97.94 131 VAL B N 1
ATOM 3041 C CA . VAL B 1 131 ? -5.367 9.922 7.777 1 97.94 131 VAL B CA 1
ATOM 3042 C C . VAL B 1 131 ? -5.484 8.586 7.035 1 97.94 131 VAL B C 1
ATOM 3044 O O . VAL B 1 131 ? -5.895 8.555 5.871 1 97.94 131 VAL B O 1
ATOM 3047 N N . SER B 1 132 ? -5.137 7.555 7.672 1 96.88 132 SER B N 1
ATOM 3048 C CA . SER B 1 132 ? -5.219 6.203 7.133 1 96.88 132 SER B CA 1
ATOM 3049 C C . SER B 1 132 ? -6.527 5.527 7.531 1 96.88 132 SER B C 1
ATOM 3051 O O . SER B 1 132 ? -7.609 6.086 7.32 1 96.88 132 SER B O 1
ATOM 3053 N N . SER B 1 133 ? -6.438 4.309 8.047 1 92.69 133 SER B N 1
ATOM 3054 C CA . SER B 1 133 ? -7.57 3.486 8.461 1 92.69 133 SER B CA 1
ATOM 3055 C C . SER B 1 133 ? -7.105 2.24 9.211 1 92.69 133 SER B C 1
ATOM 3057 O O . SER B 1 133 ? -5.941 1.848 9.102 1 92.69 133 SER B O 1
ATOM 3059 N N . MET B 1 134 ? -8.023 1.718 10.016 1 91 134 MET B N 1
ATOM 3060 C CA . MET B 1 134 ? -7.777 0.372 10.523 1 91 134 MET B CA 1
ATOM 3061 C C . MET B 1 134 ? -7.492 -0.597 9.383 1 91 134 MET B C 1
ATOM 3063 O O . MET B 1 134 ? -6.68 -1.512 9.531 1 91 134 MET B O 1
ATOM 3067 N N . ALA B 1 135 ? -8.055 -0.34 8.234 1 91.62 135 ALA B N 1
ATOM 3068 C CA . ALA B 1 135 ? -7.875 -1.166 7.047 1 91.62 135 ALA B CA 1
ATOM 3069 C C . ALA B 1 135 ? -6.449 -1.051 6.508 1 91.62 135 ALA B C 1
ATOM 3071 O O . ALA B 1 135 ? -6.051 -1.815 5.629 1 91.62 135 ALA B O 1
ATOM 3072 N N . GLY B 1 136 ? -5.676 -0.159 7.02 1 95.44 136 GLY B N 1
ATOM 3073 C CA . GLY B 1 136 ? -4.266 -0.056 6.676 1 95.44 136 GLY B CA 1
ATOM 3074 C C . GLY B 1 136 ? -3.385 -0.995 7.48 1 95.44 136 GLY B C 1
ATOM 3075 O O . GLY B 1 136 ? -2.188 -1.113 7.215 1 95.44 136 GLY B O 1
ATOM 3076 N N . ARG B 1 137 ? -4.016 -1.655 8.461 1 93.19 137 ARG B N 1
ATOM 3077 C CA . ARG B 1 137 ? -3.293 -2.551 9.359 1 93.19 137 ARG B CA 1
ATOM 3078 C C . ARG B 1 137 ? -3.785 -3.986 9.211 1 93.19 137 ARG B C 1
ATOM 3080 O O . ARG B 1 137 ? -3.047 -4.934 9.492 1 93.19 137 ARG B O 1
ATOM 3087 N N . GLN B 1 138 ? -4.984 -4.102 8.812 1 9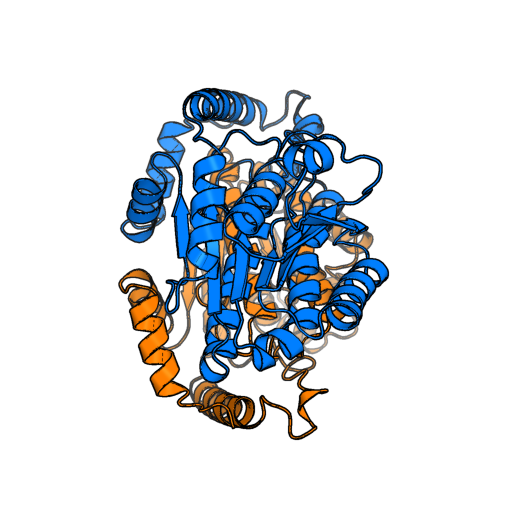3.44 138 GLN B N 1
ATOM 3088 C CA . GLN B 1 138 ? -5.645 -5.391 8.633 1 93.44 138 GLN B CA 1
ATOM 3089 C C . GLN B 1 138 ? -6.613 -5.355 7.453 1 93.44 138 GLN B C 1
ATOM 3091 O O . GLN B 1 138 ? -7.539 -4.543 7.426 1 93.44 138 GLN B O 1
ATOM 3096 N N . ALA B 1 139 ? -6.398 -6.293 6.562 1 93.94 139 ALA B N 1
ATOM 3097 C CA . ALA B 1 139 ? -7.258 -6.328 5.379 1 93.94 139 ALA B CA 1
ATOM 3098 C C . ALA B 1 139 ? -8.406 -7.309 5.566 1 93.94 139 ALA B C 1
ATOM 3100 O O . ALA B 1 139 ? -8.211 -8.422 6.055 1 93.94 139 ALA B O 1
ATOM 3101 N N . LEU B 1 140 ? -9.578 -6.859 5.219 1 90 140 LEU B N 1
ATOM 3102 C CA . LEU B 1 140 ? -10.781 -7.688 5.281 1 90 140 LEU B CA 1
ATOM 3103 C C . LEU B 1 140 ? -11.266 -8.039 3.881 1 90 140 LEU B C 1
ATOM 3105 O O . LEU B 1 140 ? -11.031 -7.297 2.928 1 90 140 LEU B O 1
ATOM 3109 N N . PRO B 1 141 ? -11.938 -9.188 3.762 1 90.81 141 PRO B N 1
ATOM 3110 C CA . PRO B 1 141 ? -12.523 -9.508 2.455 1 90.81 141 PRO B CA 1
ATOM 3111 C C . PRO B 1 141 ? -13.5 -8.445 1.971 1 90.81 141 PRO B C 1
ATOM 3113 O O . PRO B 1 141 ? -14.266 -7.895 2.768 1 90.81 141 PRO B O 1
ATOM 3116 N N . GLY B 1 142 ? -13.469 -8.172 0.687 1 89.44 142 GLY B N 1
ATOM 3117 C CA . GLY B 1 142 ? -14.352 -7.18 0.101 1 89.44 142 GLY B CA 1
ATOM 3118 C C . GLY B 1 142 ? -13.805 -5.766 0.2 1 89.44 142 GLY B C 1
ATOM 3119 O O . GLY B 1 142 ? -14.383 -4.832 -0.363 1 89.44 142 GLY B O 1
ATOM 3120 N N . LEU B 1 143 ? -12.648 -5.625 0.864 1 91.5 143 LEU B N 1
ATOM 3121 C CA . LEU B 1 143 ? -12.039 -4.312 1.029 1 91.5 143 LEU B CA 1
ATOM 3122 C C . LEU B 1 143 ? -10.562 -4.352 0.641 1 91.5 143 LEU B C 1
ATOM 3124 O O . LEU B 1 143 ? -9.766 -3.543 1.124 1 91.5 143 LEU B O 1
ATOM 3128 N N . GLY B 1 144 ? -10.234 -5.328 -0.173 1 95 144 GLY B N 1
ATOM 3129 C CA . GLY B 1 144 ? -8.844 -5.562 -0.521 1 95 144 GLY B CA 1
ATOM 3130 C C . GLY B 1 144 ? -8.188 -4.367 -1.183 1 95 144 GLY B C 1
ATOM 3131 O O . GLY B 1 144 ? -7.062 -3.998 -0.836 1 95 144 GLY B O 1
ATOM 3132 N N . ALA B 1 145 ? -8.875 -3.76 -2.17 1 95.75 145 ALA B N 1
ATOM 3133 C CA . ALA B 1 145 ? -8.32 -2.604 -2.869 1 95.75 145 ALA B CA 1
ATOM 3134 C C . ALA B 1 145 ? -8.133 -1.426 -1.916 1 95.75 145 ALA B C 1
ATOM 3136 O O . ALA B 1 145 ? -7.074 -0.798 -1.896 1 95.75 145 ALA B O 1
ATOM 3137 N N . TYR B 1 146 ? -9.148 -1.176 -1.132 1 94.81 146 TYR B N 1
ATOM 3138 C CA . TYR B 1 146 ? -9.086 -0.09 -0.159 1 94.81 146 TYR B CA 1
ATOM 3139 C C . TYR B 1 146 ? -7.973 -0.333 0.853 1 94.81 146 TYR B C 1
ATOM 3141 O O . TYR B 1 146 ? -7.16 0.557 1.116 1 94.81 146 TYR B O 1
ATOM 3149 N N . ALA B 1 147 ? -7.922 -1.544 1.397 1 96.69 147 ALA B N 1
ATOM 3150 C CA . ALA B 1 147 ? -6.879 -1.909 2.352 1 96.69 147 ALA B CA 1
ATOM 3151 C C . ALA B 1 147 ? -5.492 -1.737 1.738 1 96.69 147 ALA B C 1
ATOM 3153 O O . ALA B 1 147 ? -4.582 -1.203 2.381 1 96.69 147 ALA B O 1
ATOM 3154 N N . ALA B 1 148 ? -5.344 -2.193 0.534 1 98.38 148 ALA B N 1
ATOM 3155 C CA . ALA B 1 148 ? -4.062 -2.057 -0.149 1 98.38 148 ALA B CA 1
ATOM 3156 C C . ALA B 1 148 ? -3.602 -0.603 -0.165 1 98.38 148 ALA B C 1
ATOM 3158 O O . ALA B 1 148 ? -2.438 -0.311 0.121 1 98.38 148 ALA B O 1
ATOM 3159 N N . SER B 1 149 ? -4.48 0.302 -0.486 1 98.19 149 SER B N 1
ATOM 3160 C CA . SER B 1 149 ? -4.137 1.718 -0.553 1 98.19 149 SER B CA 1
ATOM 3161 C C . SER B 1 149 ? -3.736 2.256 0.817 1 98.19 149 SER B C 1
ATOM 3163 O O . SER B 1 149 ? -2.789 3.037 0.931 1 98.19 149 SER B O 1
ATOM 3165 N N . LYS B 1 150 ? -4.469 1.859 1.801 1 98.44 150 LYS B N 1
ATOM 3166 C CA . LYS B 1 150 ? -4.176 2.355 3.143 1 98.44 150 LYS B CA 1
ATOM 3167 C C . LYS B 1 150 ? -2.932 1.688 3.717 1 98.44 150 LYS B C 1
ATOM 3169 O O . LYS B 1 150 ? -2.176 2.311 4.465 1 98.44 150 LYS B O 1
ATOM 3174 N N . PHE B 1 151 ? -2.66 0.388 3.346 1 98.62 151 PHE B N 1
ATOM 3175 C CA . PHE B 1 151 ? -1.382 -0.236 3.666 1 98.62 151 PHE B CA 1
ATOM 3176 C C . PHE B 1 151 ? -0.228 0.553 3.059 1 98.62 151 PHE B C 1
ATOM 3178 O O . PHE B 1 151 ? 0.787 0.786 3.719 1 98.62 151 PHE B O 1
ATOM 3185 N N . ALA B 1 152 ? -0.419 0.904 1.825 1 98.81 152 ALA B N 1
ATOM 3186 C CA . ALA B 1 152 ? 0.612 1.689 1.151 1 98.81 152 ALA B CA 1
ATOM 3187 C C . ALA B 1 152 ? 0.901 2.98 1.91 1 98.81 152 ALA B C 1
ATOM 3189 O O . ALA B 1 152 ? 2.062 3.35 2.102 1 98.81 152 ALA B O 1
ATOM 3190 N N . LEU B 1 153 ? -0.15 3.637 2.307 1 98.69 153 LEU B N 1
ATOM 3191 C CA . LEU B 1 153 ? -0.001 4.879 3.057 1 98.69 153 LEU B CA 1
ATOM 3192 C C . LEU B 1 153 ? 0.73 4.637 4.371 1 98.69 153 LEU B C 1
ATOM 3194 O O . LEU B 1 153 ? 1.565 5.445 4.781 1 98.69 153 LEU B O 1
ATOM 3198 N N . GLU B 1 154 ? 0.447 3.527 5.051 1 98.25 154 GLU B N 1
ATOM 3199 C CA . GLU B 1 154 ? 1.14 3.152 6.281 1 98.25 154 GLU B CA 1
ATOM 3200 C C . GLU B 1 154 ? 2.643 3.016 6.047 1 98.25 154 GLU B C 1
ATOM 3202 O O . GLU B 1 154 ? 3.443 3.604 6.777 1 98.25 154 GLU B O 1
ATOM 3207 N N . GLY B 1 155 ? 2.982 2.229 5.027 1 98 155 GLY B N 1
ATOM 3208 C CA . GLY B 1 155 ? 4.391 2.006 4.734 1 98 155 GLY B CA 1
ATOM 3209 C C . GLY B 1 155 ? 5.133 3.275 4.367 1 98 155 GLY B C 1
ATOM 3210 O O . GLY B 1 155 ? 6.23 3.525 4.867 1 98 155 GLY B O 1
ATOM 3211 N N . MET B 1 156 ? 4.523 4.07 3.57 1 98.12 156 MET B N 1
ATOM 3212 C CA . MET B 1 156 ? 5.113 5.336 3.137 1 98.12 156 MET B CA 1
ATOM 3213 C C . MET B 1 156 ? 5.336 6.266 4.324 1 98.12 156 MET B C 1
ATOM 3215 O O . MET B 1 156 ? 6.379 6.918 4.418 1 98.12 156 MET B O 1
ATOM 3219 N N . THR B 1 157 ? 4.352 6.332 5.191 1 98.56 157 THR B N 1
ATOM 3220 C CA . THR B 1 157 ? 4.402 7.227 6.344 1 98.56 157 THR B CA 1
ATOM 3221 C C . THR B 1 157 ? 5.469 6.77 7.34 1 98.56 157 THR B C 1
ATOM 3223 O O . THR B 1 157 ? 6.164 7.594 7.934 1 98.56 157 THR B O 1
ATOM 3226 N N . GLU B 1 158 ? 5.57 5.453 7.504 1 97.69 158 GLU B N 1
ATOM 3227 C CA . GLU B 1 158 ? 6.605 4.914 8.383 1 97.69 158 GLU B CA 1
ATOM 3228 C C . GLU B 1 158 ? 8 5.328 7.914 1 97.69 158 GLU B C 1
ATOM 3230 O O . GLU B 1 158 ? 8.828 5.762 8.719 1 97.69 158 GLU B O 1
ATOM 3235 N N . ALA B 1 159 ? 8.258 5.168 6.645 1 96.5 159 ALA B N 1
ATOM 3236 C CA . ALA B 1 159 ? 9.547 5.574 6.094 1 96.5 159 ALA B CA 1
ATOM 3237 C C . ALA B 1 159 ? 9.766 7.078 6.258 1 96.5 159 ALA B C 1
ATOM 3239 O O . ALA B 1 159 ? 10.859 7.516 6.633 1 96.5 159 ALA B O 1
ATOM 3240 N N . LEU B 1 160 ? 8.75 7.848 6.02 1 97.81 160 LEU B N 1
ATOM 3241 C CA . LEU B 1 160 ? 8.836 9.305 6.137 1 97.81 160 LEU B CA 1
ATOM 3242 C C . LEU B 1 160 ? 9.172 9.711 7.566 1 97.81 160 LEU B C 1
ATOM 3244 O O . LEU B 1 160 ? 9.938 10.648 7.785 1 97.81 160 LEU B O 1
ATOM 3248 N N . ARG B 1 161 ? 8.547 9.055 8.547 1 97.81 161 ARG B N 1
ATOM 3249 C CA . ARG B 1 161 ? 8.805 9.312 9.953 1 97.81 161 ARG B CA 1
ATOM 3250 C C . ARG B 1 161 ? 10.297 9.242 10.266 1 97.81 161 ARG B C 1
ATOM 3252 O O . ARG B 1 161 ? 10.844 10.133 10.914 1 97.81 161 ARG B O 1
ATOM 3259 N N . HIS B 1 162 ? 10.898 8.203 9.742 1 94.62 162 HIS B N 1
ATOM 3260 C CA . HIS B 1 162 ? 12.328 8.039 9.953 1 94.62 162 HIS B CA 1
ATOM 3261 C C . HIS B 1 162 ? 13.125 9.117 9.227 1 94.62 162 HIS B C 1
ATOM 3263 O O . HIS B 1 162 ? 14.094 9.656 9.766 1 94.62 162 HIS B O 1
ATOM 3269 N N . GLU B 1 163 ? 12.742 9.469 8.047 1 93.62 163 GLU B N 1
ATOM 3270 C CA . GLU B 1 163 ? 13.453 10.43 7.207 1 93.62 163 GLU B CA 1
ATOM 3271 C C . GLU B 1 163 ? 13.398 11.836 7.805 1 93.62 163 GLU B C 1
ATOM 3273 O O . GLU B 1 163 ? 14.344 12.617 7.645 1 93.62 163 GLU B O 1
ATOM 3278 N N . MET B 1 164 ? 12.336 12.117 8.508 1 95.69 164 MET B N 1
ATOM 3279 C CA . MET B 1 164 ? 12.094 13.492 8.93 1 95.69 164 MET B CA 1
ATOM 3280 C C . MET B 1 164 ? 12.586 13.727 10.352 1 95.69 164 MET B C 1
ATOM 3282 O O . MET B 1 164 ? 12.711 14.867 10.797 1 95.69 164 MET B O 1
ATOM 3286 N N . ARG B 1 165 ? 12.898 12.656 11.016 1 93.5 165 ARG B N 1
ATOM 3287 C CA . ARG B 1 165 ? 13.281 12.727 12.422 1 93.5 165 ARG B CA 1
ATOM 3288 C C . ARG B 1 165 ? 14.453 13.68 12.617 1 93.5 165 ARG B C 1
ATOM 3290 O O . ARG B 1 165 ? 14.398 14.562 13.484 1 93.5 165 ARG B O 1
ATOM 3297 N N . PRO B 1 166 ? 15.445 13.648 11.758 1 90.88 166 PRO B N 1
ATOM 3298 C CA . PRO B 1 166 ? 16.578 14.547 11.977 1 90.88 166 PRO B CA 1
ATOM 3299 C C . PRO B 1 166 ? 16.219 16.016 11.758 1 90.88 166 PRO B C 1
ATOM 3301 O O . PRO B 1 166 ? 16.938 16.906 12.219 1 90.88 166 PRO B O 1
ATOM 3304 N N . PHE B 1 167 ? 15.125 16.266 11.086 1 93.31 167 PHE B N 1
ATOM 3305 C CA . PHE B 1 167 ? 14.766 17.625 10.727 1 93.31 167 PHE B CA 1
ATOM 3306 C C . PHE B 1 167 ? 13.742 18.188 11.703 1 93.31 167 PHE B C 1
ATOM 3308 O O . PHE B 1 167 ? 13.32 19.344 11.562 1 93.31 167 PHE B O 1
ATOM 3315 N N . GLY B 1 168 ? 13.273 17.375 12.633 1 95.38 168 GLY B N 1
ATOM 3316 C CA . GLY B 1 168 ? 12.32 17.828 13.633 1 95.38 168 GLY B CA 1
ATOM 3317 C C . GLY B 1 168 ? 10.898 17.891 13.109 1 95.38 168 GLY B C 1
ATOM 3318 O O . GLY B 1 168 ? 10.023 18.5 13.75 1 95.38 168 GLY B O 1
ATOM 3319 N N . VAL B 1 169 ? 10.695 17.406 11.883 1 97.88 169 VAL B N 1
ATOM 3320 C CA . VAL B 1 169 ? 9.344 17.328 11.344 1 97.88 169 VAL B CA 1
ATOM 3321 C C . VAL B 1 169 ? 8.625 16.125 11.93 1 97.88 169 VAL B C 1
ATOM 3323 O O . VAL B 1 169 ? 9.141 15 11.891 1 97.88 169 VAL B O 1
ATOM 3326 N N . ARG B 1 170 ? 7.453 16.328 12.531 1 98.62 170 ARG B N 1
ATOM 3327 C CA . ARG B 1 170 ? 6.656 15.242 13.094 1 98.62 170 ARG B CA 1
ATOM 3328 C C . ARG B 1 170 ? 5.797 14.578 12.023 1 98.62 170 ARG B C 1
ATOM 3330 O O . ARG B 1 170 ? 5.273 15.25 11.133 1 98.62 170 ARG B O 1
ATOM 3337 N N . VAL B 1 171 ? 5.707 13.258 12.062 1 98.69 171 VAL B N 1
ATOM 3338 C CA . VAL B 1 171 ? 4.926 12.477 11.109 1 98.69 171 VAL B CA 1
ATOM 3339 C C . VAL B 1 171 ? 4.02 11.508 11.859 1 98.69 171 VAL B C 1
ATOM 3341 O O . VAL B 1 171 ? 4.492 10.727 12.688 1 98.69 171 VAL B O 1
ATOM 3344 N N . VAL B 1 172 ? 2.711 11.609 11.523 1 98.69 172 VAL B N 1
ATOM 3345 C CA . VAL B 1 172 ? 1.737 10.875 12.328 1 98.69 172 VAL B CA 1
ATOM 3346 C C . VAL B 1 172 ? 0.72 10.195 11.414 1 98.69 172 VAL B C 1
ATOM 3348 O O . VAL B 1 172 ? 0.385 10.719 10.352 1 98.69 172 VAL B O 1
ATOM 3351 N N . LEU B 1 173 ? 0.302 9 11.859 1 98.5 173 LEU B N 1
ATOM 3352 C CA . LEU B 1 173 ? -0.813 8.281 11.258 1 98.5 173 LEU B CA 1
ATOM 3353 C C . LEU B 1 173 ? -2.031 8.297 12.172 1 98.5 173 LEU B C 1
ATOM 3355 O O . LEU B 1 173 ? -1.94 7.922 13.344 1 98.5 173 LEU B O 1
ATOM 3359 N N . VAL B 1 174 ? -3.148 8.773 11.664 1 98.19 174 VAL B N 1
ATOM 3360 C CA . VAL B 1 174 ? -4.445 8.594 12.305 1 98.19 174 VAL B CA 1
ATOM 3361 C C . VAL B 1 174 ? -5.188 7.43 11.648 1 98.19 174 VAL B C 1
ATOM 3363 O O 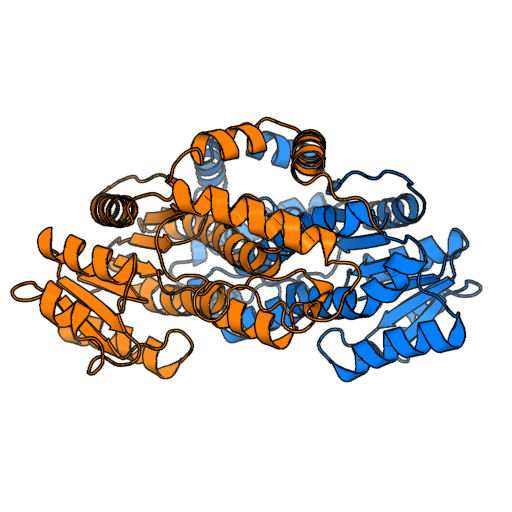. VAL B 1 174 ? -5.395 7.426 10.43 1 98.19 174 VAL B O 1
ATOM 3366 N N . GLU B 1 175 ? -5.566 6.438 12.398 1 96.88 175 GLU B N 1
ATOM 3367 C CA . GLU B 1 175 ? -6.117 5.191 11.875 1 96.88 175 GLU B CA 1
ATOM 3368 C C . GLU B 1 175 ? -7.543 4.965 12.375 1 96.88 175 GLU B C 1
ATOM 3370 O O . GLU B 1 175 ? -7.77 4.145 13.266 1 96.88 175 GLU B O 1
ATOM 3375 N N . PRO B 1 176 ? -8.516 5.578 11.719 1 93.69 176 PRO B N 1
ATOM 3376 C CA . PRO B 1 176 ? -9.898 5.406 12.156 1 93.69 176 PRO B CA 1
ATOM 3377 C C . PRO B 1 176 ? -10.469 4.035 11.797 1 93.69 176 PRO B C 1
ATOM 3379 O O . PRO B 1 176 ? -10.148 3.486 10.742 1 93.69 176 PRO B O 1
ATOM 3382 N N . GLY B 1 177 ? -11.266 3.521 12.68 1 88.19 177 GLY B N 1
ATOM 3383 C CA . GLY B 1 177 ? -12.141 2.406 12.352 1 88.19 177 GLY B CA 1
ATOM 3384 C C . GLY B 1 177 ? -13.422 2.834 11.656 1 88.19 177 GLY B C 1
ATOM 3385 O O . GLY B 1 177 ? -13.414 3.773 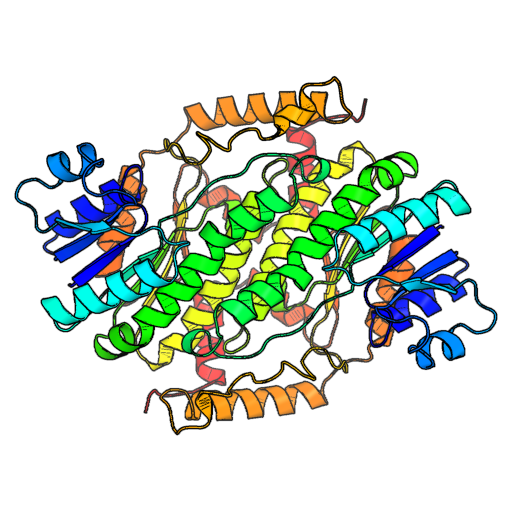10.859 1 88.19 177 GLY B O 1
ATOM 3386 N N . PRO B 1 178 ? -14.492 2.098 11.891 1 77.31 178 PRO B N 1
ATOM 3387 C CA . PRO B 1 178 ? -15.766 2.484 11.273 1 77.31 178 PRO B CA 1
ATOM 3388 C C . PRO B 1 178 ? -16.391 3.717 11.93 1 77.31 178 PRO B C 1
ATOM 3390 O O . PRO B 1 178 ? -16.641 3.715 13.141 1 77.31 178 PRO B O 1
ATOM 3393 N N . TYR B 1 179 ? -16.547 4.723 11.156 1 73.38 179 TYR B N 1
ATOM 3394 C CA . TYR B 1 179 ? -17.172 5.961 11.594 1 73.38 179 TYR B CA 1
ATOM 3395 C C . TYR B 1 179 ? -18.281 6.383 10.625 1 73.38 179 TYR B C 1
ATOM 3397 O O . TYR B 1 179 ? -18.297 5.941 9.477 1 73.38 179 TYR B O 1
ATOM 3405 N N . GLN B 1 180 ? -19.109 7.109 11.141 1 69.12 180 GLN B N 1
ATOM 3406 C CA . GLN B 1 180 ? -20.203 7.605 10.312 1 69.12 180 GLN B CA 1
ATOM 3407 C C . GLN B 1 180 ? -19.719 8.664 9.336 1 69.12 180 GLN B C 1
ATOM 3409 O O . GLN B 1 180 ? -19.75 9.859 9.641 1 69.12 180 GLN B O 1
ATOM 3414 N N . THR B 1 181 ? -19.141 8.211 8.273 1 68.31 181 THR B N 1
ATOM 3415 C CA . THR B 1 181 ? -18.734 9.062 7.16 1 68.31 181 THR B CA 1
ATOM 3416 C C . THR B 1 181 ? -19.188 8.453 5.832 1 68.31 181 THR B C 1
ATOM 3418 O O . THR B 1 181 ? -19.609 7.301 5.785 1 68.31 181 THR B O 1
ATOM 3421 N N . ASP B 1 182 ? -19.203 9.25 4.836 1 67.12 182 ASP B N 1
ATOM 3422 C CA . ASP B 1 182 ? -19.594 8.758 3.52 1 67.12 182 ASP B CA 1
ATOM 3423 C C . ASP B 1 182 ? -18.375 8.266 2.734 1 67.12 182 ASP B C 1
ATOM 3425 O O . ASP B 1 182 ? -18.281 8.492 1.527 1 67.12 182 ASP B O 1
ATOM 3429 N N . ILE B 1 183 ? -17.484 7.535 3.357 1 71.19 183 ILE B N 1
ATOM 3430 C CA . ILE B 1 183 ? -16.234 7.168 2.709 1 71.19 183 ILE B CA 1
ATOM 3431 C C . ILE B 1 183 ? -16.5 6.145 1.606 1 71.19 183 ILE B C 1
ATOM 3433 O O . ILE B 1 183 ? -15.766 6.082 0.616 1 71.19 183 ILE B O 1
ATOM 3437 N N . PHE B 1 184 ? -17.547 5.418 1.735 1 67.81 184 PHE B N 1
ATOM 3438 C CA . PHE B 1 184 ? -17.844 4.402 0.732 1 67.81 184 PHE B CA 1
ATOM 3439 C C . PHE B 1 184 ? -19.031 4.812 -0.12 1 67.81 184 PHE B C 1
ATOM 3441 O O . PHE B 1 184 ? -19.531 4.023 -0.932 1 67.81 184 PHE B O 1
ATOM 3448 N N . GLY B 1 185 ? -19.547 6.117 0.152 1 63.22 185 GLY B N 1
ATOM 3449 C CA . GLY B 1 185 ? -20.75 6.586 -0.498 1 63.22 185 GLY B CA 1
ATOM 3450 C C . GLY B 1 185 ? -20.859 6.156 -1.947 1 63.22 185 GLY B C 1
ATOM 3451 O O . GLY B 1 185 ? -21.328 5.055 -2.238 1 63.22 185 GLY B O 1
ATOM 3452 N N . ARG B 1 186 ? -20.219 6.797 -2.824 1 52.28 186 ARG B N 1
ATOM 3453 C CA . ARG B 1 186 ? -20.375 6.539 -4.25 1 52.28 186 ARG B CA 1
ATOM 3454 C C . ARG B 1 186 ? -19.641 5.262 -4.66 1 52.28 186 ARG B C 1
ATOM 3456 O O . ARG B 1 186 ? -19.922 4.695 -5.719 1 52.28 186 ARG B O 1
ATOM 3463 N N . ASN B 1 187 ? -18.719 4.699 -3.926 1 57.44 187 ASN B N 1
ATOM 3464 C CA . ASN B 1 187 ? -17.812 3.641 -4.367 1 57.44 187 ASN B CA 1
ATOM 3465 C C . ASN B 1 187 ? -17.969 2.381 -3.52 1 57.44 187 ASN B C 1
ATOM 3467 O O . ASN B 1 187 ? -17.062 1.551 -3.459 1 57.44 187 ASN B O 1
ATOM 3471 N N . ARG B 1 188 ? -19.047 2.533 -2.758 1 58 188 ARG B N 1
ATOM 3472 C CA . ARG B 1 188 ? -19.219 1.408 -1.844 1 58 188 ARG B CA 1
ATOM 3473 C C . ARG B 1 188 ? -19.062 0.08 -2.576 1 58 188 ARG B C 1
ATOM 3475 O O . ARG B 1 188 ? -18.172 -0.717 -2.244 1 58 188 ARG B O 1
ATOM 3482 N N . TRP B 1 189 ? -20.141 -0.552 -2.828 1 54.75 189 TRP B N 1
ATOM 3483 C CA . TRP B 1 189 ? -20.047 -1.917 -3.336 1 54.75 189 TRP B CA 1
ATOM 3484 C C . TRP B 1 189 ? -19.938 -1.926 -4.859 1 54.75 189 TRP B C 1
ATOM 3486 O O . TRP B 1 189 ? -20.859 -1.483 -5.555 1 54.75 189 TRP B O 1
ATOM 3496 N N . THR B 1 190 ? -18.891 -1.44 -5.406 1 51.44 190 THR B N 1
ATOM 3497 C CA . THR B 1 190 ? -18.75 -1.704 -6.836 1 51.44 190 THR B CA 1
ATOM 3498 C C . THR B 1 190 ? -19.062 -3.166 -7.148 1 51.44 190 THR B C 1
ATOM 3500 O O . THR B 1 190 ? -18.156 -3.953 -7.418 1 51.44 190 THR B O 1
ATOM 3503 N N . ALA B 1 191 ? -19.766 -3.834 -6.391 1 45.25 191 ALA B N 1
ATOM 3504 C CA . ALA B 1 191 ? -20.312 -5.113 -6.812 1 45.25 191 ALA B CA 1
ATOM 3505 C C . ALA B 1 191 ? -20.984 -5 -8.188 1 45.25 191 ALA B C 1
ATOM 3507 O O . ALA B 1 191 ? -22.203 -5.055 -8.297 1 45.25 191 ALA B O 1
ATOM 3508 N N . ARG B 1 192 ? -20.953 -3.982 -8.852 1 43.91 192 ARG B N 1
ATOM 3509 C CA . ARG B 1 192 ? -21.703 -4.141 -10.094 1 43.91 192 ARG B CA 1
ATOM 3510 C C . ARG B 1 192 ? -21.688 -5.59 -10.57 1 43.91 192 ARG B C 1
ATOM 3512 O O . ARG B 1 192 ? -22.688 -6.113 -11.039 1 43.91 192 ARG B O 1
ATOM 3519 N N . ALA B 1 193 ? -20.484 -6.082 -10.859 1 44.66 193 ALA B N 1
ATOM 3520 C CA . ALA B 1 193 ? -20.5 -7.359 -11.562 1 44.66 193 ALA B CA 1
ATOM 3521 C C . ALA B 1 193 ? -21.125 -8.453 -10.695 1 44.66 193 ALA B C 1
ATOM 3523 O O . ALA B 1 193 ? -21.344 -9.578 -11.164 1 44.66 193 ALA B O 1
ATOM 3524 N N . ALA B 1 194 ? -21.219 -8.203 -9.352 1 46.44 194 ALA B N 1
ATOM 3525 C CA . ALA B 1 194 ? -21.797 -9.305 -8.602 1 46.44 194 ALA B CA 1
ATOM 3526 C C . ALA B 1 194 ? -23.312 -9.398 -8.82 1 46.44 194 ALA B C 1
ATOM 3528 O O . ALA B 1 194 ? -24 -10.203 -8.188 1 46.44 194 ALA B O 1
ATOM 3529 N N . SER B 1 195 ? -23.891 -8.398 -9.352 1 44.41 195 SER B N 1
ATOM 3530 C CA . SER B 1 195 ? -25.328 -8.547 -9.516 1 44.41 195 SER B CA 1
ATOM 3531 C C . SER B 1 195 ? -25.688 -9.953 -9.969 1 44.41 195 SER B C 1
ATOM 3533 O O . SER B 1 195 ? -26.859 -10.336 -9.953 1 44.41 195 SER B O 1
ATOM 3535 N N . GLU B 1 196 ? -24.969 -10.5 -10.891 1 49.81 196 GLU B N 1
ATOM 3536 C CA . GLU B 1 196 ? -25.422 -11.828 -11.289 1 49.81 196 GLU B CA 1
ATOM 3537 C C . GLU B 1 196 ? -25.016 -12.883 -10.273 1 49.81 196 GLU B C 1
ATOM 3539 O O . GLU B 1 196 ? -24 -12.734 -9.586 1 49.81 196 GLU B O 1
ATOM 3544 N N . PRO B 1 197 ? -25.875 -13.758 -9.852 1 58.41 197 PRO B N 1
ATOM 3545 C CA . PRO B 1 197 ? -25.562 -14.891 -8.977 1 58.41 197 PRO B CA 1
ATOM 3546 C C . PRO B 1 197 ? -24.172 -15.477 -9.25 1 58.41 197 PRO B C 1
ATOM 3548 O O . PRO B 1 197 ? -23.938 -16.016 -10.328 1 58.41 197 PRO B O 1
ATOM 3551 N N . GLY B 1 198 ? -23.172 -14.695 -9.023 1 70.38 198 GLY B N 1
ATOM 3552 C CA . GLY B 1 198 ? -21.828 -15.211 -9.227 1 70.38 198 GLY B CA 1
ATOM 3553 C C . GLY B 1 198 ? -21.25 -15.891 -7.992 1 70.38 198 GLY B C 1
ATOM 3554 O O . GLY B 1 198 ? -21.969 -16.125 -7.02 1 70.38 198 GLY B O 1
ATOM 3555 N N . PRO B 1 199 ? -20.109 -16.469 -8.062 1 78.94 199 PRO B N 1
ATOM 3556 C CA . PRO B 1 199 ? -19.469 -17.281 -7.02 1 78.94 199 PRO B CA 1
ATOM 3557 C C . PRO B 1 199 ? -19.375 -16.562 -5.68 1 78.94 199 PRO B C 1
ATOM 3559 O O . PRO B 1 199 ? -19.188 -17.203 -4.637 1 78.94 199 PRO B O 1
ATOM 3562 N N . TYR B 1 200 ? -19.734 -15.234 -5.715 1 85.19 200 TYR B N 1
ATOM 3563 C CA . TYR B 1 200 ? -19.484 -14.477 -4.496 1 85.19 200 TYR B CA 1
ATOM 3564 C C . TYR B 1 200 ? -20.797 -14.094 -3.809 1 85.19 200 TYR B C 1
ATOM 3566 O O . TYR B 1 200 ? -20.781 -13.352 -2.824 1 85.19 200 TYR B O 1
ATOM 3574 N N . HIS B 1 201 ? -21.859 -14.555 -4.246 1 81.56 201 HIS B N 1
ATOM 3575 C CA . HIS B 1 201 ? -23.156 -14.117 -3.748 1 81.56 201 HIS B CA 1
ATOM 3576 C C . HIS B 1 201 ? -23.281 -14.375 -2.252 1 81.56 201 HIS B C 1
ATOM 3578 O O . HIS B 1 201 ? -23.688 -13.484 -1.495 1 81.56 201 HIS B O 1
ATOM 3584 N N . ALA B 1 202 ? -22.984 -15.617 -1.886 1 79.38 202 ALA B N 1
ATOM 3585 C CA . ALA B 1 202 ? -23.078 -15.961 -0.471 1 79.38 202 ALA B CA 1
ATOM 3586 C C . ALA B 1 202 ? -22.141 -15.109 0.374 1 79.38 202 ALA B C 1
ATOM 3588 O O . ALA B 1 202 ? -22.484 -14.695 1.479 1 79.38 202 ALA B O 1
ATOM 3589 N N . PHE B 1 203 ? -21.031 -14.898 -0.172 1 83.31 203 PHE B N 1
ATOM 3590 C CA . PHE B 1 203 ? -20.016 -14.086 0.501 1 83.31 203 PHE B CA 1
ATOM 3591 C C . PHE B 1 203 ? -20.484 -12.648 0.648 1 83.31 203 PHE B C 1
ATOM 3593 O O . PHE B 1 203 ? -20.344 -12.047 1.717 1 83.31 203 PHE B O 1
ATOM 3600 N N . LEU B 1 204 ? -21.047 -12.148 -0.357 1 78.75 204 LEU B N 1
ATOM 3601 C CA . LEU B 1 204 ? -21.547 -10.773 -0.384 1 78.75 204 LEU B CA 1
ATOM 3602 C C . LEU B 1 204 ? -22.641 -10.57 0.653 1 78.75 204 LEU B C 1
ATOM 3604 O O . LEU B 1 204 ? -22.656 -9.555 1.355 1 78.75 204 LEU B O 1
ATOM 3608 N N . LYS B 1 205 ? -23.516 -11.5 0.718 1 79.81 205 LYS B N 1
ATOM 3609 C CA . LYS B 1 205 ? -24.625 -11.414 1.664 1 79.81 205 LYS B CA 1
ATOM 3610 C C . LYS B 1 205 ? -24.125 -11.367 3.104 1 79.81 205 LYS B C 1
ATOM 3612 O O . LYS B 1 205 ? -24.625 -10.594 3.92 1 79.81 205 LYS B O 1
ATOM 3617 N N . ARG B 1 206 ? -23.156 -12.18 3.305 1 82.25 206 ARG B N 1
ATOM 3618 C CA . ARG B 1 206 ? -22.578 -12.211 4.648 1 82.25 206 ARG B CA 1
ATOM 3619 C C . ARG B 1 206 ? -21.875 -10.898 4.965 1 82.25 206 ARG B C 1
ATOM 3621 O O . ARG B 1 206 ? -22 -10.367 6.074 1 82.25 206 ARG B O 1
ATOM 3628 N N . MET B 1 207 ? -21.141 -10.414 4.031 1 79.25 207 MET B N 1
ATOM 3629 C CA . MET B 1 207 ? -20.406 -9.172 4.227 1 79.25 207 MET B CA 1
ATOM 3630 C C . MET B 1 207 ? -21.359 -8.008 4.457 1 79.25 207 MET B C 1
ATOM 3632 O O . MET B 1 207 ? -21.109 -7.133 5.285 1 79.25 207 MET B O 1
ATOM 3636 N N . GLU B 1 208 ? -22.406 -8.008 3.727 1 75.44 208 GLU B N 1
ATOM 3637 C CA . GLU B 1 208 ? -23.422 -6.969 3.887 1 75.44 208 GLU B CA 1
ATOM 3638 C C . GLU B 1 208 ? -24.031 -6.996 5.289 1 75.44 208 GLU B C 1
ATOM 3640 O O . GLU B 1 208 ? -24.25 -5.945 5.895 1 75.44 208 GLU B O 1
ATOM 3645 N N . SER B 1 209 ? -24.234 -8.188 5.75 1 78.12 209 SER B N 1
ATOM 3646 C CA . SER B 1 209 ? -24.797 -8.336 7.094 1 78.12 209 SER B CA 1
ATOM 3647 C C . SER B 1 209 ? -23.812 -7.832 8.148 1 78.12 209 SER B C 1
ATOM 3649 O O . SER B 1 209 ? -24.219 -7.191 9.117 1 78.12 209 SER B O 1
ATOM 3651 N N . MET B 1 210 ? -22.609 -8.109 7.891 1 75.88 210 MET B N 1
ATOM 3652 C CA . MET B 1 210 ? -21.562 -7.688 8.82 1 75.88 210 MET B CA 1
ATOM 3653 C C . MET B 1 210 ? -21.406 -6.172 8.805 1 75.88 210 MET B C 1
ATOM 3655 O O . MET B 1 210 ? -21.234 -5.543 9.852 1 75.88 210 MET B O 1
ATOM 3659 N N . LEU B 1 211 ? -21.406 -5.613 7.645 1 73.06 211 LEU B N 1
ATOM 3660 C CA . LEU B 1 211 ? -21.281 -4.168 7.5 1 73.06 211 LEU B CA 1
ATOM 3661 C C . LEU B 1 211 ? -22.469 -3.451 8.148 1 73.06 211 LEU B C 1
ATOM 3663 O O . LEU B 1 211 ? -22.297 -2.412 8.789 1 73.06 211 LEU B O 1
ATOM 3667 N N . ALA B 1 212 ? -23.625 -3.996 7.965 1 73.69 212 ALA B N 1
ATOM 3668 C CA . ALA B 1 212 ? -24.828 -3.42 8.578 1 73.69 212 ALA B CA 1
ATOM 3669 C C . ALA B 1 212 ? -24.703 -3.42 10.102 1 73.69 212 ALA B C 1
ATOM 3671 O O . ALA B 1 212 ? -25.094 -2.447 10.758 1 73.69 212 ALA B O 1
ATOM 3672 N N . SER B 1 213 ? -24.172 -4.465 10.594 1 75.75 213 SER B N 1
ATOM 3673 C CA . SER B 1 213 ? -23.984 -4.566 12.039 1 75.75 213 SER B CA 1
ATOM 3674 C C . SER B 1 213 ? -22.922 -3.584 12.523 1 75.75 213 SER B C 1
ATOM 3676 O O . SER B 1 213 ? -23.062 -2.994 13.594 1 75.75 213 SER B O 1
ATOM 3678 N N . ALA B 1 214 ? -21.938 -3.408 11.719 1 72.56 214 ALA B N 1
ATOM 3679 C CA . ALA B 1 214 ? -20.859 -2.484 12.047 1 72.56 214 ALA B CA 1
ATOM 3680 C C . ALA B 1 214 ? -21.344 -1.038 12.023 1 72.56 214 ALA B C 1
ATOM 3682 O O . ALA B 1 214 ? -20.922 -0.223 12.852 1 72.56 214 ALA B O 1
ATOM 3683 N N . GLU B 1 215 ? -22.141 -0.741 11.094 1 71.06 215 GLU B N 1
ATOM 3684 C CA . GLU B 1 215 ? -22.688 0.608 10.969 1 71.06 215 GLU B CA 1
ATOM 3685 C C . GLU B 1 215 ? -23.391 1.034 12.258 1 71.06 215 GLU B C 1
ATOM 3687 O O . GLU B 1 215 ? -23.359 2.209 12.625 1 71.06 215 GLU B O 1
ATOM 3692 N N . ARG B 1 216 ? -23.984 0.088 13.023 1 73.44 216 ARG B N 1
ATOM 3693 C CA . ARG B 1 216 ? -24.719 0.387 14.258 1 73.44 216 ARG B CA 1
ATOM 3694 C C . ARG B 1 216 ? -23.766 0.749 15.391 1 73.44 216 ARG B C 1
ATOM 3696 O O . ARG B 1 216 ? -24.188 1.309 16.406 1 73.44 216 ARG B O 1
ATOM 3703 N N . ARG B 1 217 ? -22.578 0.48 15.07 1 75.06 217 ARG B N 1
ATOM 3704 C CA . ARG B 1 217 ? -21.594 0.681 16.125 1 75.06 217 ARG B CA 1
ATOM 3705 C C . ARG B 1 217 ? -20.562 1.73 15.727 1 75.06 217 ARG B C 1
ATOM 3707 O O . ARG B 1 217 ? -19.469 1.804 16.312 1 75.06 217 ARG B O 1
ATOM 3714 N N . MET B 1 218 ? -20.953 2.539 14.773 1 81.56 218 MET B N 1
ATOM 3715 C CA . MET B 1 218 ? -20 3.521 14.25 1 81.56 218 MET B CA 1
ATOM 3716 C C . MET B 1 218 ? -19.766 4.633 15.273 1 81.56 218 MET B C 1
ATOM 3718 O O . MET B 1 218 ? -20.656 4.992 16.031 1 81.56 218 MET B O 1
ATOM 3722 N N . GLY B 1 219 ? -18.531 5.105 15.336 1 81.69 219 GLY B N 1
ATOM 3723 C CA . GLY B 1 219 ? -18.156 6.184 16.234 1 81.69 219 GLY B CA 1
ATOM 3724 C C . GLY B 1 219 ? -18.547 7.555 15.727 1 81.69 219 GLY B C 1
ATOM 3725 O O . GLY B 1 219 ? -19.047 7.684 14.602 1 81.69 219 GLY B O 1
ATOM 3726 N N . ASP B 1 220 ? -18.375 8.547 16.594 1 88.56 220 ASP B N 1
ATOM 3727 C CA . ASP B 1 220 ? -18.578 9.945 16.234 1 88.56 220 ASP B CA 1
ATOM 3728 C C . ASP B 1 220 ? -17.344 10.508 15.531 1 88.56 220 ASP B C 1
ATOM 3730 O O . ASP B 1 220 ? -16.25 10.562 16.109 1 88.56 220 ASP B O 1
ATOM 3734 N N . PRO B 1 221 ? -17.5 10.969 14.281 1 92 221 PRO B N 1
ATOM 3735 C CA . PRO B 1 221 ? -16.359 11.492 13.531 1 92 221 PRO B CA 1
ATOM 3736 C C . PRO B 1 221 ? -15.625 12.617 14.266 1 92 221 PRO B C 1
ATOM 3738 O O . PRO B 1 221 ? -14.461 12.891 13.984 1 92 221 PRO B O 1
ATOM 3741 N N . GLN B 1 222 ? -16.312 13.211 15.211 1 94.5 222 GLN B N 1
ATOM 3742 C CA . GLN B 1 222 ? -15.711 14.289 15.992 1 94.5 222 GLN B CA 1
ATOM 3743 C C . GLN B 1 222 ? -14.508 13.781 16.797 1 94.5 222 GLN B C 1
ATOM 3745 O O . GLN B 1 222 ? -13.555 14.531 17.031 1 94.5 222 GLN B O 1
ATOM 3750 N N . GLU B 1 223 ? -14.539 12.539 17.141 1 94.94 223 GLU B N 1
ATOM 3751 C CA . GLU B 1 223 ? -13.422 11.945 17.875 1 94.94 223 GLU B CA 1
ATOM 3752 C C . GLU B 1 223 ? -12.133 12 17.062 1 94.94 223 GLU B C 1
ATOM 3754 O O . GLU B 1 223 ? -11.07 12.305 17.594 1 94.94 223 GLU B O 1
ATOM 3759 N N . VAL B 1 224 ? -12.273 11.758 15.789 1 95.56 224 VAL B N 1
ATOM 3760 C CA . VAL B 1 224 ? -11.117 11.773 14.891 1 95.56 224 VAL B CA 1
ATOM 3761 C C . VAL B 1 224 ? -10.609 13.203 14.734 1 95.56 224 VAL B C 1
ATOM 3763 O O . VAL B 1 224 ? -9.398 13.438 14.781 1 95.56 224 VAL B O 1
ATOM 3766 N N . ALA B 1 225 ? -11.508 14.102 14.602 1 97.06 225 ALA B N 1
ATOM 3767 C CA . ALA B 1 225 ? -11.148 15.508 14.43 1 97.06 225 ALA B CA 1
ATOM 3768 C C . ALA B 1 225 ? -10.43 16.047 15.672 1 97.06 225 ALA B C 1
ATOM 3770 O O . ALA B 1 225 ? -9.43 16.75 15.555 1 97.06 225 ALA B O 1
ATOM 3771 N N . GLU B 1 226 ? -10.938 15.703 16.812 1 97.69 226 GLU B N 1
ATOM 3772 C CA . GLU B 1 226 ? -10.352 16.156 18.078 1 97.69 226 GLU B CA 1
ATOM 3773 C C . GLU B 1 226 ? -8.93 15.633 18.234 1 97.69 226 GLU B C 1
ATOM 3775 O O . GLU B 1 226 ? -8.039 16.359 18.703 1 97.69 226 GLU B O 1
ATOM 3780 N N . LEU B 1 227 ? -8.75 14.406 17.875 1 98.06 227 LEU B N 1
ATOM 3781 C CA . LEU B 1 227 ? -7.406 13.844 17.938 1 98.06 227 LEU B CA 1
ATOM 3782 C C . LEU B 1 227 ? -6.465 14.594 16.984 1 98.06 227 LEU B C 1
ATOM 3784 O O . LEU B 1 227 ? -5.355 14.961 17.375 1 98.06 227 LEU B O 1
ATOM 3788 N N . ALA B 1 228 ? -6.895 14.789 15.773 1 98.44 228 ALA B N 1
ATOM 3789 C CA . ALA B 1 228 ? -6.055 15.469 14.789 1 98.44 228 ALA B CA 1
ATOM 3790 C C . ALA B 1 228 ? -5.656 16.859 15.273 1 98.44 228 ALA B C 1
ATOM 3792 O O . ALA B 1 228 ? -4.496 17.266 15.148 1 98.44 228 ALA B O 1
ATOM 3793 N N . VAL B 1 229 ? -6.629 17.578 15.844 1 98.69 229 VAL B N 1
ATOM 3794 C CA . VAL B 1 229 ? -6.371 18.938 16.328 1 98.69 229 VAL B CA 1
ATOM 3795 C C . VAL B 1 229 ? -5.371 18.875 17.484 1 98.69 229 VAL B C 1
ATOM 3797 O O . VAL B 1 229 ? -4.445 19.688 17.547 1 98.69 229 VAL B O 1
ATOM 3800 N N . ARG B 1 230 ? -5.531 17.906 18.375 1 98.56 230 ARG B N 1
ATOM 3801 C CA . ARG B 1 230 ? -4.602 17.75 19.484 1 98.56 230 ARG B CA 1
ATOM 3802 C C . ARG B 1 230 ? -3.191 17.453 18.984 1 98.56 230 ARG B C 1
ATOM 3804 O O . ARG B 1 230 ? -2.211 17.938 19.562 1 98.56 230 ARG B O 1
ATOM 3811 N N . LEU B 1 231 ? -3.084 16.688 17.938 1 98.62 231 LEU B N 1
ATOM 3812 C CA . LEU B 1 231 ? -1.801 16.266 17.391 1 98.62 231 LEU B CA 1
ATOM 3813 C C . LEU B 1 231 ? -1.042 17.453 16.797 1 98.62 231 LEU B C 1
ATOM 3815 O O . LEU B 1 231 ? 0.191 17.453 16.797 1 98.62 231 LEU B O 1
ATOM 3819 N N . LEU B 1 232 ? -1.777 18.453 16.312 1 98.44 232 LEU B N 1
ATOM 3820 C CA . LEU B 1 232 ? -1.133 19.625 15.734 1 98.44 232 LEU B CA 1
ATOM 3821 C C . LEU B 1 232 ? -0.165 20.266 16.734 1 98.44 232 LEU B C 1
ATOM 3823 O O . LEU B 1 232 ? 0.906 20.734 16.344 1 98.44 232 LEU B O 1
ATOM 3827 N N . SER B 1 233 ? -0.453 20.141 18 1 95.81 233 SER B N 1
ATOM 3828 C CA . SER B 1 233 ? 0.352 20.828 19.016 1 95.81 233 SER B CA 1
ATOM 3829 C C . SER B 1 233 ? 1.141 19.828 19.859 1 95.81 233 SER B C 1
ATOM 3831 O O . SER B 1 233 ? 1.828 20.219 20.797 1 95.81 233 SER B O 1
ATOM 3833 N N . ASP B 1 234 ? 1.024 18.547 19.594 1 97.62 234 ASP B N 1
ATOM 3834 C CA . ASP B 1 234 ? 1.77 17.547 20.344 1 97.62 234 ASP B CA 1
ATOM 3835 C C . ASP B 1 234 ? 3.25 17.562 19.969 1 97.62 234 ASP B C 1
ATOM 3837 O O . ASP B 1 234 ? 3.605 17.312 18.812 1 97.62 234 ASP B O 1
ATOM 3841 N N . PRO B 1 235 ? 4.113 17.797 20.875 1 96.38 235 PRO B N 1
ATOM 3842 C CA . PRO B 1 235 ? 5.531 17.938 20.531 1 96.38 235 PRO B CA 1
ATOM 3843 C C . PRO B 1 235 ? 6.195 16.594 20.25 1 96.38 235 PRO B C 1
ATOM 3845 O O . PRO B 1 235 ? 7.262 16.547 19.625 1 96.38 235 PRO B O 1
ATOM 3848 N N . ARG B 1 236 ? 5.715 15.516 20.75 1 95.44 236 ARG B N 1
ATOM 3849 C CA . ARG B 1 236 ? 6.324 14.203 20.562 1 95.44 236 ARG B CA 1
ATOM 3850 C C . ARG B 1 236 ? 5.262 13.141 20.312 1 95.44 236 ARG B C 1
ATOM 3852 O O . ARG B 1 236 ? 5.125 12.195 21.094 1 95.44 236 ARG B O 1
ATOM 3859 N N . PRO B 1 237 ? 4.566 13.18 19.25 1 98.19 237 PRO B N 1
ATOM 3860 C CA . PRO B 1 237 ? 3.498 12.211 19 1 98.19 237 PRO B CA 1
ATOM 3861 C C . PRO B 1 237 ? 4.031 10.836 18.594 1 98.19 237 PRO B C 1
ATOM 3863 O O . PRO B 1 237 ? 5.117 10.742 18.016 1 98.19 237 PRO B O 1
ATOM 3866 N N . ARG B 1 238 ? 3.266 9.844 18.938 1 97.25 238 ARG B N 1
ATOM 3867 C CA . ARG B 1 238 ? 3.508 8.516 18.375 1 97.25 238 ARG B CA 1
ATOM 3868 C C . ARG B 1 238 ? 3.27 8.516 16.859 1 97.25 238 ARG B C 1
ATOM 3870 O O . ARG B 1 238 ? 2.674 9.453 16.328 1 97.25 238 ARG B O 1
ATOM 3877 N N . LEU B 1 239 ? 3.725 7.457 16.25 1 97.62 239 LEU B N 1
ATOM 3878 C CA . LEU B 1 239 ? 3.479 7.359 14.82 1 97.62 239 LEU B CA 1
ATOM 3879 C C . LEU B 1 239 ? 2.008 7.074 14.539 1 97.62 239 LEU B C 1
ATOM 3881 O O . LEU B 1 239 ? 1.43 7.633 13.602 1 97.62 239 LEU B O 1
ATOM 3885 N N . ARG B 1 240 ? 1.408 6.203 15.336 1 97.06 240 ARG B N 1
ATOM 3886 C CA . ARG B 1 240 ? 0.093 5.676 14.992 1 97.06 240 ARG B CA 1
ATOM 3887 C C . ARG B 1 240 ? -0.916 5.945 16.109 1 97.06 240 ARG B C 1
ATOM 3889 O O . ARG B 1 240 ? -0.61 5.766 17.281 1 97.06 240 ARG B O 1
ATOM 3896 N N . TYR B 1 241 ? -2.125 6.344 15.727 1 97.31 241 TYR B N 1
ATOM 3897 C CA . TYR B 1 241 ? -3.27 6.516 16.609 1 97.31 241 TYR B CA 1
ATOM 3898 C C . TYR B 1 241 ? -4.508 5.836 16.047 1 97.31 241 TYR B C 1
ATOM 3900 O O . TYR B 1 241 ? -5.152 6.367 15.133 1 97.31 241 TYR B O 1
ATOM 3908 N N . ALA B 1 242 ? -4.836 4.688 16.562 1 94.69 242 ALA B N 1
ATOM 3909 C CA . ALA B 1 242 ? -6.039 3.961 16.172 1 94.69 242 ALA B CA 1
ATOM 3910 C C . ALA B 1 242 ? -7.246 4.41 16.984 1 94.69 242 ALA B C 1
ATOM 3912 O O . ALA B 1 242 ? -7.148 4.578 18.203 1 94.69 242 ALA B O 1
ATOM 3913 N N . LEU B 1 243 ? -8.305 4.625 16.297 1 93.06 243 LEU B N 1
ATOM 3914 C CA . LEU B 1 243 ? -9.508 5.121 16.969 1 93.06 243 LEU B CA 1
ATOM 3915 C C . LEU B 1 243 ? -10.742 4.344 16.516 1 93.06 243 LEU B C 1
ATOM 3917 O O . LEU B 1 243 ? -10.789 3.854 15.383 1 93.06 243 LEU B O 1
ATOM 3921 N N . GLY B 1 244 ? -11.711 4.359 17.344 1 89.31 244 GLY B N 1
ATOM 3922 C CA . GLY B 1 244 ? -12.992 3.729 17.062 1 89.31 244 GLY B CA 1
ATOM 3923 C C . GLY B 1 244 ? -13.297 2.559 17.984 1 89.31 244 GLY B C 1
ATOM 3924 O O . GLY B 1 244 ? -12.391 1.999 18.609 1 89.31 244 GLY B O 1
ATOM 3925 N N . PRO B 1 245 ? -14.531 2.213 18.062 1 83.12 245 PRO B N 1
ATOM 3926 C CA . PRO B 1 245 ? -14.93 1.117 18.953 1 83.12 245 PRO B CA 1
ATOM 3927 C C . PRO B 1 245 ? -14.281 -0.212 18.578 1 83.12 245 PRO B C 1
ATOM 3929 O O . PRO B 1 245 ? -14.445 -0.687 17.453 1 83.12 245 PRO B O 1
ATOM 3932 N N . GLY B 1 246 ? -13.531 -0.733 19.5 1 86.25 246 GLY B N 1
ATOM 3933 C CA . GLY B 1 246 ? -12.984 -2.074 19.359 1 86.25 246 GLY B CA 1
ATOM 3934 C C . GLY B 1 246 ? -11.758 -2.131 18.469 1 86.25 246 GLY B C 1
ATOM 3935 O O . GLY B 1 246 ? -11.18 -3.201 18.266 1 86.25 246 GLY B O 1
ATOM 3936 N N . VAL B 1 247 ? -11.336 -1.031 17.969 1 88.56 247 VAL B N 1
ATOM 3937 C CA . VAL B 1 247 ? -10.266 -1.012 16.969 1 88.56 247 VAL B CA 1
ATOM 3938 C C . VAL B 1 247 ? -8.938 -1.387 17.625 1 88.56 247 VAL B C 1
ATOM 3940 O O . VAL B 1 247 ? -8.211 -2.244 17.125 1 88.56 247 VAL B O 1
ATOM 3943 N N . ARG B 1 248 ? -8.688 -0.793 18.766 1 88.94 248 ARG B N 1
ATOM 3944 C CA . ARG B 1 248 ? -7.426 -1.058 19.453 1 88.94 248 ARG B CA 1
ATOM 3945 C C . ARG B 1 248 ? -7.32 -2.523 19.859 1 88.94 248 ARG B C 1
ATOM 3947 O O . ARG B 1 248 ? -6.266 -3.141 19.703 1 88.94 248 ARG B O 1
ATOM 3954 N N . ALA B 1 249 ? -8.422 -3.025 20.359 1 88.5 249 ALA B N 1
ATOM 3955 C CA . ALA B 1 249 ? -8.438 -4.426 20.766 1 88.5 249 ALA B CA 1
ATOM 3956 C C . ALA B 1 249 ? -8.219 -5.348 19.562 1 88.5 249 ALA B C 1
ATOM 3958 O O . ALA B 1 249 ? -7.488 -6.34 19.656 1 88.5 249 ALA B O 1
ATOM 3959 N N . ARG B 1 250 ? -8.852 -5.012 18.516 1 87.06 250 ARG B N 1
ATOM 3960 C CA . ARG B 1 250 ? -8.727 -5.805 17.297 1 87.06 250 ARG B CA 1
ATOM 3961 C C . ARG B 1 250 ? -7.297 -5.789 16.781 1 87.06 250 ARG B C 1
ATOM 3963 O O . ARG B 1 250 ? -6.758 -6.828 16.391 1 87.06 250 ARG B O 1
ATOM 3970 N N . LEU B 1 251 ? -6.676 -4.625 16.75 1 89 251 LEU B N 1
ATOM 3971 C CA . LEU B 1 251 ? -5.316 -4.496 16.25 1 89 251 LEU B CA 1
ATOM 3972 C C . LEU B 1 251 ? -4.316 -5.152 17.188 1 89 251 LEU B C 1
ATOM 3974 O O . LEU B 1 251 ? -3.305 -5.703 16.75 1 89 251 LEU B O 1
ATOM 3978 N N . LEU B 1 252 ? -4.594 -5.129 18.5 1 86.12 252 LEU B N 1
ATOM 3979 C CA . LEU B 1 252 ? -3.752 -5.824 19.469 1 86.12 252 LEU B CA 1
ATOM 3980 C C . LEU B 1 252 ? -3.809 -7.332 19.25 1 86.12 252 LEU B C 1
ATOM 3982 O O . LEU B 1 252 ? -2.779 -8.008 19.297 1 86.12 252 LEU B O 1
ATOM 3986 N N . ALA B 1 253 ? -4.996 -7.809 19 1 86.12 253 ALA B N 1
ATOM 3987 C CA . ALA B 1 253 ? -5.156 -9.234 18.719 1 86.12 253 ALA B CA 1
ATOM 3988 C C . ALA B 1 253 ? -4.395 -9.641 17.453 1 86.12 253 ALA B C 1
ATOM 3990 O O . ALA B 1 253 ? -3.734 -10.68 17.438 1 86.12 253 ALA B O 1
ATOM 3991 N N . ARG B 1 254 ? -4.453 -8.828 16.484 1 84.94 254 ARG B N 1
ATOM 3992 C CA . ARG B 1 254 ? -3.771 -9.078 15.211 1 84.94 254 ARG B CA 1
ATOM 3993 C C . ARG B 1 254 ? -2.262 -9.156 15.406 1 84.94 254 ARG B C 1
ATOM 3995 O O . ARG B 1 254 ? -1.586 -9.945 14.75 1 84.94 254 ARG B O 1
ATOM 4002 N N . SER B 1 255 ? -1.78 -8.273 16.234 1 83.25 255 SER B N 1
ATOM 4003 C CA . SER B 1 255 ? -0.338 -8.211 16.438 1 83.25 255 SER B CA 1
ATOM 4004 C C . SER B 1 255 ? 0.139 -9.359 17.328 1 83.25 255 SER B C 1
ATOM 4006 O O . SER B 1 255 ? 1.278 -9.82 17.203 1 83.25 255 SER B O 1
ATOM 4008 N N . ALA B 1 256 ? -0.718 -9.82 18.156 1 84.88 256 ALA B N 1
ATOM 4009 C CA . ALA B 1 256 ? -0.325 -10.805 19.172 1 84.88 256 ALA B CA 1
ATOM 4010 C C . ALA B 1 256 ? -0.51 -12.227 18.641 1 84.88 256 ALA B C 1
ATOM 4012 O O . ALA B 1 256 ? 0.179 -13.148 19.094 1 84.88 256 ALA B O 1
ATOM 4013 N N . LEU B 1 257 ? -1.401 -12.414 17.719 1 86.56 257 LEU B N 1
ATOM 4014 C CA . LEU B 1 257 ? -1.75 -13.75 17.25 1 86.56 257 LEU B CA 1
ATOM 4015 C C . LEU B 1 257 ? -1.129 -14.023 15.891 1 86.56 257 LEU B C 1
ATOM 4017 O O . LEU B 1 257 ? -1.015 -13.117 15.055 1 86.56 257 LEU B O 1
ATOM 4021 N N . PRO B 1 258 ? -0.727 -15.305 15.727 1 87.31 258 PRO B N 1
ATOM 4022 C CA . PRO B 1 258 ? -0.361 -15.664 14.359 1 87.31 258 PRO B CA 1
ATOM 4023 C C . PRO B 1 258 ? -1.489 -15.406 13.359 1 87.31 258 PRO B C 1
ATOM 4025 O O . PRO B 1 258 ? -2.666 -15.523 13.711 1 87.31 258 PRO B O 1
ATOM 4028 N N . PHE B 1 259 ? -1.119 -15.016 12.195 1 89.94 259 PHE B N 1
ATOM 4029 C CA . PHE B 1 259 ? -2.107 -14.695 11.172 1 89.94 259 PHE B CA 1
ATOM 4030 C C . PHE B 1 259 ? -3.096 -15.844 11 1 89.94 259 PHE B C 1
ATOM 4032 O O . PHE B 1 259 ? -4.289 -15.617 10.797 1 89.94 259 PHE B O 1
ATOM 4039 N N . GLU B 1 260 ? -2.604 -17.047 11.062 1 89.81 260 GLU B N 1
ATOM 4040 C CA . GLU B 1 260 ? -3.432 -18.219 10.812 1 89.81 260 GLU B CA 1
ATOM 4041 C C . GLU B 1 260 ? -4.559 -18.344 11.836 1 89.81 260 GLU B C 1
ATOM 4043 O O . GLU B 1 260 ? -5.641 -18.844 11.523 1 89.81 260 GLU B O 1
ATOM 4048 N N . VAL B 1 261 ? -4.309 -17.859 13.055 1 90.44 261 VAL B N 1
ATOM 4049 C CA . VAL B 1 261 ? -5.344 -17.859 14.086 1 90.44 261 VAL B CA 1
ATOM 4050 C C . VAL B 1 261 ? -6.414 -16.828 13.742 1 90.44 261 VAL B C 1
ATOM 4052 O O . VAL B 1 261 ? -7.609 -17.125 13.797 1 90.44 261 VAL B O 1
ATOM 4055 N N . THR B 1 262 ? -5.98 -15.672 13.367 1 88.56 262 THR B N 1
ATOM 4056 C CA . THR B 1 262 ? -6.918 -14.625 12.969 1 88.56 262 THR B CA 1
ATOM 4057 C C . THR B 1 262 ? -7.715 -15.047 11.742 1 88.56 262 THR B C 1
ATOM 4059 O O . THR B 1 262 ? -8.914 -14.766 11.641 1 88.56 262 THR B O 1
ATOM 4062 N N . GLU B 1 263 ? -7.039 -15.688 10.836 1 90.94 263 GLU B N 1
ATOM 4063 C CA . GLU B 1 263 ? -7.68 -16.219 9.641 1 90.94 263 GLU B CA 1
ATOM 4064 C C . GLU B 1 263 ? -8.781 -17.219 10 1 90.94 263 GLU B C 1
ATOM 4066 O O . GLU B 1 263 ? -9.875 -17.172 9.43 1 90.94 263 GLU B O 1
ATOM 4071 N N . ALA B 1 264 ? -8.5 -18.094 10.93 1 91.19 264 ALA B N 1
ATOM 4072 C CA . ALA B 1 264 ? -9.469 -19.094 11.352 1 91.19 264 ALA B CA 1
ATOM 4073 C C . ALA B 1 264 ? -10.68 -18.453 12.023 1 91.19 264 ALA B C 1
ATOM 4075 O O . ALA B 1 264 ? -11.82 -18.875 11.797 1 91.19 264 ALA B O 1
ATOM 4076 N N . ILE B 1 265 ? -10.43 -17.453 12.828 1 89.19 265 ILE B N 1
ATOM 4077 C CA . ILE B 1 265 ? -11.5 -16.75 13.516 1 89.19 265 ILE B CA 1
ATOM 4078 C C . ILE B 1 265 ? -12.398 -16.047 12.492 1 89.19 265 ILE B C 1
ATOM 4080 O O . ILE B 1 265 ? -13.625 -16.156 12.547 1 89.19 265 ILE B O 1
ATOM 4084 N N . LEU B 1 266 ? -11.773 -15.414 11.562 1 87.06 266 LEU B N 1
ATOM 4085 C CA . LEU B 1 266 ? -12.531 -14.703 10.539 1 87.06 266 LEU B CA 1
ATOM 4086 C C . LEU B 1 266 ? -13.328 -15.672 9.68 1 87.06 266 LEU B C 1
ATOM 4088 O O . LEU B 1 266 ? -14.477 -15.391 9.32 1 87.06 266 LEU B O 1
ATOM 4092 N N . ALA B 1 267 ? -12.719 -16.766 9.328 1 89.25 267 ALA B N 1
ATOM 4093 C CA . ALA B 1 267 ? -13.391 -17.781 8.531 1 89.25 267 ALA B CA 1
ATOM 4094 C C . ALA B 1 267 ? -14.641 -18.281 9.234 1 89.25 267 ALA B C 1
ATOM 4096 O O . ALA B 1 267 ? -15.672 -18.531 8.594 1 89.25 267 ALA B O 1
ATOM 4097 N N . ARG B 1 268 ? -14.547 -18.406 10.516 1 87.44 268 ARG B N 1
ATOM 4098 C CA . ARG B 1 268 ? -15.688 -18.859 11.305 1 87.44 268 ARG B CA 1
ATOM 4099 C C . ARG B 1 268 ? -16.797 -17.812 11.336 1 87.44 268 ARG B C 1
ATOM 4101 O O . ARG B 1 268 ? -17.969 -18.141 11.258 1 87.44 268 ARG B O 1
ATOM 4108 N N . VAL B 1 269 ? -16.375 -16.625 11.367 1 82.31 269 VAL B N 1
ATOM 4109 C CA . VAL B 1 269 ? -17.312 -15.516 11.461 1 82.31 269 VAL B CA 1
ATOM 4110 C C . VAL B 1 269 ? -18.047 -15.344 10.133 1 82.31 269 VAL B C 1
ATOM 4112 O O . VAL B 1 269 ? -19.266 -15.141 10.102 1 82.31 269 VAL B O 1
ATOM 4115 N N . ILE B 1 270 ? -17.312 -15.438 9.078 1 82.12 270 ILE B N 1
ATOM 4116 C CA . ILE B 1 270 ?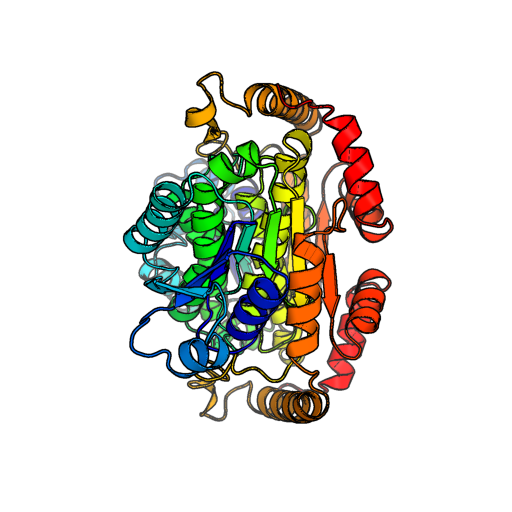 -17.891 -15.227 7.758 1 82.12 270 ILE B CA 1
ATOM 4117 C C . ILE B 1 270 ? -18.656 -16.469 7.328 1 82.12 270 ILE B C 1
ATOM 4119 O O . ILE B 1 270 ? -19.734 -16.359 6.719 1 82.12 270 ILE B O 1
ATOM 4123 N N . ASN B 1 271 ? -18.156 -17.594 7.734 1 78.12 271 ASN B N 1
ATOM 4124 C CA . ASN B 1 271 ? -18.812 -18.891 7.578 1 78.12 271 ASN B CA 1
ATOM 4125 C C . ASN B 1 271 ? -19.406 -19.062 6.184 1 78.12 271 ASN B C 1
ATOM 4127 O O . ASN B 1 271 ? -20.578 -19.375 6.043 1 78.12 271 ASN B O 1
ATOM 4131 N N . VAL B 1 272 ? -18.672 -18.703 5.164 1 75.38 272 VAL B N 1
ATOM 4132 C CA . VAL B 1 272 ? -19.156 -18.859 3.795 1 75.38 272 VAL B CA 1
ATOM 4133 C C . VAL B 1 272 ? -18.547 -20.109 3.166 1 75.38 272 VAL B C 1
ATOM 4135 O O . VAL B 1 272 ? -17.359 -20.391 3.355 1 75.38 272 VAL B O 1
ATOM 4138 N N . ARG B 1 273 ? -19.453 -21.016 2.723 1 66.94 273 ARG B N 1
ATOM 4139 C CA . ARG B 1 273 ? -19.047 -22.188 1.952 1 66.94 273 ARG B CA 1
ATOM 4140 C C . ARG B 1 273 ? -19.25 -21.953 0.459 1 66.94 273 ARG B C 1
ATOM 4142 O O . ARG B 1 273 ? -20.188 -21.266 0.056 1 66.94 273 ARG B O 1
ATOM 4149 N N . ALA B 1 274 ? -18.156 -22.188 -0.35 1 61.94 274 ALA B N 1
ATOM 4150 C CA . ALA B 1 274 ? -18.297 -22.047 -1.798 1 61.94 274 ALA B CA 1
ATOM 4151 C C . ALA B 1 274 ? -19.469 -22.859 -2.322 1 61.94 274 ALA B C 1
ATOM 4153 O O . ALA B 1 274 ? -19.703 -24 -1.876 1 61.94 274 ALA B O 1
ATOM 4154 N N . GLU B 1 275 ? -20.469 -22.219 -2.881 1 55.44 275 GLU B N 1
ATOM 4155 C CA . GLU B 1 275 ? -21.547 -22.984 -3.527 1 55.44 275 GLU B CA 1
ATOM 4156 C C . GLU B 1 275 ? -21.031 -23.703 -4.773 1 55.44 275 GLU B C 1
ATOM 4158 O O . GLU B 1 275 ? -20.141 -23.188 -5.469 1 55.44 275 GLU B O 1
#

InterPro domains:
  IPR002347 Short-chain dehydrogenase/reductase SDR [PF00106] (2-186)
  IPR002347 Short-chain dehydrogenase/reductase SDR [PR00080] (74-85)
  IPR002347 Short-chain dehydrogenase/reductase SDR [PR00080] (126-134)
  IPR002347 Short-chain dehydrogenase/reductase SDR [PR00080] (146-165)
  IPR002347 Short-chain dehydrogenase/reductase SDR [PR00081] (2-19)
  IPR002347 Short-chain dehydrogenase/reductase SDR [PR00081] (74-85)
  IPR002347 Short-chain dehydrogenase/reductase SDR [PR00081] (120-136)
  IPR002347 Short-chain dehydrogenase/reductase SDR [PR00081] (146-165)
  IPR002347 Short-chain dehydrogenase/reductase SDR [PR00081] (167-184)
  IPR002347 Short-chain dehydrogenase/reductase SDR [PR00081] (214-234)
  IPR020904 Short-chain dehydrogenase/reductase, conserved site [PS00061] (133-161)
  IPR036291 NAD(P)-binding domain superfamily [SSF51735] (2-245)
  IPR051911 Short-chain Dehydrogenases/Reductases (SDR) [PTHR43976] (2-254)

Organism: NCBI:txid927083

Radius of gyration: 23.19 Å; Cα contacts (8 Å, |Δi|>4): 1128; chains: 2; bounding box: 53×66×49 Å

Sequence (550 aa):
MIVLVTGCRSGFGKLIAIGAARAGHTVYAGVRDPSASPELTEGARGLSVIPIALDVTDAAQREEAIARIVREQGRLDALVNNAGVGLAGFQEQVATDELQRLFEVNVVAPHALTRLALPHLRASKGIVINVSSMAGRQALPGLGAYAASKFALEGMTEALRHEMRPFGVRVVLVEPGPYQTDIFGRNRWTARAASEPGPYHAFLKRMESMLASAERRMGDPQEVAELAVRLLSDPRPRLRYALGPGVRARLLARSALPFEVTEAILARVINVRAEMIVLVTGCRSGFGKLIAIGAARAGHTVYAGVRDPSASPELTEGARGLSVIPIALDVTDAAQREEAIARIVREQGRLDALVNNAGVGLAGFQEQVATDELQRLFEVNVVAPHALTRLALPHLRASKGIVINVSSMAGRQALPGLGAYAASKFALEGMTEALRHEMRPFGVRVVLVEPGPYQTDIFGRNRWTARAASEPGPYHAFLKRMESMLASAERRMGDPQEVAELAVRLLSDPRPRLRYALGPGVRARLLARSALPFEVTEAILARVINVRAE

Solvent-accessible surface area (backbone atoms only — not comparable to full-atom values): 27125 Å² total; per-residue (Å²): 93,38,32,40,34,29,40,18,64,47,60,51,27,28,44,29,40,41,49,30,18,73,71,66,24,40,23,40,31,16,17,69,48,54,91,74,28,62,66,38,55,62,69,26,63,96,42,48,56,44,74,33,58,30,42,65,74,36,68,68,33,47,53,47,48,54,49,49,43,34,72,74,66,72,48,39,30,32,41,33,43,45,43,62,71,39,43,28,21,44,66,74,55,46,52,61,69,58,49,51,54,48,34,39,41,43,34,50,21,47,51,45,51,46,36,70,42,42,70,40,18,45,73,58,40,16,36,40,38,38,55,56,26,43,40,28,80,48,40,43,63,39,28,13,62,35,8,10,31,24,11,16,39,48,21,30,48,49,5,45,32,60,63,27,50,46,48,53,27,45,42,32,36,37,20,43,43,63,46,73,53,70,53,34,64,95,34,30,67,47,37,60,80,50,70,48,94,43,91,50,44,66,50,50,54,43,50,49,52,50,50,57,57,47,61,78,56,38,34,63,49,62,58,58,16,52,50,56,44,54,52,77,72,46,91,76,68,63,52,72,44,68,36,44,76,62,36,58,60,51,52,49,48,57,58,72,40,59,64,69,56,55,50,52,53,48,49,60,70,57,61,55,72,57,123,93,39,31,40,34,29,39,19,65,48,59,50,28,29,46,28,41,42,49,31,18,74,73,65,24,40,22,39,30,17,20,70,48,52,90,75,29,61,66,40,52,62,70,26,62,96,42,48,56,43,71,34,59,32,43,65,75,36,68,68,34,48,52,48,49,54,48,50,43,35,71,75,66,74,49,38,30,32,40,33,41,44,44,62,72,40,41,28,21,44,66,74,51,48,53,59,68,58,49,50,54,46,34,37,41,41,35,51,20,47,51,46,50,48,35,70,42,42,70,40,19,44,73,59,40,15,36,39,37,40,53,55,26,44,40,28,78,49,40,44,62,39,28,13,62,36,7,10,31,24,12,17,40,46,21,31,48,49,5,45,34,59,62,26,50,48,48,53,29,44,43,32,35,38,20,43,42,62,45,73,54,70,52,35,59,96,33,29,70,42,45,63,76,52,71,48,93,43,93,51,46,68,50,48,54,45,49,51,52,51,50,56,56,46,60,78,56,37,35,64,49,62,58,57,18,52,50,54,43,52,52,75,72,46,90,77,67,63,53,72,45,69,36,45,79,63,37,57,60,51,54,50,48,57,59,72,40,59,65,68,57,55,49,51,53,48,48,61,71,58,60,55,73,57,123

Secondary structure (DSSP, 8-state):
-EEEES--SSHHHHHHHHHHHHTT-EEEEEES-GGG-HHHHHHTTTS-EEEEE--TT-HHHHHHHHHHHHHHHS---EEEE-------B-GGGS-HHHHHHHHIIIIIHHHHHHHHHHHHHHHHT-EEEEE--GGGTS--TTBHHHHHHHHHHHHHHHHHHHHHGGGT-EEEEEEE-SBSS-TTTTTS-GGGGGGSS-TTHHHHHHHHHHHHHHHTTPBPHHHHHHHHHHHHT-SS--SEEEESTTHHHHHHHHHHS-HHHHHHHHHHHH-PPP-/-EEEES--SSHHHHHHHHHHHHTT-EEEEEES-GGG-HHHHHHTTTS-EEEEE--TT-HHHHHHHHHHHHHHHS---EEEE------BB-GGGS-HHHHHHHHIIIIIHHHHHHHHHHHHHHHHT-EEEEE--GGGTS--TTBHHHHHHHHHHHHHHHHHHHHHGGGT-EEEEEEE-SBSS-TTTTTSB--SGGGSS-TTHHHHHHHHHHHHHHHTTPBPHHHHHHHHHHHHT-SS--SEEEESTTHHHHHHHHHHS-HHHHHHHHHHHH-PPP-

Foldseek 3Di:
DEEEFEPCLDFLQVLLQLLLQVVPYQYEREDQDPVPRVVSCVSQVPTNYHYAHDDLLDLVRLLVSLVVSCVVPVAYAEYELDFAAAAFAAPVLDDPVNLVVRLSGLPVSLVSNCVNRVVRNLVNLHEYEYEAALLLLPPDGRRNSNSVSSVNVVVVQVVVCVVCVVSNYYTAYEHEYAAPDCRCVVRPYSCVVVVPVDQCVLLVVLVVVVVVVVNVQHDYSSVSSVVSSVVRPDSDDDHYDYDGPCSVVVSVCVVVDDPVVVVVVVCVSSVDDGD/DEEEFEPCLDFLQVLLQLLLQVVPYQYEREDQDPVPRVVSVVSQPPTNYHYDHDDLLDLVRLLVSLVVSCVVPVAYAEYELDFAAAAFAAPVLDDPVNLVVRLSGLPVSLVSNCVNRVVRNLVNLHEYEYEAALLLLPPDGRRNSNSVSSVNVVVVQVVVCVVCVVSNYYTAYEHEYAAPDCRCVVRPYSCPVVVPVDQCVLLVVLVVVVVVVVNVQHDYSSVSSVVSSVVRPDSDDDHYDYDGPCSVVVSVCVVVDDPVVVVVVVCVSSVDDGD

Nearest PDB structures (foldseek):
  2jap-assembly1_D  TM=9.108E-01  e=1.218E-21  Streptomyces clavuligerus
  6xew-assembly1_A  TM=8.589E-01  e=2.464E-18  Serratia marcescens
  6vsp-assembly1_B  TM=8.545E-01  e=3.712E-18  Serratia marcescens
  6xex-assembly1_B  TM=8.017E-01  e=5.275E-18  Serratia marcescens
  6drr-assembly1_B  TM=8.050E-01  e=8.113E-16  Campylobacter jejuni